Protein AF-A0A321L4T0-F1 (afdb_monomer_lite)

Sequence (443 aa):
MGQLQALKMLQFNNASLLSQARALSTVSGGSWAGVPFTYLTAGTTDDQYLGTFVDPSQLTPESLASLPTGNIGSQVTEFFTIPDIAITSVLLYLMSDGQLAPNMLWQSVIGLHMLLPYGLYDFESLLNVTPASYFTYDSTTKAAIVQANPGLANVPGNVVSTSGQTRPYLVCNMAMFVKVNGETLLAPLPSTPFITGIVGAPPHAVDANGRQVGGGGVTSFASSSVPSAVSGSSVTVQQSRQMSLVDIVGTSSSAFAVAFEEINAPLYQQLEDWKHQLQMRDHNGILKAMGNAGKHLPRLLQHASASSTLLESKYIQAVEAAAAVEHKLTLPHFGIPGISIILEEILHAIETILSDLVPKYQYWPVSDVPAEKTVNPTLFADGGLLENSGIASVLAYSDVDNVIAFINSITRLSQQTVQGKSVVVVDDSIPPLFGFQPFDHNK

Foldseek 3Di:
DLVLLQQQPDDDPRHRNQLVAQEDFAFAVSLLLQLCLQQFDLVADPCLAQPHHDDPVPDDPVNLVDDHPNYSSCLCVPQPDPLSLLLQLLLLCVLLVNLQALLCSLLVSSCLRRPLLRVQFAVVVCSVRATQAAEAADPVVVVVVCVVPVVCVPGHYGHGDPPPHRGHWYWQWWWFWWAAPNDTDTAIWTDTNAWTFRCDFPPRTAFPVRDRGANHTDGQQCFLWAFADDDPLDTDTHDPGGRGSSQSSSRSNFQCQVVLVVPPDCVVVVVVVVVVVCVVPPVVVSLVSLVSSLVVVVVSCVSNPPDDPSVVVSSCVSSCLSVVLVVVVPDPDDPDPVNCVSVVSSVVSSVSSSNNNFNWGFDDYPVDRPHPDDGDTTTMHRSVVVPVQSVLVVVVDPPDPDDDTDDPAPDDFDWDQDPNDTDTCDHQRPQVSVPHHGDDPVD

Structure (mmCIF, N/CA/C/O backbone):
data_AF-A0A321L4T0-F1
#
_entry.id   AF-A0A321L4T0-F1
#
loop_
_atom_site.group_PDB
_atom_site.id
_atom_site.type_symbol
_atom_site.label_atom_id
_atom_site.label_alt_id
_atom_site.label_comp_id
_atom_site.label_asym_id
_atom_site.label_entity_id
_atom_site.label_seq_id
_atom_site.pdbx_PDB_ins_code
_atom_site.Cartn_x
_atom_site.Cartn_y
_atom_site.Cartn_z
_atom_site.occupancy
_atom_site.B_iso_or_equiv
_atom_site.auth_seq_id
_atom_site.auth_comp_id
_atom_site.auth_asym_id
_atom_site.auth_atom_id
_atom_site.pdbx_PDB_model_num
ATOM 1 N N . MET A 1 1 ? -7.172 9.718 9.740 1.00 89.44 1 MET A N 1
ATOM 2 C CA . MET A 1 1 ? -6.691 10.373 10.982 1.00 89.44 1 MET A CA 1
ATOM 3 C C . MET A 1 1 ? -7.759 10.427 12.073 1.00 89.44 1 MET A C 1
ATOM 5 O O . MET A 1 1 ? -7.599 9.717 13.055 1.00 89.44 1 MET A O 1
ATOM 9 N N . GLY A 1 2 ? -8.850 11.193 11.914 1.00 89.31 2 GLY A N 1
ATOM 10 C CA . GLY A 1 2 ? -9.863 11.368 12.975 1.00 89.31 2 GLY A CA 1
ATOM 11 C C . GLY A 1 2 ? -10.458 10.063 13.525 1.00 89.31 2 GLY A C 1
ATOM 12 O O . GLY A 1 2 ? -10.655 9.928 14.726 1.00 89.31 2 GLY A O 1
ATOM 13 N N . GLN A 1 3 ? -10.636 9.052 12.671 1.00 91.50 3 GLN A N 1
ATOM 14 C CA . GLN A 1 3 ? -11.073 7.708 13.077 1.00 91.50 3 GLN A CA 1
ATOM 15 C C . GLN A 1 3 ? -10.082 7.036 14.049 1.00 91.50 3 GLN A C 1
ATOM 17 O O . GLN A 1 3 ? -10.486 6.504 15.078 1.00 91.50 3 GLN A O 1
ATOM 22 N N . LEU A 1 4 ? -8.773 7.122 13.779 1.00 94.12 4 LEU A N 1
ATOM 23 C CA . LEU A 1 4 ? -7.730 6.601 14.672 1.00 94.12 4 LEU A CA 1
ATOM 24 C C . LEU A 1 4 ? -7.665 7.397 15.983 1.00 94.12 4 LEU A C 1
ATOM 26 O O . LEU A 1 4 ? -7.498 6.799 17.042 1.00 94.12 4 LEU A O 1
ATOM 30 N N . GLN A 1 5 ? -7.853 8.723 15.940 1.00 93.88 5 GLN A N 1
ATOM 31 C CA . GLN A 1 5 ? -7.959 9.540 17.157 1.00 93.88 5 GLN A CA 1
ATOM 32 C C . GLN A 1 5 ? -9.149 9.106 18.020 1.00 93.88 5 GLN A C 1
ATOM 34 O O . GLN A 1 5 ? -8.998 8.932 19.227 1.00 93.88 5 GLN A O 1
ATOM 39 N N . ALA A 1 6 ? -10.313 8.880 17.403 1.00 92.06 6 ALA A N 1
ATOM 40 C CA . ALA A 1 6 ? -11.498 8.399 18.102 1.00 92.06 6 ALA A CA 1
ATOM 41 C C . ALA A 1 6 ? -11.246 7.028 18.745 1.00 92.06 6 ALA A C 1
ATOM 43 O O . ALA A 1 6 ? -11.507 6.861 19.931 1.00 92.06 6 ALA A O 1
ATOM 44 N N . LEU A 1 7 ? -10.658 6.070 18.020 1.00 93.50 7 LEU A N 1
ATOM 45 C CA . LEU A 1 7 ? -10.318 4.753 18.579 1.00 93.50 7 LEU A CA 1
ATOM 46 C C . LEU A 1 7 ? -9.261 4.820 19.692 1.00 93.50 7 LEU A C 1
ATOM 48 O O . LEU A 1 7 ? -9.287 4.006 20.614 1.00 93.50 7 LEU A O 1
ATOM 52 N N . LYS A 1 8 ? -8.322 5.770 19.621 1.00 93.31 8 LYS A N 1
ATOM 53 C CA . LYS A 1 8 ? -7.340 6.014 20.688 1.00 93.31 8 LYS A CA 1
ATOM 54 C C . LYS A 1 8 ? -8.010 6.570 21.951 1.00 93.31 8 LYS A C 1
ATOM 56 O O . LYS A 1 8 ? -7.588 6.242 23.056 1.00 93.31 8 LYS A O 1
ATOM 61 N N . MET A 1 9 ? -9.034 7.406 21.784 1.00 92.69 9 MET A N 1
ATOM 62 C CA . MET A 1 9 ? -9.761 8.055 22.877 1.00 92.69 9 MET A CA 1
ATOM 63 C C . MET A 1 9 ? -10.772 7.111 23.539 1.00 92.69 9 MET A C 1
ATOM 65 O O . MET A 1 9 ? -10.782 6.980 24.765 1.00 92.69 9 MET A O 1
ATOM 69 N N . LEU A 1 10 ? -11.590 6.430 22.733 1.00 92.38 10 LEU A N 1
ATOM 70 C CA . LEU A 1 10 ? -12.647 5.539 23.201 1.00 92.38 10 LEU A CA 1
ATOM 71 C C . LEU A 1 10 ? -12.066 4.381 24.015 1.00 92.38 10 LEU A C 1
ATOM 73 O O . LEU A 1 10 ? -11.121 3.719 23.587 1.00 92.38 10 LEU A O 1
ATOM 77 N N . GLN A 1 11 ? -12.659 4.136 25.183 1.00 94.56 11 GLN A N 1
ATOM 78 C CA . GLN A 1 11 ? -12.220 3.110 26.123 1.00 94.56 11 GLN A CA 1
ATOM 79 C C . GLN A 1 11 ? -13.169 1.912 26.118 1.00 94.56 11 GLN A C 1
ATOM 81 O O . GLN A 1 11 ? -14.390 2.066 26.130 1.00 94.56 11 GLN A O 1
ATOM 86 N N . PHE A 1 12 ? -12.596 0.717 26.190 1.00 92.81 12 PHE A N 1
ATOM 87 C CA . PHE A 1 12 ? -13.292 -0.537 26.470 1.00 92.81 12 PHE A CA 1
ATOM 88 C C . PHE A 1 12 ? -12.364 -1.413 27.313 1.00 92.81 12 PHE A C 1
ATOM 90 O O . PHE A 1 12 ? -11.155 -1.364 27.118 1.00 92.81 12 PHE A O 1
ATOM 97 N N . ASN A 1 13 ? -12.880 -2.165 28.289 1.00 94.00 13 ASN A N 1
ATOM 98 C CA . ASN A 1 13 ? -12.056 -2.996 29.185 1.00 94.00 13 ASN A CA 1
ATOM 99 C C . ASN A 1 13 ? -10.839 -2.271 29.813 1.00 94.00 13 ASN A C 1
ATOM 101 O O . ASN A 1 13 ? -9.780 -2.867 29.990 1.00 94.00 13 ASN A O 1
ATOM 105 N N . ASN A 1 14 ? -10.992 -0.989 30.170 1.00 94.12 14 ASN A N 1
ATOM 106 C CA . ASN A 1 14 ? -9.934 -0.133 30.737 1.00 94.12 14 ASN A CA 1
ATOM 107 C C . ASN A 1 14 ? -8.716 0.114 29.821 1.00 94.12 14 ASN A C 1
ATOM 109 O O . ASN A 1 14 ? -7.637 0.438 30.316 1.00 94.12 14 ASN A O 1
ATOM 113 N N . ALA A 1 15 ? -8.874 -0.029 28.505 1.00 93.44 15 ALA A N 1
ATOM 114 C CA . ALA A 1 15 ? -7.860 0.308 27.512 1.00 93.44 15 ALA A CA 1
ATOM 115 C C . ALA A 1 15 ? -8.491 1.027 26.311 1.00 93.44 15 ALA A C 1
ATOM 117 O O . ALA A 1 15 ? -9.705 0.958 26.094 1.00 93.44 15 ALA A O 1
ATOM 118 N N . SER A 1 16 ? -7.670 1.698 25.497 1.00 93.69 16 SER A N 1
ATOM 119 C CA . SER A 1 16 ? -8.153 2.304 24.250 1.00 93.69 16 SER A CA 1
ATOM 120 C C . SER A 1 16 ? -8.651 1.215 23.296 1.00 93.69 16 SER A C 1
ATOM 122 O O . SER A 1 16 ? -8.076 0.122 23.258 1.00 93.69 16 SER A O 1
ATOM 124 N N . LEU A 1 17 ? -9.683 1.490 22.496 1.00 93.88 17 LEU A N 1
ATOM 125 C CA . LEU A 1 17 ? -10.120 0.556 21.451 1.00 93.88 17 LEU A CA 1
ATOM 126 C C . LEU A 1 17 ? -8.993 0.279 20.452 1.00 93.88 17 LEU A C 1
ATOM 128 O O . LEU A 1 17 ? -8.831 -0.850 20.001 1.00 93.88 17 LEU A O 1
ATOM 132 N N . LEU A 1 18 ? -8.174 1.291 20.155 1.00 93.88 18 LEU A N 1
ATOM 133 C CA . LEU A 1 18 ? -7.040 1.159 19.244 1.00 93.88 18 LEU A CA 1
ATOM 134 C C . LEU A 1 18 ? -5.990 0.152 19.737 1.00 93.88 18 LEU A C 1
ATOM 136 O O . LEU A 1 18 ? -5.514 -0.645 18.938 1.00 93.88 18 LEU A O 1
ATOM 140 N N . SER A 1 19 ? -5.675 0.134 21.038 1.00 93.56 19 SER A N 1
ATOM 141 C CA . SER A 1 19 ? -4.732 -0.844 21.615 1.00 93.56 19 SER A CA 1
ATOM 142 C C . SER A 1 19 ? -5.269 -2.279 21.672 1.00 93.56 19 SER A C 1
ATOM 144 O O . SER A 1 19 ? -4.496 -3.221 21.837 1.00 93.56 19 SER A O 1
ATOM 146 N N . GLN A 1 20 ? -6.587 -2.446 21.546 1.00 93.25 20 GLN A N 1
ATOM 147 C CA . GLN A 1 20 ? -7.274 -3.741 21.550 1.00 93.25 20 GLN A CA 1
ATOM 148 C C . GLN A 1 20 ? -7.549 -4.259 20.136 1.00 93.25 20 GLN A C 1
ATOM 150 O O . GLN A 1 20 ? -7.890 -5.429 19.961 1.00 93.25 20 GLN A O 1
ATOM 155 N N . ALA A 1 21 ? -7.419 -3.398 19.125 1.00 93.75 21 ALA A N 1
ATOM 156 C CA . ALA A 1 21 ? -7.608 -3.773 17.738 1.00 93.75 21 ALA A CA 1
ATOM 157 C C . ALA A 1 21 ? -6.512 -4.752 17.313 1.00 93.75 21 ALA A C 1
ATOM 159 O O . ALA A 1 21 ? -5.317 -4.495 17.456 1.00 93.75 21 ALA A O 1
ATOM 160 N N . ARG A 1 22 ? -6.936 -5.883 16.754 1.00 93.31 22 ARG A N 1
ATOM 161 C CA . ARG A 1 22 ? -6.024 -6.913 16.261 1.00 93.31 22 ARG A CA 1
ATOM 162 C C . ARG A 1 22 ? -5.479 -6.585 14.876 1.00 93.31 22 ARG A C 1
ATOM 164 O O . ARG A 1 22 ? -4.284 -6.729 14.636 1.00 93.31 22 ARG A O 1
ATOM 171 N N . ALA A 1 23 ? -6.359 -6.116 13.999 1.00 95.69 23 ALA A N 1
ATOM 172 C CA . ALA A 1 23 ? -6.055 -5.764 12.623 1.00 95.69 23 ALA A CA 1
ATOM 173 C C . ALA A 1 23 ? -6.545 -4.348 12.308 1.00 95.69 23 ALA A C 1
ATOM 175 O O . ALA A 1 23 ? -7.575 -3.908 12.821 1.00 95.69 23 ALA A O 1
ATOM 176 N N . LEU A 1 24 ? -5.813 -3.653 11.441 1.00 96.75 24 LEU A N 1
ATOM 177 C CA . LEU A 1 24 ? -6.199 -2.382 10.845 1.00 96.75 24 LEU A CA 1
ATOM 178 C C . LEU A 1 24 ? -6.279 -2.590 9.336 1.00 96.75 24 LEU A C 1
ATOM 180 O O . LEU A 1 24 ? -5.254 -2.699 8.664 1.00 96.75 24 LEU A O 1
ATOM 184 N N . SER A 1 25 ? -7.506 -2.667 8.826 1.00 97.06 25 SER A N 1
ATOM 185 C CA . SER A 1 25 ? -7.776 -2.770 7.394 1.00 97.06 25 SER A CA 1
ATOM 186 C C . SER A 1 25 ? -7.815 -1.383 6.776 1.00 97.06 25 SER A C 1
ATOM 188 O O . SER A 1 25 ? -8.521 -0.502 7.268 1.00 97.06 25 SER A O 1
ATOM 190 N N . THR A 1 26 ? -7.022 -1.169 5.732 1.00 96.56 26 THR A N 1
ATOM 191 C CA . THR A 1 26 ? -6.904 0.122 5.055 1.00 96.56 26 THR A CA 1
ATOM 192 C C . THR A 1 26 ? -7.080 -0.052 3.561 1.00 96.56 26 THR A C 1
ATOM 194 O O . THR A 1 26 ? -6.732 -1.081 2.984 1.00 96.56 26 THR A O 1
ATOM 197 N N . VAL A 1 27 ? -7.650 0.961 2.929 1.00 94.69 27 VAL A N 1
ATOM 198 C CA . VAL A 1 27 ? -7.919 0.985 1.496 1.00 94.69 27 VAL A CA 1
ATOM 199 C C . VAL A 1 27 ? -7.847 2.425 1.016 1.00 94.69 27 VAL A C 1
ATOM 201 O O . VAL A 1 27 ? -8.190 3.337 1.778 1.00 94.69 27 VAL A O 1
ATOM 204 N N . SER A 1 28 ? -7.374 2.652 -0.206 1.00 93.69 28 SER A N 1
ATOM 205 C CA . SER A 1 28 ? -7.309 3.979 -0.812 1.00 93.69 28 SER A CA 1
ATOM 206 C C . SER A 1 28 ? -6.619 5.009 0.089 1.00 93.69 28 SER A C 1
ATOM 208 O O . SER A 1 28 ? -5.583 4.715 0.692 1.00 93.69 28 SER A O 1
ATOM 210 N N . GLY A 1 29 ? -7.196 6.201 0.258 1.00 91.31 29 GLY A N 1
ATOM 211 C CA . GLY A 1 29 ? -6.693 7.225 1.183 1.00 91.31 29 GLY A CA 1
ATOM 212 C C . GLY A 1 29 ? -6.597 6.780 2.653 1.00 91.31 29 GLY A C 1
ATOM 213 O O . GLY A 1 29 ? -5.835 7.354 3.430 1.00 91.31 29 GLY A O 1
ATOM 214 N N . GLY A 1 30 ? -7.303 5.717 3.054 1.00 94.56 30 GLY A N 1
ATOM 215 C CA . GLY A 1 30 ? -7.115 5.081 4.359 1.00 94.56 30 GLY A CA 1
ATOM 216 C C . GLY A 1 30 ? -5.714 4.487 4.518 1.00 94.56 30 GLY A C 1
ATOM 217 O O . GLY A 1 30 ? -5.160 4.519 5.619 1.00 94.56 30 GLY A O 1
ATOM 218 N N . SER A 1 31 ? -5.105 4.005 3.429 1.00 96.81 31 SER A N 1
ATOM 219 C CA . SER A 1 31 ? -3.736 3.475 3.440 1.00 96.81 31 SER A CA 1
ATOM 220 C C . SER A 1 31 ? -2.697 4.572 3.694 1.00 96.81 31 SER A C 1
ATOM 222 O O . SER A 1 31 ? -1.741 4.326 4.428 1.00 96.81 31 SER A O 1
ATOM 224 N N . TRP A 1 32 ? -2.932 5.803 3.218 1.00 95.81 32 TRP A N 1
ATOM 225 C CA . TRP A 1 32 ? -2.043 6.953 3.446 1.00 95.81 32 TRP A CA 1
ATOM 226 C C . TRP A 1 32 ? -1.827 7.256 4.927 1.00 95.81 32 TRP A C 1
ATOM 228 O O . TRP A 1 32 ? -0.737 7.653 5.314 1.00 95.81 32 TRP A O 1
ATOM 238 N N . ALA A 1 33 ? -2.848 7.045 5.763 1.00 95.56 33 ALA A N 1
ATOM 239 C CA . ALA A 1 33 ? -2.728 7.213 7.209 1.00 95.56 33 ALA A CA 1
ATOM 240 C C . ALA A 1 33 ? -2.434 5.898 7.943 1.00 95.56 33 ALA A C 1
ATOM 242 O O . ALA A 1 33 ? -1.671 5.872 8.903 1.00 95.56 33 ALA A O 1
ATOM 243 N N . GLY A 1 34 ? -3.057 4.793 7.537 1.00 96.88 34 GLY A N 1
ATOM 244 C CA . GLY A 1 34 ? -2.950 3.540 8.277 1.00 96.88 34 GLY A CA 1
ATOM 245 C C . GLY A 1 34 ? -1.598 2.849 8.122 1.00 96.88 34 GLY A C 1
ATOM 246 O O . GLY A 1 34 ? -1.075 2.338 9.109 1.00 96.88 34 GLY A O 1
ATOM 247 N N . VAL A 1 35 ? -1.001 2.877 6.923 1.00 98.06 35 VAL A N 1
ATOM 248 C CA . VAL A 1 35 ? 0.309 2.253 6.671 1.00 98.06 35 VAL A CA 1
ATOM 249 C C . VAL A 1 35 ? 1.395 2.917 7.532 1.00 98.06 35 VAL A C 1
ATOM 251 O O . VAL A 1 35 ? 1.953 2.234 8.392 1.00 98.06 35 VAL A O 1
ATOM 254 N N . PRO A 1 36 ? 1.676 4.228 7.405 1.00 97.31 36 PRO A N 1
ATOM 255 C CA . PRO A 1 36 ? 2.657 4.888 8.263 1.00 97.31 36 PRO A CA 1
ATOM 256 C C . PRO A 1 36 ? 2.341 4.768 9.758 1.00 97.31 36 PRO A C 1
ATOM 258 O O . PRO A 1 36 ? 3.256 4.495 10.530 1.00 97.31 36 PRO A O 1
ATOM 261 N N . PHE A 1 37 ? 1.074 4.875 10.180 1.00 97.25 37 PHE A N 1
ATOM 262 C CA . PHE A 1 37 ? 0.685 4.700 11.588 1.00 97.25 37 PHE A CA 1
ATOM 263 C C . PHE A 1 37 ? 1.127 3.349 12.179 1.00 97.25 37 PHE A C 1
ATOM 265 O O . PHE A 1 37 ? 1.676 3.296 13.288 1.00 97.25 37 PHE A O 1
ATOM 272 N N . THR A 1 38 ? 0.897 2.255 11.445 1.00 97.62 38 THR A N 1
ATOM 273 C CA . THR A 1 38 ? 1.279 0.906 11.886 1.00 97.62 38 THR A CA 1
ATOM 274 C C . THR A 1 38 ? 2.796 0.753 11.997 1.00 97.62 38 THR A C 1
ATOM 276 O O . THR A 1 38 ? 3.262 0.013 12.860 1.00 97.62 38 THR A O 1
ATOM 279 N N . TYR A 1 39 ? 3.568 1.473 11.181 1.00 97.56 39 TYR A N 1
ATOM 280 C CA . TYR A 1 39 ? 5.022 1.326 11.075 1.00 97.56 39 TYR A CA 1
ATOM 281 C C . TYR A 1 39 ? 5.833 2.470 11.696 1.00 97.56 39 TYR A C 1
ATOM 283 O O . 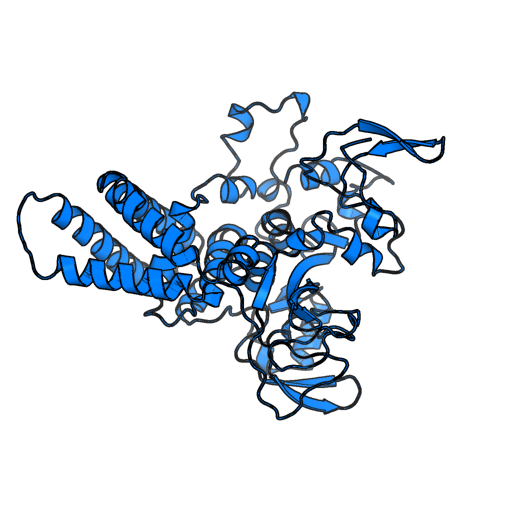TYR A 1 39 ? 7.050 2.470 11.549 1.00 97.56 39 TYR A O 1
ATOM 291 N N . LEU A 1 40 ? 5.207 3.420 12.405 1.00 95.81 40 LEU A N 1
ATOM 292 C CA . LEU A 1 40 ? 5.898 4.585 12.972 1.00 95.81 40 LEU A CA 1
ATOM 293 C C . LEU A 1 40 ? 7.203 4.227 13.686 1.00 95.81 40 LEU A C 1
ATOM 295 O O . LEU A 1 40 ? 7.249 3.351 14.558 1.00 95.81 40 LEU A O 1
ATOM 299 N N . THR A 1 41 ? 8.255 4.964 13.342 1.00 89.81 41 THR A N 1
ATOM 300 C CA . THR A 1 41 ? 9.560 4.843 13.985 1.00 89.81 41 THR A CA 1
ATOM 301 C C . THR A 1 41 ? 9.526 5.440 15.395 1.00 89.81 41 THR A C 1
ATOM 303 O O . THR A 1 41 ? 8.641 6.220 15.748 1.00 89.81 41 THR A O 1
ATOM 306 N N . ALA A 1 42 ? 10.518 5.108 16.225 1.00 81.69 42 ALA A N 1
ATOM 307 C CA . ALA A 1 42 ? 10.608 5.624 17.595 1.00 81.69 42 ALA A CA 1
ATOM 308 C C . ALA A 1 42 ? 10.714 7.165 17.676 1.00 81.69 42 ALA A C 1
ATOM 310 O O . ALA A 1 42 ? 10.506 7.731 18.747 1.00 81.69 42 ALA A O 1
ATOM 311 N N . GLY A 1 43 ? 11.028 7.840 16.563 1.00 87.38 43 GLY A N 1
ATOM 312 C CA . GLY A 1 43 ? 11.133 9.297 16.485 1.00 87.38 43 GLY A CA 1
ATOM 313 C C . GLY A 1 43 ? 9.797 10.041 16.380 1.00 87.38 43 GLY A C 1
ATOM 314 O O . GLY A 1 43 ? 9.797 11.265 16.460 1.00 87.38 43 GLY A O 1
ATOM 315 N N . THR A 1 44 ? 8.667 9.348 16.204 1.00 91.94 44 THR A N 1
ATOM 316 C CA . THR A 1 44 ? 7.343 9.978 16.069 1.00 91.94 44 THR A CA 1
ATOM 317 C C . THR A 1 44 ? 6.346 9.342 17.031 1.00 91.94 44 THR A C 1
ATOM 319 O O . THR A 1 44 ? 6.126 8.132 17.011 1.00 91.94 44 THR A O 1
ATOM 322 N N . THR A 1 45 ? 5.718 10.157 17.879 1.00 93.25 45 THR A N 1
ATOM 323 C CA . THR A 1 45 ? 4.679 9.688 18.808 1.00 93.25 45 THR A CA 1
ATOM 324 C C . THR A 1 45 ? 3.305 9.653 18.140 1.00 93.25 45 THR A C 1
ATOM 326 O O . THR A 1 45 ? 3.045 10.383 17.183 1.00 93.25 45 THR A O 1
ATOM 329 N N . ASP A 1 46 ? 2.378 8.867 18.694 1.00 93.88 46 ASP A N 1
ATOM 330 C CA . ASP A 1 46 ? 0.975 8.857 18.258 1.00 93.88 46 ASP A CA 1
ATOM 331 C C . ASP A 1 46 ? 0.342 10.248 18.286 1.00 93.88 46 ASP A C 1
ATOM 333 O O . ASP A 1 46 ? -0.455 10.563 17.414 1.00 93.88 46 ASP A O 1
ATOM 337 N N . ASP A 1 47 ? 0.657 11.061 19.298 1.00 93.00 47 ASP A N 1
ATOM 338 C CA . ASP A 1 47 ? 0.083 12.404 19.441 1.00 93.00 47 ASP A CA 1
ATOM 339 C C . ASP A 1 47 ? 0.662 13.380 18.420 1.00 93.00 47 ASP A C 1
ATOM 341 O O . ASP A 1 47 ? -0.072 14.210 17.892 1.00 93.00 47 ASP A O 1
ATOM 345 N N . GLN A 1 48 ? 1.946 13.253 18.081 1.00 94.44 48 GLN A N 1
ATOM 346 C CA . GLN A 1 48 ? 2.535 14.022 16.988 1.00 94.44 48 GLN A CA 1
ATOM 347 C C . GLN A 1 48 ? 1.914 13.620 15.645 1.00 94.44 48 GLN A C 1
ATOM 349 O O . GLN A 1 48 ? 1.533 14.480 14.855 1.00 94.44 48 GLN A O 1
ATOM 354 N N . TYR A 1 49 ? 1.765 12.315 15.413 1.00 95.56 49 TYR A N 1
ATOM 355 C CA . TYR A 1 49 ? 1.267 11.771 14.156 1.00 95.56 49 TYR A CA 1
ATOM 356 C C . TYR A 1 49 ? -0.230 12.027 13.936 1.00 95.56 49 TYR A C 1
ATOM 358 O O . TYR A 1 49 ? -0.643 12.482 12.870 1.00 95.56 49 TYR A O 1
ATOM 366 N N . LEU A 1 50 ? -1.059 11.728 14.939 1.00 94.38 50 LEU A N 1
ATOM 367 C CA . LEU A 1 50 ? -2.513 11.860 14.855 1.00 94.38 50 LEU A CA 1
ATOM 368 C C . LEU A 1 50 ? -2.998 13.257 15.238 1.00 94.38 50 LEU A C 1
ATOM 370 O O . LEU A 1 50 ? -4.077 13.642 14.803 1.00 94.38 50 LEU A O 1
ATOM 374 N N . GLY A 1 51 ? -2.229 14.021 16.018 1.00 92.88 51 GLY A N 1
ATOM 375 C CA . GLY A 1 51 ? -2.682 15.268 16.632 1.00 92.88 51 GLY A CA 1
ATOM 376 C C . GLY A 1 51 ? -3.620 15.033 17.819 1.00 92.88 51 GLY A C 1
ATOM 377 O O . GLY A 1 51 ? -3.997 13.902 18.140 1.00 92.88 51 GLY A O 1
ATOM 378 N N . THR A 1 52 ? -4.051 16.123 18.448 1.00 88.69 52 THR A N 1
ATOM 379 C CA . THR A 1 52 ? -4.999 16.088 19.570 1.00 88.69 52 THR A CA 1
ATOM 380 C C . THR A 1 52 ? -6.412 15.780 19.084 1.00 88.69 52 THR A C 1
ATOM 382 O O . THR A 1 52 ? -6.870 16.354 18.097 1.00 88.69 52 THR A O 1
ATOM 385 N N . PHE A 1 53 ? -7.119 14.896 19.793 1.00 89.75 53 PHE A N 1
ATOM 386 C CA . PHE A 1 53 ? -8.542 14.673 19.550 1.00 89.75 53 PHE A CA 1
ATOM 387 C C . PHE A 1 53 ? -9.325 15.968 19.795 1.00 89.75 53 PHE A C 1
ATOM 389 O O . PHE A 1 53 ? -9.232 16.565 20.868 1.00 89.75 53 PHE A O 1
ATOM 396 N N . VAL A 1 54 ? -10.116 16.366 18.805 1.00 87.88 54 VAL A N 1
ATOM 397 C CA . VAL A 1 54 ? -11.069 17.469 18.910 1.00 87.88 54 VAL A CA 1
ATOM 398 C C . VAL A 1 54 ? -12.460 16.866 18.815 1.00 87.88 54 VAL A C 1
ATOM 400 O O . VAL A 1 54 ? -12.732 16.075 17.911 1.00 87.88 54 VAL A O 1
ATOM 403 N N . ASP A 1 55 ? -13.330 17.214 19.764 1.00 87.69 55 ASP A N 1
ATOM 404 C CA . ASP A 1 55 ? -14.728 16.795 19.718 1.00 87.69 55 ASP A CA 1
ATOM 405 C C . ASP A 1 55 ? -15.341 17.231 18.374 1.00 87.69 55 ASP A C 1
ATOM 407 O O . ASP A 1 55 ? -15.178 18.396 17.996 1.00 87.69 55 ASP A O 1
ATOM 411 N N . PRO A 1 56 ? -16.041 16.344 17.639 1.00 88.25 56 PRO A N 1
ATOM 412 C CA . PRO A 1 56 ? -16.618 16.688 16.343 1.00 88.25 56 PRO A CA 1
ATOM 413 C C . PRO A 1 56 ? -17.495 17.948 16.353 1.00 88.25 56 PRO A C 1
ATOM 415 O O . PRO A 1 56 ? -17.546 18.655 15.351 1.00 88.25 56 PRO A O 1
ATOM 418 N N . SER A 1 57 ? -18.147 18.266 17.478 1.00 90.88 57 SER A N 1
ATOM 419 C CA . SER A 1 57 ? -18.955 19.485 17.645 1.00 90.88 57 SER A CA 1
ATOM 420 C C . SER A 1 57 ? -18.138 20.783 17.681 1.00 90.88 57 SER A C 1
ATOM 422 O O . SER A 1 57 ? -18.706 21.863 17.536 1.00 90.88 57 SER A O 1
ATOM 424 N N . GLN A 1 58 ? -16.824 20.685 17.890 1.00 91.00 58 GLN A N 1
ATOM 425 C CA . GLN A 1 58 ? -15.883 21.805 17.967 1.00 91.00 58 GLN A CA 1
ATOM 426 C C . GLN A 1 58 ? -15.056 21.972 16.686 1.00 91.00 58 GLN A C 1
ATOM 428 O O . GLN A 1 58 ? -14.237 22.886 16.604 1.00 91.00 58 GLN A O 1
ATOM 433 N N . LEU A 1 59 ? -15.234 21.097 15.690 1.00 89.69 59 LEU A N 1
ATOM 434 C CA . LEU A 1 59 ? -14.515 21.199 14.425 1.00 89.69 59 LEU A CA 1
ATOM 435 C C . LEU A 1 59 ? -15.012 22.409 13.629 1.00 89.69 59 LEU A C 1
ATOM 437 O O . LEU A 1 59 ? -16.184 22.499 13.267 1.00 89.69 59 LEU A O 1
ATOM 441 N N . THR A 1 60 ? -14.092 23.314 13.306 1.00 89.31 60 THR A N 1
ATOM 442 C CA . THR A 1 60 ? -14.312 24.420 12.365 1.00 89.31 60 THR A CA 1
ATOM 443 C C . THR A 1 60 ? -13.350 24.316 11.179 1.00 89.31 60 THR A C 1
ATOM 445 O O . THR A 1 60 ? -12.273 23.722 11.323 1.00 89.31 60 THR A O 1
ATOM 448 N N . PRO A 1 61 ? -13.674 24.904 10.011 1.00 87.12 61 PRO A N 1
ATOM 449 C CA . PRO A 1 61 ? -12.739 24.980 8.889 1.00 87.12 61 PRO A CA 1
ATOM 450 C C . PRO A 1 61 ? -11.374 25.558 9.285 1.00 87.12 61 PRO A C 1
ATOM 452 O O . PRO A 1 61 ? -10.346 25.040 8.865 1.00 87.12 61 PRO A O 1
ATOM 455 N N . GLU A 1 62 ? -11.347 26.570 10.156 1.00 86.88 62 GLU A N 1
ATOM 456 C CA . GLU A 1 62 ? -10.115 27.191 10.656 1.00 86.88 62 GLU A CA 1
ATOM 457 C C . GLU A 1 62 ? -9.296 26.220 11.514 1.00 86.88 62 GLU A C 1
ATOM 459 O O . GLU A 1 62 ? -8.078 26.150 11.365 1.00 86.88 62 GLU A O 1
ATOM 464 N N . SER A 1 63 ? -9.955 25.431 12.372 1.00 82.00 63 SER A N 1
ATOM 465 C CA . SER A 1 63 ? -9.282 24.405 13.184 1.00 82.00 63 SER A CA 1
ATOM 466 C C . SER A 1 63 ? -8.681 23.276 12.339 1.00 82.00 63 SER A C 1
ATOM 468 O O . SER A 1 63 ? -7.678 22.684 12.726 1.00 82.00 63 SER A O 1
ATOM 470 N N . LEU A 1 64 ? -9.266 23.004 11.167 1.00 82.69 64 LEU A N 1
ATOM 471 C CA . LEU A 1 64 ? -8.784 22.002 10.214 1.00 82.69 64 LEU A CA 1
ATOM 472 C C . LEU A 1 64 ? -7.723 22.558 9.253 1.00 82.69 64 LEU A C 1
ATOM 474 O O . LEU A 1 64 ? -6.980 21.782 8.658 1.00 82.69 64 LEU A O 1
ATOM 478 N N . ALA A 1 65 ? -7.634 23.883 9.108 1.00 83.00 65 ALA A N 1
ATOM 479 C CA . ALA A 1 65 ? -6.687 24.545 8.213 1.00 83.00 65 ALA A CA 1
ATOM 480 C C . ALA A 1 65 ? -5.257 24.624 8.775 1.00 83.00 65 ALA A C 1
ATOM 482 O O . ALA A 1 65 ? -4.320 24.868 8.018 1.00 83.00 65 ALA A O 1
ATOM 483 N N . SER A 1 66 ? -5.077 24.442 10.087 1.00 84.25 66 SER A N 1
ATOM 484 C CA . SER A 1 66 ? -3.780 24.552 10.761 1.00 84.25 66 SER A CA 1
ATOM 485 C C . SER A 1 66 ? -3.492 23.292 11.569 1.00 84.25 66 SER A C 1
ATOM 487 O O . SER A 1 66 ? -3.888 23.178 12.729 1.00 84.25 66 SER A O 1
ATOM 489 N N . LEU A 1 67 ? -2.766 22.354 10.965 1.00 89.25 67 LEU A N 1
ATOM 490 C CA . LEU A 1 67 ? -2.406 21.087 11.597 1.00 89.25 67 LEU A CA 1
ATOM 491 C C . LEU A 1 67 ? -1.011 21.166 12.244 1.00 89.25 67 LEU A C 1
ATOM 493 O O . LEU A 1 67 ? -0.130 21.843 11.712 1.00 89.25 67 LEU A O 1
ATOM 497 N N . PRO A 1 68 ? -0.777 20.498 13.393 1.00 89.50 68 PRO A N 1
ATOM 498 C CA . PRO A 1 68 ? 0.536 20.486 14.033 1.00 89.50 68 PRO A CA 1
ATOM 499 C C . PRO A 1 68 ? 1.629 19.894 13.135 1.00 89.50 68 PRO A C 1
ATOM 501 O O . PRO A 1 68 ? 1.383 18.979 12.352 1.00 89.50 68 PRO A O 1
ATOM 504 N N . THR A 1 69 ? 2.870 20.352 13.301 1.00 88.38 69 THR A N 1
ATOM 505 C CA . THR A 1 69 ? 4.026 19.773 12.605 1.00 88.38 69 THR A CA 1
ATOM 506 C C . THR A 1 69 ? 4.181 18.281 12.917 1.00 88.38 69 THR A C 1
ATOM 508 O O . THR A 1 69 ? 4.168 17.874 14.078 1.00 88.38 69 THR A O 1
ATOM 511 N N . GLY A 1 70 ? 4.364 17.467 11.874 1.00 89.69 70 GLY A N 1
ATOM 512 C CA . GLY A 1 70 ? 4.460 16.006 11.977 1.00 89.69 70 GLY A CA 1
ATOM 513 C C . GLY A 1 70 ? 3.111 15.279 11.940 1.00 89.69 70 GLY A C 1
ATOM 514 O O . GLY A 1 70 ? 3.089 14.051 11.878 1.00 89.69 70 GLY A O 1
ATOM 515 N N . ASN A 1 71 ? 1.993 16.007 11.918 1.00 94.19 71 ASN A N 1
ATOM 516 C CA . ASN A 1 71 ? 0.668 15.422 11.771 1.00 94.19 71 ASN A CA 1
ATOM 517 C C . ASN A 1 71 ? 0.463 14.849 10.359 1.00 94.19 71 ASN A C 1
ATOM 519 O O . ASN A 1 71 ? 0.809 15.490 9.371 1.00 94.19 71 ASN A O 1
ATOM 523 N N . ILE A 1 72 ? -0.145 13.667 10.240 1.00 94.50 72 ILE A N 1
ATOM 524 C CA . ILE A 1 72 ? -0.397 13.053 8.924 1.00 94.50 72 ILE A CA 1
ATOM 525 C C . ILE A 1 72 ? -1.350 13.856 8.051 1.00 94.50 72 ILE A C 1
ATOM 527 O O . ILE A 1 72 ? -1.200 13.883 6.832 1.00 94.50 72 ILE A O 1
ATOM 531 N N . GLY A 1 73 ? -2.319 14.542 8.653 1.00 92.06 73 GLY A N 1
ATOM 532 C CA . GLY A 1 73 ? -3.247 15.375 7.906 1.00 92.06 73 GLY A CA 1
ATOM 533 C C . GLY A 1 73 ? -2.529 16.485 7.139 1.00 92.06 73 GLY A C 1
ATOM 534 O O . GLY A 1 73 ? -2.949 16.781 6.025 1.00 92.06 73 GLY A O 1
ATOM 535 N N . SER A 1 74 ? -1.413 17.023 7.658 1.00 90.06 74 SER A N 1
ATOM 536 C CA . SER A 1 74 ? -0.662 18.070 6.953 1.00 90.06 74 SER A CA 1
ATOM 537 C C . SER A 1 74 ? -0.081 17.551 5.638 1.00 90.06 74 SER A C 1
ATOM 539 O O . SER A 1 74 ? -0.046 18.290 4.665 1.00 90.06 74 SER A O 1
ATOM 541 N N . GLN A 1 75 ? 0.294 16.269 5.571 1.00 89.25 75 GLN A N 1
ATOM 542 C CA . GLN A 1 75 ? 0.825 15.648 4.350 1.00 89.25 75 GLN A CA 1
ATOM 543 C C . GLN A 1 75 ? -0.236 15.476 3.256 1.00 89.25 75 GLN A C 1
ATOM 545 O O . GLN A 1 75 ? 0.095 15.398 2.078 1.00 89.25 75 GLN A O 1
ATOM 550 N N . VAL A 1 76 ? -1.514 15.418 3.644 1.00 83.81 76 VAL A N 1
ATOM 551 C CA . VAL A 1 76 ? -2.648 15.299 2.716 1.00 83.81 76 VAL A CA 1
ATOM 552 C C . VAL A 1 76 ? -3.157 16.675 2.285 1.00 83.81 76 VAL A C 1
ATOM 554 O O . VAL A 1 76 ? -3.638 16.834 1.167 1.00 83.81 76 VAL A O 1
ATOM 557 N N . THR A 1 77 ? -3.081 17.680 3.160 1.00 79.44 77 THR A N 1
ATOM 558 C CA . THR A 1 77 ? -3.573 19.034 2.862 1.00 79.44 77 THR A CA 1
ATOM 559 C C . THR A 1 77 ? -2.530 19.924 2.194 1.00 79.44 77 THR A C 1
ATOM 561 O O . THR A 1 77 ? -2.895 20.886 1.519 1.00 79.44 77 THR A O 1
ATOM 564 N N . GLU A 1 78 ? -1.242 19.634 2.372 1.00 74.81 78 GLU A N 1
ATOM 565 C CA . GLU A 1 78 ? -0.150 20.414 1.795 1.00 74.81 78 GLU A CA 1
ATOM 566 C C . GLU A 1 78 ? 0.396 19.748 0.527 1.00 74.81 78 GLU A C 1
ATOM 568 O O . GLU A 1 78 ? 0.906 18.632 0.561 1.00 74.81 78 GLU A O 1
ATOM 573 N N . PHE A 1 79 ? 0.336 20.472 -0.596 1.00 67.25 79 PHE A N 1
ATOM 574 C CA . PHE A 1 79 ? 1.042 20.131 -1.845 1.00 67.25 79 PHE A CA 1
ATOM 575 C C . PHE A 1 79 ? 0.681 18.764 -2.437 1.00 67.25 79 PHE A C 1
ATOM 577 O O . PHE A 1 79 ? 1.493 18.126 -3.101 1.00 67.25 79 PHE A O 1
ATOM 584 N N . PHE A 1 80 ? -0.553 18.327 -2.198 1.00 76.00 80 PHE A N 1
ATOM 585 C CA . PHE A 1 80 ? -1.079 17.042 -2.642 1.00 76.00 80 PHE A CA 1
ATOM 586 C C . PHE A 1 80 ? -2.246 17.224 -3.628 1.00 76.00 80 PHE A C 1
ATOM 588 O O . PHE A 1 80 ? -3.263 16.532 -3.579 1.00 76.00 80 PHE A O 1
ATOM 595 N N . THR A 1 81 ? -2.141 18.221 -4.512 1.00 74.25 81 THR A N 1
ATOM 596 C CA . THR A 1 81 ? -3.117 18.429 -5.592 1.00 74.25 81 THR A CA 1
ATOM 597 C C . THR A 1 81 ? -2.756 17.602 -6.827 1.00 74.25 81 THR A C 1
ATOM 599 O O . THR A 1 81 ? -1.607 17.208 -7.007 1.00 74.25 81 THR A O 1
ATOM 602 N N . ILE A 1 82 ? -3.717 17.373 -7.732 1.00 71.94 82 ILE A N 1
ATOM 603 C CA . ILE A 1 82 ? -3.453 16.671 -9.004 1.00 71.94 82 ILE A CA 1
ATOM 604 C C . ILE A 1 82 ? -2.296 17.325 -9.796 1.00 71.94 82 ILE A C 1
ATOM 606 O O . ILE A 1 82 ? -1.407 16.594 -10.234 1.00 71.94 82 ILE A O 1
ATOM 610 N N . PRO A 1 83 ? -2.240 18.666 -9.968 1.00 69.56 83 PRO A N 1
ATOM 611 C CA . PRO A 1 83 ? -1.080 19.319 -10.576 1.00 69.56 83 PRO A CA 1
ATOM 612 C C . PRO A 1 83 ? 0.244 19.048 -9.854 1.00 69.56 83 PRO A C 1
ATOM 614 O O . PRO A 1 83 ? 1.236 18.765 -10.522 1.00 69.56 83 PRO A O 1
ATOM 617 N N . ASP A 1 84 ? 0.265 19.103 -8.518 1.00 74.06 84 ASP A N 1
ATOM 618 C CA . ASP A 1 84 ? 1.490 18.870 -7.739 1.00 74.06 84 ASP A CA 1
ATOM 619 C C . ASP A 1 84 ? 1.998 17.437 -7.933 1.00 74.06 84 ASP A C 1
ATOM 621 O O . ASP A 1 84 ? 3.185 17.225 -8.178 1.00 74.06 84 ASP A O 1
ATOM 625 N N . ILE A 1 85 ? 1.092 16.455 -7.909 1.00 80.56 85 ILE A N 1
ATOM 626 C CA . ILE A 1 85 ? 1.397 15.039 -8.152 1.00 80.56 85 ILE A CA 1
ATOM 627 C C . ILE A 1 85 ? 1.966 14.836 -9.562 1.00 80.56 85 ILE A C 1
ATOM 629 O O . ILE A 1 85 ? 2.977 14.148 -9.727 1.00 80.56 85 ILE A O 1
ATOM 633 N N . ALA A 1 86 ? 1.344 15.432 -10.583 1.00 78.12 86 ALA A N 1
ATOM 634 C CA . ALA A 1 86 ? 1.788 15.297 -11.969 1.00 78.12 86 ALA A CA 1
ATOM 635 C C . ALA A 1 86 ? 3.188 15.895 -12.172 1.00 78.12 86 ALA A C 1
ATOM 637 O O . ALA A 1 86 ? 4.066 15.247 -12.740 1.00 78.12 86 ALA A O 1
ATOM 638 N N . ILE A 1 87 ? 3.423 17.102 -11.649 1.00 77.56 87 ILE A N 1
ATOM 639 C CA . ILE A 1 87 ? 4.729 17.766 -11.737 1.00 77.56 87 ILE A CA 1
ATOM 640 C C . ILE A 1 87 ? 5.784 16.981 -10.960 1.00 77.56 87 ILE A C 1
ATOM 642 O O . ILE A 1 87 ? 6.872 16.754 -11.482 1.00 77.56 87 ILE A O 1
ATOM 646 N N . THR A 1 88 ? 5.463 16.517 -9.751 1.00 83.69 88 THR A N 1
ATOM 647 C CA . THR A 1 88 ? 6.379 15.690 -8.955 1.00 83.69 88 THR A CA 1
ATOM 648 C C . THR A 1 88 ? 6.739 14.411 -9.706 1.00 83.69 88 THR A C 1
ATOM 650 O O . THR A 1 88 ? 7.909 14.056 -9.761 1.00 83.69 88 THR A O 1
ATOM 653 N N . SER A 1 89 ? 5.777 13.766 -10.373 1.00 86.12 89 SER A N 1
ATOM 654 C CA . SER A 1 89 ? 6.036 12.576 -11.199 1.00 86.12 89 SER A CA 1
ATOM 655 C C . SER A 1 89 ? 7.006 12.869 -12.350 1.00 86.12 89 SER A C 1
ATOM 657 O O . SER A 1 89 ? 7.966 12.127 -12.547 1.00 86.12 89 SER A O 1
ATOM 659 N N . VAL A 1 90 ? 6.807 13.976 -13.075 1.00 83.62 90 VAL A N 1
ATOM 660 C CA . VAL A 1 90 ? 7.721 14.404 -14.151 1.00 83.62 90 VAL A CA 1
ATOM 661 C C . VAL A 1 90 ? 9.116 14.690 -13.600 1.00 83.62 90 VAL A C 1
ATOM 663 O O . VAL A 1 90 ? 10.102 14.203 -14.148 1.00 83.62 90 VAL A O 1
ATOM 666 N N . LEU A 1 91 ? 9.215 15.430 -12.493 1.00 82.88 91 LEU A N 1
ATOM 667 C CA . LEU A 1 91 ? 10.498 15.741 -11.863 1.00 82.88 91 LEU A CA 1
ATOM 668 C C . LEU A 1 91 ? 11.225 14.477 -11.407 1.00 82.88 91 LEU A C 1
ATOM 670 O O . LEU A 1 91 ? 12.418 14.357 -11.651 1.00 82.88 91 LEU A O 1
ATOM 674 N N . LEU A 1 92 ? 10.525 13.516 -10.802 1.00 86.44 92 LEU A N 1
ATOM 675 C CA . LEU A 1 92 ? 11.123 12.247 -10.389 1.00 86.44 92 LEU A CA 1
ATOM 676 C C . LEU A 1 92 ? 11.652 11.444 -11.570 1.00 86.44 92 LEU A C 1
ATOM 678 O O . LEU A 1 92 ? 12.779 10.952 -11.517 1.00 86.44 92 LEU A O 1
ATOM 682 N N . TYR A 1 93 ? 10.869 11.356 -12.645 1.00 86.88 93 TYR A N 1
ATOM 683 C CA . TYR A 1 93 ? 11.296 10.692 -13.868 1.00 86.88 93 TYR A CA 1
ATOM 684 C C . TYR A 1 93 ? 12.572 11.338 -14.428 1.00 86.88 93 TYR A C 1
ATOM 686 O O . TYR A 1 93 ? 13.569 10.647 -14.638 1.00 86.88 93 TYR A O 1
ATOM 694 N N . LEU A 1 94 ? 12.591 12.668 -14.560 1.00 83.50 94 LEU A N 1
ATOM 695 C CA . LEU A 1 94 ? 13.750 13.410 -15.064 1.00 83.50 94 LEU A CA 1
ATOM 696 C C . LEU A 1 94 ? 14.970 13.318 -14.130 1.00 83.50 94 LEU A C 1
ATOM 698 O O . LEU A 1 94 ? 16.072 13.058 -14.596 1.00 83.50 94 LEU A O 1
ATOM 702 N N . MET A 1 95 ? 14.796 13.464 -12.813 1.00 82.00 95 MET A N 1
ATOM 703 C CA . MET A 1 95 ? 15.888 13.382 -11.826 1.00 82.00 95 MET A CA 1
ATOM 704 C C . MET A 1 95 ? 16.513 11.984 -11.740 1.00 82.00 95 MET A C 1
ATOM 706 O O . MET A 1 95 ? 17.693 11.844 -11.392 1.00 82.00 95 MET A O 1
ATOM 710 N N . SER A 1 96 ? 15.727 10.952 -12.051 1.00 84.31 96 SER A N 1
ATOM 711 C CA . SER A 1 96 ? 16.200 9.573 -12.176 1.00 84.31 96 SER A CA 1
ATOM 712 C C . SER A 1 96 ? 16.881 9.285 -13.517 1.00 84.31 96 SER A C 1
ATOM 714 O O . SER A 1 96 ? 17.229 8.138 -13.773 1.00 84.31 96 SER A O 1
ATOM 716 N N . ASP A 1 97 ? 17.053 10.287 -14.387 1.00 85.06 97 ASP A N 1
ATOM 717 C CA . ASP A 1 97 ? 17.553 10.121 -15.756 1.00 85.06 97 ASP A CA 1
ATOM 718 C C . ASP A 1 97 ? 16.714 9.094 -16.553 1.00 85.06 97 ASP A C 1
ATOM 720 O O . ASP A 1 97 ? 17.240 8.296 -17.328 1.00 85.06 97 ASP A O 1
ATOM 724 N N . GLY A 1 98 ? 15.397 9.068 -16.305 1.00 84.69 98 GLY A N 1
ATOM 725 C CA . GLY A 1 98 ? 14.445 8.116 -16.885 1.00 84.69 98 GLY A CA 1
ATOM 726 C C . GLY A 1 98 ? 14.540 6.688 -16.338 1.00 84.69 98 GLY A C 1
ATOM 727 O O . GLY A 1 98 ? 13.866 5.794 -16.846 1.00 84.69 98 GLY A O 1
ATOM 728 N N . GLN A 1 99 ? 15.372 6.440 -15.323 1.00 86.88 99 GLN A N 1
ATOM 729 C CA . GLN A 1 99 ? 15.551 5.094 -14.789 1.00 86.88 99 GLN A CA 1
ATOM 730 C C . GLN A 1 99 ? 14.406 4.662 -13.862 1.00 86.88 99 GLN A C 1
ATOM 732 O O . GLN A 1 99 ? 14.112 3.469 -13.786 1.00 86.88 99 GLN A O 1
ATOM 737 N N . LEU A 1 100 ? 13.742 5.595 -13.168 1.00 88.62 100 LEU A N 1
ATOM 738 C CA . LEU A 1 100 ? 12.548 5.286 -12.384 1.00 88.62 100 LEU A CA 1
ATOM 739 C C . LEU A 1 100 ? 11.409 4.921 -13.333 1.00 88.62 100 LEU A C 1
ATOM 741 O O . LEU A 1 100 ? 10.875 5.774 -14.041 1.00 88.62 100 LEU A O 1
ATOM 745 N N . ALA A 1 101 ? 11.044 3.640 -13.329 1.00 90.56 101 ALA A N 1
ATOM 746 C CA . ALA A 1 101 ? 10.010 3.123 -14.208 1.00 90.56 101 ALA A CA 1
ATOM 747 C C . ALA A 1 101 ? 8.682 3.888 -14.009 1.00 90.56 101 ALA A C 1
ATOM 749 O O . ALA A 1 101 ? 8.287 4.124 -12.860 1.00 90.56 101 ALA A O 1
ATOM 750 N N . PRO A 1 102 ? 7.975 4.273 -15.088 1.00 91.00 102 PRO A N 1
ATOM 751 C CA . PRO A 1 102 ? 6.717 5.009 -14.992 1.00 91.00 102 PRO A CA 1
ATOM 752 C C . PRO A 1 102 ? 5.687 4.380 -14.050 1.00 91.00 102 PRO A C 1
ATOM 754 O O . PRO A 1 102 ? 5.064 5.081 -13.252 1.00 91.00 102 PRO A O 1
ATOM 757 N N . ASN A 1 103 ? 5.596 3.049 -14.054 1.00 92.00 103 ASN A N 1
ATOM 758 C CA . ASN A 1 103 ? 4.684 2.273 -13.215 1.00 92.00 103 ASN A CA 1
ATOM 759 C C . ASN A 1 103 ? 5.035 2.271 -11.721 1.00 92.00 103 ASN A C 1
ATOM 761 O O . ASN A 1 103 ? 4.362 1.601 -10.937 1.00 92.00 103 ASN A O 1
ATOM 765 N N . MET A 1 104 ? 6.111 2.958 -11.335 1.00 92.56 104 MET A N 1
ATOM 766 C CA . MET A 1 104 ? 6.532 3.195 -9.956 1.00 92.56 104 MET A CA 1
ATOM 767 C C . MET A 1 104 ? 6.363 4.658 -9.536 1.00 92.56 104 MET A C 1
ATOM 769 O O . MET A 1 104 ? 6.531 4.967 -8.353 1.00 92.56 104 MET A O 1
ATOM 773 N N . LEU A 1 105 ? 6.060 5.577 -10.462 1.00 91.81 105 LEU A N 1
ATOM 774 C CA . LEU A 1 105 ? 6.029 7.013 -10.170 1.00 91.81 105 LEU A CA 1
ATOM 775 C C . LEU A 1 105 ? 4.925 7.377 -9.193 1.00 91.81 105 LEU A C 1
ATOM 777 O O . LEU A 1 105 ? 5.194 8.089 -8.229 1.00 91.81 105 LEU A O 1
ATOM 781 N N . TRP A 1 106 ? 3.717 6.843 -9.387 1.00 92.69 106 TRP A N 1
ATOM 782 C CA . TRP A 1 106 ? 2.615 7.084 -8.460 1.00 92.69 106 TRP A CA 1
ATOM 783 C C . TRP A 1 106 ? 2.992 6.660 -7.040 1.00 92.69 106 TRP A C 1
ATOM 785 O O . TRP A 1 106 ? 2.932 7.463 -6.113 1.00 92.69 106 TRP A O 1
ATOM 795 N N . GLN A 1 107 ? 3.469 5.426 -6.876 1.00 93.88 107 GLN A N 1
ATOM 796 C CA . GLN A 1 107 ? 3.901 4.898 -5.587 1.00 93.88 107 GLN A CA 1
ATOM 797 C C . GLN A 1 107 ? 4.998 5.774 -4.993 1.00 93.88 107 GLN A C 1
ATOM 799 O O . GLN A 1 107 ? 4.945 6.093 -3.812 1.00 93.88 107 GLN A O 1
ATOM 804 N N . SER A 1 108 ? 5.946 6.222 -5.812 1.00 92.69 108 SER A N 1
ATOM 805 C CA . SER A 1 108 ? 7.047 7.074 -5.367 1.00 92.69 108 SER A CA 1
ATOM 806 C C . SER A 1 108 ? 6.571 8.429 -4.854 1.00 92.69 108 SER A C 1
ATOM 808 O O . SER A 1 108 ? 6.997 8.861 -3.785 1.00 92.69 108 SER A O 1
ATOM 810 N N . VAL A 1 109 ? 5.628 9.066 -5.554 1.00 91.69 109 VAL A N 1
ATOM 811 C CA . VAL A 1 109 ? 4.977 10.295 -5.082 1.00 91.69 109 VAL A CA 1
ATOM 812 C C . VAL A 1 109 ? 4.255 10.034 -3.758 1.00 91.69 109 VAL A C 1
ATOM 814 O O . VAL A 1 109 ? 4.456 10.772 -2.797 1.00 91.69 109 VAL A O 1
ATOM 817 N N . ILE A 1 110 ? 3.491 8.946 -3.639 1.00 93.75 110 ILE A N 1
ATOM 818 C CA . ILE A 1 110 ? 2.846 8.604 -2.362 1.00 93.75 110 ILE A CA 1
ATOM 819 C C . ILE A 1 110 ? 3.883 8.356 -1.256 1.00 93.75 110 ILE A C 1
ATOM 821 O O . ILE A 1 110 ? 3.693 8.816 -0.134 1.00 93.75 110 ILE A O 1
ATOM 825 N N . GLY A 1 111 ? 5.002 7.693 -1.551 1.00 93.75 111 GLY A N 1
ATOM 826 C CA . GLY A 1 111 ? 6.101 7.475 -0.609 1.00 93.75 111 GLY A CA 1
ATOM 827 C C . GLY A 1 111 ? 6.719 8.776 -0.106 1.00 93.75 111 GLY A C 1
ATOM 828 O O . GLY A 1 111 ? 6.916 8.935 1.099 1.00 93.75 111 GLY A O 1
ATOM 829 N N . LEU A 1 112 ? 6.956 9.729 -1.008 1.00 91.12 112 LEU A N 1
ATOM 830 C CA . LEU A 1 112 ? 7.476 11.054 -0.673 1.00 91.12 112 LEU A CA 1
ATOM 831 C C . LEU A 1 112 ? 6.578 11.820 0.294 1.00 91.12 112 LEU A C 1
ATOM 833 O O . LEU A 1 112 ? 7.082 12.439 1.225 1.00 91.12 112 LEU A O 1
ATOM 837 N N . HIS A 1 113 ? 5.265 11.782 0.085 1.00 90.75 113 HIS A N 1
ATOM 838 C CA . HIS A 1 113 ? 4.335 12.540 0.921 1.00 90.75 113 HIS A CA 1
ATOM 839 C C . HIS A 1 113 ? 3.962 11.791 2.205 1.00 90.75 113 HIS A C 1
ATOM 841 O O . HIS A 1 113 ? 3.916 12.377 3.281 1.00 90.75 113 HIS A O 1
ATOM 847 N N . MET A 1 114 ? 3.707 10.486 2.117 1.00 94.38 114 MET A N 1
ATOM 848 C CA . MET A 1 114 ? 3.064 9.736 3.202 1.00 94.38 114 MET A CA 1
ATOM 849 C C . MET A 1 114 ? 4.043 8.935 4.061 1.00 94.38 114 MET A C 1
ATOM 851 O O . MET A 1 114 ? 3.700 8.578 5.186 1.00 94.38 114 MET A O 1
ATOM 855 N N . LEU A 1 115 ? 5.248 8.634 3.567 1.00 95.19 115 LEU A N 1
ATOM 856 C CA . LEU A 1 115 ? 6.206 7.761 4.257 1.00 95.19 115 LEU A CA 1
ATOM 857 C C . LEU A 1 115 ? 7.525 8.467 4.608 1.00 95.19 115 LEU A C 1
ATOM 859 O O . LEU A 1 115 ? 8.038 8.265 5.712 1.00 95.19 115 LEU A O 1
ATOM 863 N N . LEU A 1 116 ? 8.063 9.309 3.714 1.00 93.00 116 LEU A N 1
ATOM 864 C CA . LEU A 1 116 ? 9.326 10.031 3.927 1.00 93.00 116 LEU A CA 1
ATOM 865 C C . LEU A 1 116 ? 9.328 10.878 5.211 1.00 93.00 116 LEU A C 1
ATOM 867 O O . LEU A 1 116 ? 10.290 10.753 5.971 1.00 93.00 116 LEU A O 1
ATOM 871 N N . PRO A 1 117 ? 8.269 11.654 5.544 1.00 92.12 117 PRO A N 1
ATOM 872 C CA . PRO A 1 117 ? 8.266 12.486 6.753 1.00 92.12 117 PRO A CA 1
ATOM 873 C C . PRO A 1 117 ? 8.391 11.689 8.059 1.00 92.12 117 PRO A C 1
ATOM 875 O O . PRO A 1 117 ? 8.711 12.253 9.103 1.00 92.12 117 PRO A O 1
ATOM 878 N N . TYR A 1 118 ? 8.146 10.376 8.002 1.00 93.75 118 TYR A N 1
ATOM 879 C CA . TYR A 1 118 ? 8.174 9.459 9.141 1.00 93.75 118 TYR A CA 1
ATOM 880 C C . TYR A 1 118 ? 9.381 8.513 9.125 1.00 93.75 118 TYR A C 1
ATOM 882 O O . TYR A 1 118 ? 9.468 7.612 9.963 1.00 93.75 118 TYR A O 1
ATOM 890 N N . GLY A 1 119 ? 10.308 8.704 8.178 1.00 92.62 119 GLY A N 1
ATOM 891 C CA . GLY A 1 119 ? 11.486 7.852 8.006 1.00 92.62 119 GLY A CA 1
ATOM 892 C C . GLY A 1 119 ? 11.157 6.449 7.489 1.00 92.62 119 GLY A C 1
ATOM 893 O O . GLY A 1 119 ? 11.911 5.515 7.745 1.00 92.62 119 GLY A O 1
ATOM 894 N N . LEU A 1 120 ? 10.024 6.283 6.797 1.00 94.38 120 LEU A N 1
ATOM 895 C CA . LEU A 1 120 ? 9.551 4.996 6.261 1.00 94.38 120 LEU A CA 1
ATOM 896 C C . LEU A 1 120 ? 9.817 4.832 4.763 1.00 94.38 120 LEU A C 1
ATOM 898 O O . LEU A 1 120 ? 9.369 3.867 4.141 1.00 94.38 120 LEU A O 1
ATOM 902 N N . TYR A 1 121 ? 10.530 5.787 4.181 1.00 92.06 121 TYR A N 1
ATOM 903 C CA . TYR A 1 121 ? 10.878 5.817 2.775 1.00 92.06 121 TYR A CA 1
ATOM 904 C C . TYR A 1 121 ? 12.238 6.475 2.607 1.00 92.06 121 TYR A C 1
ATOM 906 O O . TYR A 1 121 ? 12.486 7.536 3.171 1.00 92.06 121 TYR A O 1
ATOM 914 N N . ASP A 1 122 ? 13.114 5.821 1.854 1.00 87.62 122 ASP A N 1
ATOM 915 C CA . ASP A 1 122 ? 14.453 6.314 1.561 1.00 87.62 122 ASP A CA 1
ATOM 916 C C . ASP A 1 122 ? 14.480 6.863 0.135 1.00 87.62 122 ASP A C 1
ATOM 918 O O . ASP A 1 122 ? 14.500 6.106 -0.839 1.00 87.62 122 ASP A O 1
ATOM 922 N N . PHE A 1 123 ? 14.469 8.188 0.016 1.00 80.00 123 PHE A N 1
ATOM 923 C CA . PHE A 1 123 ? 14.468 8.848 -1.282 1.00 80.00 123 PHE A CA 1
ATOM 924 C C . PHE A 1 123 ? 15.776 8.656 -2.062 1.00 80.00 123 PHE A C 1
ATOM 926 O O . PHE A 1 123 ? 15.749 8.571 -3.290 1.00 80.00 123 PHE A O 1
ATOM 933 N N . GLU A 1 124 ? 16.917 8.541 -1.377 1.00 74.06 124 GLU A N 1
ATOM 934 C CA . GLU A 1 124 ? 18.213 8.366 -2.042 1.00 74.06 124 GLU A CA 1
ATOM 935 C C . GLU A 1 124 ? 18.269 7.028 -2.778 1.00 74.06 124 GLU A C 1
ATOM 937 O O . GLU A 1 124 ? 18.758 6.954 -3.909 1.00 74.06 124 GLU A O 1
ATOM 942 N N . SER A 1 125 ? 17.675 5.984 -2.1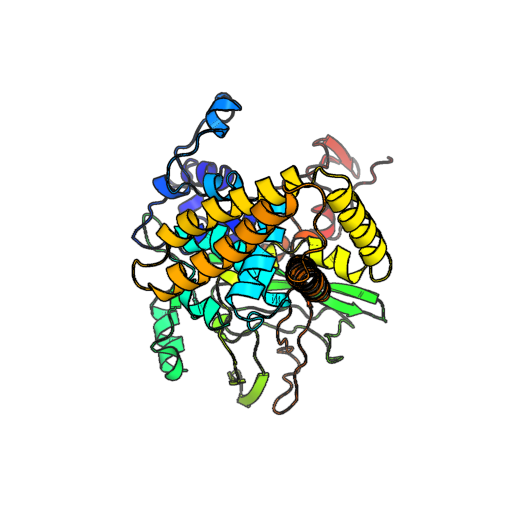90 1.00 69.75 125 SER A N 1
ATOM 943 C CA . SER A 1 125 ? 17.530 4.688 -2.858 1.00 69.75 125 SER A CA 1
ATOM 944 C C . SER A 1 125 ? 16.698 4.755 -4.143 1.00 69.75 125 SER A C 1
ATOM 946 O O . SER A 1 125 ? 16.947 3.993 -5.078 1.00 69.75 125 SER A O 1
ATOM 948 N N . LEU A 1 126 ? 15.764 5.706 -4.253 1.00 66.44 126 LEU A N 1
ATOM 949 C CA . LEU A 1 126 ? 14.904 5.825 -5.429 1.00 66.44 126 LEU A CA 1
ATOM 950 C C . LEU A 1 126 ? 15.511 6.523 -6.620 1.00 66.44 126 LEU A C 1
ATOM 952 O O . LEU A 1 126 ? 15.146 6.191 -7.746 1.00 66.44 126 LEU A O 1
ATOM 956 N N . LEU A 1 127 ? 16.460 7.429 -6.408 1.00 67.56 127 LEU A N 1
ATOM 957 C CA . LEU A 1 127 ? 17.277 7.893 -7.525 1.00 67.56 127 LEU A CA 1
ATOM 958 C C . LEU A 1 127 ? 18.145 6.760 -8.097 1.00 67.56 127 LEU A C 1
ATOM 960 O O . LEU A 1 127 ? 18.588 6.860 -9.235 1.00 67.56 127 LEU A O 1
ATOM 964 N N . ASN A 1 128 ? 18.300 5.663 -7.344 1.00 65.06 128 ASN A N 1
ATOM 965 C CA . ASN A 1 128 ? 18.851 4.382 -7.789 1.00 65.06 128 ASN A CA 1
ATOM 966 C C . ASN A 1 128 ? 17.752 3.334 -8.097 1.00 65.06 128 ASN A C 1
ATOM 968 O O . ASN A 1 128 ? 18.011 2.129 -8.088 1.00 65.06 128 ASN A O 1
ATOM 972 N N . VAL A 1 129 ? 16.533 3.795 -8.416 1.00 64.06 129 VAL A N 1
ATOM 973 C CA . VAL A 1 129 ? 15.442 3.063 -9.098 1.00 64.06 129 VAL A CA 1
ATOM 974 C C . VAL A 1 129 ? 14.666 2.049 -8.256 1.00 64.06 129 VAL A C 1
ATOM 976 O O . VAL A 1 129 ? 13.597 1.598 -8.672 1.00 64.06 129 VAL A O 1
ATOM 979 N N . THR A 1 130 ? 15.129 1.684 -7.058 1.00 65.31 130 THR A N 1
ATOM 980 C CA . THR A 1 130 ? 14.487 0.607 -6.287 1.00 65.31 130 THR A CA 1
ATOM 981 C C . THR A 1 130 ? 14.292 0.970 -4.816 1.00 65.31 130 THR A C 1
ATOM 983 O O . THR A 1 130 ? 15.248 1.357 -4.150 1.00 65.31 130 THR A O 1
ATOM 986 N N . PRO A 1 131 ? 13.067 0.819 -4.269 1.00 72.12 131 PRO A N 1
ATOM 987 C CA . PRO A 1 131 ? 12.854 0.851 -2.829 1.00 72.12 131 PRO A CA 1
ATOM 988 C C . PRO A 1 131 ? 13.812 -0.104 -2.110 1.00 72.12 131 PRO A C 1
ATOM 990 O O . PRO A 1 131 ? 13.779 -1.314 -2.340 1.00 72.12 131 PRO A O 1
ATOM 993 N N . ALA A 1 132 ? 14.645 0.434 -1.221 1.00 82.19 132 ALA A N 1
ATOM 994 C CA . ALA A 1 132 ? 15.674 -0.327 -0.512 1.00 82.19 132 ALA A CA 1
ATOM 995 C C . ALA A 1 132 ? 15.184 -0.960 0.802 1.00 82.19 132 ALA A C 1
ATOM 997 O O . ALA A 1 132 ? 15.974 -1.179 1.713 1.00 82.19 132 ALA A O 1
ATOM 998 N N . SER A 1 133 ? 13.886 -1.232 0.953 1.00 94.00 133 SER A N 1
ATOM 999 C CA . SER A 1 133 ? 13.350 -1.787 2.200 1.00 94.00 133 SER A CA 1
ATOM 1000 C C . SER A 1 133 ? 12.293 -2.858 1.974 1.00 94.00 133 SER A C 1
ATOM 1002 O O . SER A 1 133 ? 11.711 -2.974 0.899 1.00 94.00 133 SER A O 1
ATOM 1004 N N . TYR A 1 134 ? 12.022 -3.628 3.021 1.00 96.69 134 TYR A N 1
ATOM 1005 C CA . TYR A 1 134 ? 10.852 -4.493 3.123 1.00 96.69 134 TYR A CA 1
ATOM 1006 C C . TYR A 1 134 ? 10.094 -4.198 4.415 1.00 96.69 134 TYR A C 1
ATOM 1008 O O . TYR A 1 134 ? 10.493 -3.351 5.221 1.00 96.69 134 TYR A O 1
ATOM 1016 N N . PHE A 1 135 ? 8.988 -4.900 4.624 1.00 98.19 135 PHE A N 1
ATOM 1017 C CA . PHE A 1 135 ? 8.234 -4.844 5.867 1.00 98.19 135 PHE A CA 1
ATOM 1018 C C . PHE A 1 135 ? 7.873 -6.244 6.357 1.00 98.19 135 PHE A C 1
ATOM 1020 O O . PHE A 1 135 ? 7.779 -7.197 5.582 1.00 98.19 135 PHE A O 1
ATOM 1027 N N . THR A 1 136 ? 7.710 -6.372 7.667 1.00 98.25 136 THR A N 1
ATOM 1028 C CA . THR A 1 136 ? 7.309 -7.607 8.339 1.00 98.25 136 THR A CA 1
ATOM 1029 C C . THR A 1 136 ? 6.626 -7.289 9.670 1.00 98.25 136 THR A C 1
ATOM 1031 O O . THR A 1 136 ? 6.408 -6.119 9.992 1.00 98.25 136 THR A O 1
ATOM 1034 N N . TYR A 1 137 ? 6.213 -8.313 10.414 1.00 97.75 137 TYR A N 1
ATOM 1035 C CA . TYR A 1 137 ? 5.430 -8.142 11.632 1.00 97.75 137 TYR A CA 1
ATOM 1036 C C . TYR A 1 137 ? 6.269 -7.608 12.791 1.00 97.75 137 TYR A C 1
ATOM 1038 O O . TYR A 1 137 ? 6.025 -6.508 13.269 1.00 97.75 137 TYR A O 1
ATOM 1046 N N . ASP A 1 138 ? 7.292 -8.345 13.209 1.00 96.88 138 ASP A N 1
ATOM 1047 C CA . ASP A 1 138 ? 8.105 -8.011 14.376 1.00 96.88 138 ASP A CA 1
ATOM 1048 C C . ASP A 1 138 ? 9.589 -8.342 14.152 1.00 96.88 138 ASP A C 1
ATOM 1050 O O . ASP A 1 138 ? 9.993 -8.907 13.129 1.00 96.88 138 ASP A O 1
ATOM 1054 N N . SER A 1 139 ? 10.429 -7.977 15.122 1.00 96.75 139 SER A N 1
ATOM 1055 C CA . SER A 1 139 ? 11.872 -8.239 15.073 1.00 96.75 139 SER A CA 1
ATOM 1056 C C . SER A 1 139 ? 12.211 -9.733 15.031 1.00 96.75 139 SER A C 1
ATOM 1058 O O . SER A 1 139 ? 13.227 -10.105 14.447 1.00 96.75 139 SER A O 1
ATOM 1060 N N . THR A 1 140 ? 11.368 -10.592 15.610 1.00 97.94 140 THR A N 1
ATOM 1061 C CA . THR A 1 140 ? 11.550 -12.052 15.589 1.00 97.94 140 THR A CA 1
ATOM 1062 C C . THR A 1 140 ? 11.352 -12.599 14.178 1.00 97.94 140 THR A C 1
ATOM 1064 O O . THR A 1 140 ? 12.204 -13.320 13.659 1.00 97.94 140 THR A O 1
ATOM 1067 N N . THR A 1 141 ? 10.267 -12.196 13.520 1.00 97.75 141 THR A N 1
ATOM 1068 C CA . THR A 1 141 ? 9.940 -12.560 12.138 1.00 97.75 141 THR A CA 1
ATOM 1069 C C . THR A 1 141 ? 10.991 -12.005 11.185 1.00 97.75 141 THR A C 1
ATOM 1071 O O . THR A 1 141 ? 11.473 -12.723 10.312 1.00 97.75 141 THR A O 1
ATOM 1074 N N . LYS A 1 142 ? 11.437 -10.761 11.405 1.00 98.00 142 LYS A N 1
ATOM 1075 C CA . LYS A 1 142 ? 12.556 -10.159 10.669 1.00 98.00 142 LYS A CA 1
ATOM 1076 C C . LYS A 1 142 ? 13.832 -10.996 10.781 1.00 98.00 142 LYS A C 1
ATOM 1078 O O . LYS A 1 142 ? 14.460 -11.287 9.766 1.00 98.00 142 LYS A O 1
ATOM 1083 N N . ALA A 1 143 ? 14.209 -11.404 11.994 1.00 98.25 143 ALA A N 1
ATOM 1084 C CA . ALA A 1 143 ? 15.394 -12.230 12.215 1.00 98.25 143 ALA A CA 1
ATOM 1085 C C . ALA A 1 143 ? 15.280 -13.591 11.507 1.00 98.25 143 ALA A C 1
ATOM 1087 O O . ALA A 1 143 ? 16.237 -14.019 10.866 1.00 98.25 143 ALA A O 1
ATOM 1088 N N . ALA A 1 144 ? 14.104 -14.227 11.548 1.00 97.94 144 ALA A N 1
ATOM 1089 C CA . ALA A 1 144 ? 13.847 -15.477 10.833 1.00 97.94 144 ALA A CA 1
ATOM 1090 C C . ALA A 1 144 ? 13.940 -15.309 9.303 1.00 97.94 144 ALA A C 1
ATOM 1092 O O . ALA A 1 144 ? 14.546 -16.144 8.629 1.00 97.94 144 ALA A O 1
ATOM 1093 N N . ILE A 1 145 ? 13.408 -14.208 8.754 1.00 97.38 145 ILE A N 1
ATOM 1094 C CA . ILE A 1 145 ? 13.530 -13.868 7.328 1.00 97.38 145 ILE A CA 1
ATOM 1095 C C . ILE A 1 145 ? 15.003 -13.727 6.936 1.00 97.38 145 ILE A C 1
ATOM 1097 O O . ILE A 1 145 ? 15.421 -14.339 5.956 1.00 97.38 145 ILE A O 1
ATOM 1101 N N . VAL A 1 146 ? 15.799 -12.971 7.700 1.00 98.00 146 VAL A N 1
ATOM 1102 C CA . VAL A 1 146 ? 17.233 -12.767 7.423 1.00 98.00 146 VAL A CA 1
ATOM 1103 C C . VAL A 1 146 ? 18.023 -14.067 7.570 1.00 98.00 146 VAL A C 1
ATOM 1105 O O . VAL A 1 146 ? 18.900 -14.343 6.757 1.00 98.00 146 VAL A O 1
ATOM 1108 N N . GLN A 1 147 ? 17.700 -14.900 8.560 1.00 97.81 147 GLN A N 1
ATOM 1109 C CA . GLN A 1 147 ? 18.334 -16.206 8.728 1.00 97.81 147 GLN A CA 1
ATOM 1110 C C . GLN A 1 147 ? 18.092 -17.111 7.512 1.00 97.81 147 GLN A C 1
ATOM 1112 O O . GLN A 1 147 ? 19.018 -17.774 7.047 1.00 97.81 147 GLN A O 1
ATOM 1117 N N . ALA A 1 148 ? 16.863 -17.129 6.988 1.00 96.06 148 ALA A N 1
ATOM 1118 C CA . ALA A 1 148 ? 16.519 -17.887 5.788 1.00 96.06 148 ALA A CA 1
ATOM 1119 C C . ALA A 1 148 ? 17.056 -17.239 4.497 1.00 96.06 148 ALA A C 1
ATOM 1121 O O . ALA A 1 148 ? 17.269 -17.934 3.507 1.00 96.06 148 ALA A O 1
ATOM 1122 N N . ASN A 1 149 ? 17.297 -15.924 4.509 1.00 96.12 149 ASN A N 1
ATOM 1123 C CA . ASN A 1 149 ? 17.712 -15.132 3.353 1.00 96.12 149 ASN A CA 1
ATOM 1124 C C . ASN A 1 149 ? 18.873 -14.190 3.732 1.00 96.12 149 ASN A C 1
ATOM 1126 O O . ASN A 1 149 ? 18.661 -12.980 3.863 1.00 96.12 149 ASN A O 1
ATOM 1130 N N . PRO A 1 150 ? 20.114 -14.698 3.885 1.00 96.50 150 PRO A N 1
ATOM 1131 C CA . PRO A 1 150 ? 21.242 -13.895 4.374 1.00 96.50 150 PRO A CA 1
ATOM 1132 C C . PRO A 1 150 ? 21.542 -12.635 3.548 1.00 96.50 150 PRO A C 1
ATOM 1134 O O . PRO A 1 150 ? 22.071 -11.662 4.081 1.00 96.50 150 PRO A O 1
ATOM 1137 N N . GLY A 1 151 ? 21.158 -12.612 2.265 1.00 93.50 151 GLY A N 1
ATOM 1138 C CA . GLY A 1 151 ? 21.263 -11.427 1.404 1.00 93.50 151 GLY A CA 1
ATOM 1139 C C . GLY A 1 151 ? 20.440 -10.221 1.881 1.00 93.50 151 GLY A C 1
ATOM 1140 O O . GLY A 1 151 ? 20.735 -9.097 1.489 1.00 93.50 151 GLY A O 1
ATOM 1141 N N . LEU A 1 152 ? 19.457 -10.424 2.764 1.00 95.06 152 LEU A N 1
ATOM 1142 C CA . LEU A 1 152 ? 18.629 -9.359 3.339 1.00 95.06 152 LEU A CA 1
ATOM 1143 C C . LEU A 1 152 ? 19.214 -8.743 4.617 1.00 95.06 152 LEU A C 1
ATOM 1145 O O . LEU A 1 152 ? 18.595 -7.847 5.186 1.00 95.06 152 LEU A O 1
ATOM 1149 N N . ALA A 1 153 ? 20.386 -9.189 5.088 1.00 95.94 153 ALA A N 1
ATOM 1150 C CA . ALA A 1 153 ? 20.962 -8.728 6.356 1.00 95.94 153 ALA A CA 1
ATOM 1151 C C . ALA A 1 153 ? 21.177 -7.204 6.419 1.00 95.94 153 ALA A C 1
ATOM 1153 O O . ALA A 1 153 ? 21.023 -6.609 7.483 1.00 95.94 153 ALA A O 1
ATOM 1154 N N . ASN A 1 154 ? 21.479 -6.579 5.276 1.00 93.50 154 ASN A N 1
ATOM 1155 C CA . ASN A 1 154 ? 21.707 -5.136 5.158 1.00 93.50 154 ASN A CA 1
ATOM 1156 C C . ASN A 1 154 ? 20.514 -4.379 4.561 1.00 93.50 154 ASN A C 1
ATOM 1158 O O . ASN A 1 154 ? 20.619 -3.179 4.331 1.00 93.50 154 ASN A O 1
ATOM 1162 N N . VAL A 1 155 ? 19.396 -5.060 4.291 1.00 93.50 155 VAL A N 1
ATOM 1163 C CA . VAL A 1 155 ? 18.190 -4.423 3.759 1.00 93.50 155 VAL A CA 1
ATOM 1164 C C . VAL A 1 155 ? 17.322 -3.967 4.940 1.00 93.50 155 VAL A C 1
ATOM 1166 O O . VAL A 1 155 ? 16.935 -4.799 5.770 1.00 93.50 155 VAL A O 1
ATOM 1169 N N . PRO A 1 156 ? 17.000 -2.667 5.059 1.00 94.81 156 PRO A N 1
ATOM 1170 C CA . PRO A 1 156 ? 16.041 -2.169 6.035 1.00 94.81 156 PRO A CA 1
ATOM 1171 C C . PRO A 1 156 ? 14.725 -2.961 6.036 1.00 94.81 156 PRO A C 1
ATOM 1173 O O . PRO A 1 156 ? 13.977 -2.980 5.065 1.00 94.81 156 PRO A O 1
ATOM 1176 N N . GLY A 1 157 ? 14.431 -3.618 7.158 1.00 96.38 157 GLY A N 1
ATOM 1177 C CA . GLY A 1 157 ? 13.144 -4.271 7.406 1.00 96.38 157 GLY A CA 1
ATOM 1178 C C . GLY A 1 157 ? 12.318 -3.463 8.398 1.00 96.38 157 GLY A C 1
ATOM 1179 O O . GLY A 1 157 ? 12.683 -3.424 9.579 1.00 96.38 157 GLY A O 1
ATOM 1180 N N . ASN A 1 158 ? 11.238 -2.845 7.920 1.00 97.44 158 ASN A N 1
ATOM 1181 C CA . ASN A 1 158 ? 10.255 -2.131 8.732 1.00 97.44 158 ASN A CA 1
ATOM 1182 C C . ASN A 1 158 ? 9.397 -3.141 9.503 1.00 97.44 158 ASN A C 1
ATOM 1184 O O . ASN A 1 158 ? 8.873 -4.090 8.922 1.00 97.44 158 ASN A O 1
ATOM 1188 N N . VAL A 1 159 ? 9.254 -2.953 10.810 1.00 97.56 159 VAL A N 1
ATOM 1189 C CA . VAL A 1 159 ? 8.437 -3.817 11.675 1.00 97.56 159 VAL A CA 1
ATOM 1190 C C . VAL A 1 159 ? 7.261 -3.023 12.222 1.00 97.56 159 VAL A C 1
ATOM 1192 O O . VAL A 1 159 ? 7.349 -1.798 12.323 1.00 97.56 159 VAL A O 1
ATOM 1195 N N . VAL A 1 160 ? 6.170 -3.705 12.568 1.00 97.31 160 VAL A N 1
ATOM 1196 C CA . VAL A 1 160 ? 5.027 -3.065 13.225 1.00 97.31 160 VAL A CA 1
ATOM 1197 C C . VAL A 1 160 ? 5.521 -2.363 14.490 1.00 97.31 160 VAL A C 1
ATOM 1199 O O . VAL A 1 160 ? 6.267 -2.933 15.289 1.00 97.31 160 VAL A O 1
ATOM 1202 N N . SER A 1 161 ? 5.134 -1.099 14.643 1.00 93.06 161 SER A N 1
ATOM 1203 C CA . SER A 1 161 ? 5.602 -0.260 15.735 1.00 93.06 161 SER A CA 1
ATOM 1204 C C . SER A 1 161 ? 5.150 -0.820 17.077 1.00 93.06 161 SER A C 1
ATOM 1206 O O . SER A 1 161 ? 4.005 -1.231 17.254 1.00 93.06 161 SER A O 1
ATOM 1208 N N . THR A 1 162 ? 6.051 -0.788 18.050 1.00 87.75 162 THR A N 1
ATOM 1209 C CA . THR A 1 162 ? 5.749 -1.083 19.456 1.00 87.75 162 THR A CA 1
ATOM 1210 C C . THR A 1 162 ? 5.815 0.180 20.317 1.00 87.75 162 THR A C 1
ATOM 1212 O O . THR A 1 162 ? 5.863 0.094 21.543 1.00 87.75 162 THR A O 1
ATOM 1215 N N . SER A 1 163 ? 5.896 1.360 19.690 1.00 78.06 163 SER A N 1
ATOM 1216 C CA . SER A 1 163 ? 5.994 2.639 20.390 1.00 78.06 163 SER A CA 1
ATOM 1217 C C . SER A 1 163 ? 4.632 3.048 20.959 1.00 78.06 163 SER A C 1
ATOM 1219 O O . SER A 1 163 ? 3.628 3.064 20.250 1.00 78.06 163 SER A O 1
ATOM 1221 N N . GLY A 1 164 ? 4.593 3.388 22.250 1.00 76.94 164 GLY A N 1
ATOM 1222 C CA . GLY A 1 164 ? 3.414 3.924 22.941 1.00 76.94 164 GLY A CA 1
ATOM 1223 C C . GLY A 1 164 ? 2.346 2.891 23.322 1.00 76.94 164 GLY A C 1
ATOM 1224 O O . GLY A 1 164 ? 1.958 2.831 24.486 1.00 76.94 164 GLY A O 1
ATOM 1225 N N . GLN A 1 165 ? 1.870 2.083 22.373 1.00 80.88 165 GLN A N 1
ATOM 1226 C CA . GLN A 1 165 ? 0.837 1.061 22.596 1.00 80.88 165 GLN A CA 1
ATOM 1227 C C . GLN A 1 165 ? 0.980 -0.114 21.620 1.00 80.88 165 GLN A C 1
ATOM 1229 O O . GLN A 1 165 ? 1.616 0.014 20.574 1.00 80.88 165 GLN A O 1
ATOM 1234 N N . THR A 1 166 ? 0.343 -1.246 21.937 1.00 88.50 166 THR A N 1
ATOM 1235 C CA . THR A 1 166 ? 0.183 -2.359 20.991 1.00 88.50 166 THR A CA 1
ATOM 1236 C C . THR A 1 166 ? -0.481 -1.856 19.713 1.00 88.50 166 THR A C 1
ATOM 1238 O O . THR A 1 166 ? -1.524 -1.199 19.765 1.00 88.50 166 THR A O 1
ATOM 1241 N N . ARG A 1 167 ? 0.134 -2.148 18.565 1.00 93.88 167 ARG A N 1
ATOM 1242 C CA . ARG A 1 167 ? -0.405 -1.812 17.249 1.00 93.88 167 ARG A CA 1
ATOM 1243 C C . ARG A 1 167 ? -1.173 -2.988 16.652 1.00 93.88 167 ARG A C 1
ATOM 1245 O O . ARG A 1 167 ? -0.685 -4.116 16.737 1.00 93.88 167 ARG A O 1
ATOM 1252 N N . PRO A 1 168 ? -2.309 -2.735 15.982 1.00 94.88 168 PRO A N 1
ATOM 1253 C CA . PRO A 1 168 ? -2.900 -3.735 15.108 1.00 94.88 168 PRO A CA 1
ATOM 1254 C C . PRO A 1 168 ? -1.943 -4.062 13.955 1.00 94.88 168 PRO A C 1
ATOM 1256 O O . PRO A 1 168 ? -1.264 -3.168 13.434 1.00 94.88 168 PRO A O 1
ATOM 1259 N N . TYR A 1 169 ? -1.931 -5.316 13.499 1.00 95.25 169 TYR A N 1
ATOM 1260 C CA . TYR A 1 169 ? -1.265 -5.625 12.235 1.00 95.25 169 TYR A CA 1
ATOM 1261 C C . TYR A 1 169 ? -2.040 -5.011 11.067 1.00 95.25 169 TYR A C 1
ATOM 1263 O O . TYR A 1 169 ? -3.260 -4.855 11.103 1.00 95.25 169 TYR A O 1
ATOM 1271 N N . LEU A 1 170 ? -1.320 -4.657 10.010 1.00 97.75 170 LEU A N 1
ATOM 1272 C CA . LEU A 1 170 ? -1.899 -4.025 8.832 1.00 97.75 170 LEU A CA 1
ATOM 1273 C C . LEU A 1 170 ? -2.560 -5.057 7.903 1.00 97.75 170 LEU A C 1
ATOM 1275 O O . LEU A 1 170 ? -1.996 -6.120 7.646 1.00 97.75 170 LEU A O 1
ATOM 1279 N N . VAL A 1 171 ? -3.708 -4.699 7.334 1.00 97.81 171 VAL A N 1
ATOM 1280 C CA . VAL A 1 171 ? -4.279 -5.327 6.136 1.00 97.81 171 VAL A CA 1
ATOM 1281 C C . VAL A 1 171 ? -4.464 -4.225 5.094 1.00 97.81 171 VAL A C 1
ATOM 1283 O O . VAL A 1 171 ? -5.455 -3.504 5.106 1.00 97.81 171 VAL A O 1
ATOM 1286 N N . CYS A 1 172 ? -3.472 -4.044 4.225 1.00 98.19 172 CYS A N 1
ATOM 1287 C CA . CYS A 1 172 ? -3.497 -3.031 3.173 1.00 98.19 172 CYS A CA 1
ATOM 1288 C C . CYS A 1 172 ? -4.148 -3.624 1.924 1.00 98.19 172 CYS A C 1
ATOM 1290 O O . CYS A 1 172 ? -3.582 -4.521 1.294 1.00 98.19 172 CYS A O 1
ATOM 1292 N N . ASN A 1 173 ? -5.342 -3.154 1.583 1.00 97.75 173 ASN A N 1
ATOM 1293 C CA . ASN A 1 173 ? -6.136 -3.721 0.500 1.00 97.75 173 ASN A CA 1
ATOM 1294 C C . ASN A 1 173 ? -5.699 -3.158 -0.850 1.00 97.75 173 ASN A C 1
ATOM 1296 O O . ASN A 1 173 ? -5.755 -1.949 -1.083 1.00 97.75 173 ASN A O 1
ATOM 1300 N N . MET A 1 174 ? -5.289 -4.052 -1.743 1.00 97.75 174 MET A N 1
ATOM 1301 C CA . MET A 1 174 ? -4.999 -3.766 -3.144 1.00 97.75 174 MET A CA 1
ATOM 1302 C C . MET A 1 174 ? -5.882 -4.658 -4.016 1.00 97.75 174 MET A C 1
ATOM 1304 O O . MET A 1 174 ? -6.474 -5.633 -3.539 1.00 97.75 174 MET A O 1
ATOM 1308 N N . ALA A 1 175 ? -5.944 -4.344 -5.300 1.00 97.06 175 ALA A N 1
ATOM 1309 C CA . ALA A 1 175 ? -6.583 -5.175 -6.300 1.00 97.06 175 ALA A CA 1
ATOM 1310 C C . ALA A 1 175 ? -5.596 -5.516 -7.418 1.00 97.06 175 ALA A C 1
ATOM 1312 O O . ALA A 1 175 ? -4.674 -4.756 -7.709 1.00 97.06 175 ALA A O 1
ATOM 1313 N N . MET A 1 176 ? -5.797 -6.664 -8.053 1.00 97.69 176 MET A N 1
ATOM 1314 C CA . MET A 1 176 ? -5.055 -7.074 -9.241 1.00 97.69 176 MET A CA 1
ATOM 1315 C C . MET A 1 176 ? -6.009 -7.195 -10.419 1.00 97.69 176 MET A C 1
ATOM 1317 O O . MET A 1 176 ? -7.074 -7.795 -10.274 1.00 97.69 176 MET A O 1
ATOM 1321 N N . PHE A 1 177 ? -5.623 -6.674 -11.580 1.00 96.94 177 PHE A N 1
ATOM 1322 C CA . PHE A 1 177 ? -6.383 -6.903 -12.801 1.00 96.94 177 PHE A CA 1
ATOM 1323 C C . PHE A 1 177 ? -6.267 -8.361 -13.237 1.00 96.94 177 PHE A C 1
ATOM 1325 O O . PHE A 1 177 ? -5.180 -8.942 -13.266 1.00 96.94 177 PHE A O 1
ATOM 1332 N N . VAL A 1 178 ? -7.404 -8.946 -13.594 1.00 97.31 178 VAL A N 1
ATOM 1333 C CA . VAL A 1 178 ? -7.524 -10.326 -14.063 1.00 97.31 178 VAL A CA 1
ATOM 1334 C C . VAL A 1 178 ? -8.413 -10.380 -15.293 1.00 97.31 178 VAL A C 1
ATOM 1336 O O . VAL A 1 178 ? -9.251 -9.505 -15.510 1.00 97.31 178 VAL A O 1
ATOM 1339 N N . LYS A 1 179 ? -8.255 -11.429 -16.097 1.00 97.25 179 LYS A N 1
ATOM 1340 C CA . LYS A 1 179 ? -9.179 -11.742 -17.186 1.00 97.25 179 LYS A CA 1
ATOM 1341 C C . LYS A 1 179 ? -10.114 -12.863 -16.763 1.00 97.25 179 LYS A C 1
ATOM 1343 O O . LYS A 1 179 ? -9.644 -13.930 -16.382 1.00 97.25 179 LYS A O 1
ATOM 1348 N N . VAL A 1 180 ? -11.420 -12.643 -16.873 1.00 96.75 180 VAL A N 1
ATOM 1349 C CA . VAL A 1 180 ? -12.454 -13.671 -16.681 1.00 96.75 180 VAL A CA 1
ATOM 1350 C C . VAL A 1 180 ? -13.285 -13.715 -17.952 1.00 96.75 180 VAL A C 1
ATOM 1352 O O . VAL A 1 180 ? -13.933 -12.739 -18.304 1.00 96.75 180 VAL A O 1
ATOM 1355 N N . ASN A 1 181 ? -13.235 -14.829 -18.685 1.00 94.38 181 ASN A N 1
ATOM 1356 C CA . ASN A 1 181 ? -13.963 -14.995 -19.954 1.00 94.38 181 ASN A CA 1
ATOM 1357 C C . ASN A 1 181 ? -13.723 -13.861 -20.980 1.00 94.38 181 ASN A C 1
ATOM 1359 O O . ASN A 1 181 ? -14.601 -13.533 -21.771 1.00 94.38 181 ASN A O 1
ATOM 1363 N N . GLY A 1 182 ? -12.521 -13.272 -20.977 1.00 91.31 182 GLY A N 1
ATOM 1364 C CA . GLY A 1 182 ? -12.134 -12.163 -21.858 1.00 91.31 182 GLY A CA 1
ATOM 1365 C C . GLY A 1 182 ? -12.389 -10.764 -21.285 1.00 91.31 182 GLY A C 1
ATOM 1366 O O . GLY A 1 182 ? -11.793 -9.803 -21.774 1.00 91.31 182 GLY A O 1
ATOM 1367 N N . GLU A 1 183 ? -13.183 -10.642 -20.222 1.00 93.81 183 GLU A N 1
ATOM 1368 C CA . GLU A 1 183 ? -13.456 -9.374 -19.541 1.00 93.81 183 GLU A CA 1
ATOM 1369 C C . GLU A 1 183 ? -12.346 -9.035 -18.543 1.00 93.81 183 GLU A C 1
ATOM 1371 O O . GLU A 1 183 ? -11.809 -9.920 -17.873 1.00 93.81 183 GLU A O 1
ATOM 1376 N N . THR A 1 184 ? -11.986 -7.753 -18.451 1.00 93.62 184 THR A N 1
ATOM 1377 C CA . THR A 1 184 ? -11.089 -7.250 -17.404 1.00 93.62 184 THR A CA 1
ATOM 1378 C C . THR A 1 184 ? -11.886 -7.059 -16.122 1.00 93.62 184 THR A C 1
ATOM 1380 O O . THR A 1 184 ? -12.808 -6.253 -16.098 1.00 93.62 184 THR A O 1
ATOM 1383 N N . LEU A 1 185 ? -11.502 -7.759 -15.059 1.00 94.69 185 LEU A N 1
ATOM 1384 C CA . LEU A 1 185 ? -12.051 -7.595 -13.715 1.00 94.69 185 LEU A CA 1
ATOM 1385 C C . LEU A 1 185 ? -10.917 -7.362 -12.713 1.00 94.69 185 LEU A C 1
ATOM 1387 O O . LEU A 1 185 ? -9.737 -7.357 -13.069 1.00 94.69 185 LEU A O 1
ATOM 1391 N N . LEU A 1 186 ? -11.280 -7.201 -11.444 1.00 95.00 186 LEU A N 1
ATOM 1392 C CA . LEU A 1 186 ? -10.349 -7.081 -10.331 1.00 95.00 186 LEU A CA 1
ATOM 1393 C C . LEU A 1 186 ? -10.455 -8.300 -9.402 1.00 95.00 186 LEU A C 1
ATOM 1395 O O . LEU A 1 186 ? -11.540 -8.832 -9.171 1.00 95.00 186 LEU A O 1
ATOM 1399 N N . ALA A 1 187 ? -9.325 -8.728 -8.843 1.00 95.88 187 ALA A N 1
ATOM 1400 C CA . ALA A 1 187 ? -9.247 -9.733 -7.786 1.00 95.88 187 ALA A CA 1
ATOM 1401 C C . ALA A 1 187 ? -8.640 -9.123 -6.507 1.00 95.88 187 ALA A C 1
ATOM 1403 O O . ALA A 1 187 ? -7.673 -8.360 -6.609 1.00 95.88 187 ALA A O 1
ATOM 1404 N N . PRO A 1 188 ? -9.169 -9.442 -5.308 1.00 95.44 188 PRO A N 1
ATOM 1405 C CA . PRO A 1 188 ? -8.688 -8.865 -4.056 1.00 95.44 188 PRO A CA 1
ATOM 1406 C C . PRO A 1 188 ? -7.301 -9.405 -3.711 1.00 95.44 188 PRO A C 1
ATOM 1408 O O . PRO A 1 188 ? -7.098 -10.619 -3.629 1.00 95.44 188 PRO A O 1
ATOM 1411 N N . LEU A 1 189 ? -6.355 -8.500 -3.475 1.00 96.69 189 LEU A N 1
ATOM 1412 C CA . LEU A 1 189 ? -4.961 -8.815 -3.180 1.00 96.69 189 LEU A CA 1
ATOM 1413 C C . LEU A 1 189 ? -4.521 -8.049 -1.921 1.00 96.69 189 LEU A C 1
ATOM 1415 O O . LEU A 1 189 ? -3.864 -7.010 -2.011 1.00 96.69 189 LEU A O 1
ATOM 1419 N N . PRO A 1 190 ? -4.913 -8.509 -0.720 1.00 96.88 190 PRO A N 1
ATOM 1420 C CA . PRO A 1 190 ? -4.458 -7.895 0.518 1.00 96.88 190 PRO A CA 1
ATOM 1421 C C . PRO A 1 190 ? -2.948 -8.083 0.702 1.00 96.88 190 PRO A C 1
ATOM 1423 O O . PRO A 1 190 ? -2.366 -9.118 0.360 1.00 96.88 190 PRO A O 1
ATOM 1426 N N . SER A 1 191 ? -2.319 -7.078 1.304 1.00 98.06 191 SER A N 1
ATOM 1427 C CA . SER A 1 191 ? -0.942 -7.143 1.773 1.00 98.06 191 SER A CA 1
ATOM 1428 C C . SER A 1 191 ? -0.877 -6.910 3.276 1.00 98.06 191 SER A C 1
ATOM 1430 O O . SER A 1 191 ? -1.397 -5.925 3.798 1.00 98.06 191 SER A O 1
ATOM 1432 N N . THR A 1 192 ? -0.220 -7.826 3.975 1.00 98.06 192 THR A N 1
ATOM 1433 C CA . THR A 1 192 ? -0.110 -7.844 5.439 1.00 98.06 192 THR A CA 1
ATOM 1434 C C . THR A 1 192 ? 1.357 -7.957 5.841 1.00 98.06 192 THR A C 1
ATOM 1436 O O . THR A 1 192 ? 2.183 -8.284 4.993 1.00 98.06 192 THR A O 1
ATOM 1439 N N . PRO A 1 193 ? 1.736 -7.771 7.115 1.00 98.19 193 PRO A N 1
ATOM 1440 C CA . PRO A 1 193 ? 3.110 -8.019 7.556 1.00 98.19 193 PRO A CA 1
ATOM 1441 C C . PRO A 1 193 ? 3.576 -9.481 7.402 1.00 98.19 193 PRO A C 1
ATOM 1443 O O . PRO A 1 193 ? 4.762 -9.764 7.577 1.00 98.19 193 PRO A O 1
ATOM 1446 N N . PHE A 1 194 ? 2.653 -10.402 7.109 1.00 96.94 194 PHE A N 1
ATOM 1447 C CA . PHE A 1 194 ? 2.906 -11.837 7.012 1.00 96.94 194 PHE A CA 1
ATOM 1448 C C . PHE A 1 194 ? 2.961 -12.304 5.562 1.00 96.94 194 PHE A C 1
ATOM 1450 O O . PHE A 1 194 ? 3.940 -12.923 5.158 1.00 96.94 194 PHE A O 1
ATOM 1457 N N . ILE A 1 195 ? 1.910 -12.005 4.796 1.00 97.06 195 ILE A N 1
ATOM 1458 C CA . ILE A 1 195 ? 1.748 -12.433 3.408 1.00 97.06 195 ILE A CA 1
ATOM 1459 C C . ILE A 1 195 ? 1.153 -11.339 2.514 1.00 97.06 195 ILE A C 1
ATOM 1461 O O . ILE A 1 195 ? 0.380 -10.491 2.975 1.00 97.06 195 ILE A O 1
ATOM 1465 N N . THR A 1 196 ? 1.453 -11.441 1.221 1.00 98.06 196 THR A N 1
ATOM 1466 C CA . THR A 1 196 ? 0.810 -10.702 0.128 1.00 98.06 196 THR A CA 1
ATOM 1467 C C . THR A 1 196 ? 0.340 -11.703 -0.928 1.00 98.06 196 THR A C 1
ATOM 1469 O O . THR A 1 196 ? 1.113 -12.568 -1.347 1.00 98.06 196 THR A O 1
ATOM 1472 N N . GLY A 1 197 ? -0.914 -11.605 -1.373 1.00 97.12 197 GLY A N 1
ATOM 1473 C CA . GLY A 1 197 ? -1.434 -12.457 -2.446 1.00 97.12 197 GLY A CA 1
ATOM 1474 C C . GLY A 1 197 ? -2.954 -12.573 -2.474 1.00 97.12 197 GLY A C 1
ATOM 1475 O O . GLY A 1 197 ? -3.654 -11.988 -1.653 1.00 97.12 197 GLY A O 1
ATOM 1476 N N . ILE A 1 198 ? -3.457 -13.347 -3.435 1.00 96.62 198 ILE A N 1
ATOM 1477 C CA . ILE A 1 198 ? -4.886 -13.637 -3.598 1.00 96.62 198 ILE A CA 1
ATOM 1478 C C . ILE A 1 198 ? -5.158 -14.964 -2.883 1.00 96.62 198 ILE A C 1
ATOM 1480 O O . ILE A 1 198 ? -4.848 -16.038 -3.398 1.00 96.62 198 ILE A O 1
ATOM 1484 N N . VAL A 1 199 ? -5.701 -14.888 -1.666 1.00 92.31 199 VAL A N 1
ATOM 1485 C CA . VAL A 1 199 ? -5.895 -16.068 -0.802 1.00 92.31 199 VAL A CA 1
ATOM 1486 C C . VAL A 1 199 ? -6.916 -17.045 -1.396 1.00 92.31 199 VAL A C 1
ATOM 1488 O O . VAL A 1 199 ? -6.700 -18.254 -1.372 1.00 92.31 199 VAL A O 1
ATOM 1491 N N . GLY A 1 200 ? -8.011 -16.525 -1.958 1.00 91.06 200 GLY A N 1
ATOM 1492 C CA . GLY A 1 200 ? -9.012 -17.330 -2.663 1.00 91.06 200 GLY A CA 1
ATOM 1493 C C . GLY A 1 200 ? -8.534 -17.818 -4.034 1.00 91.06 200 GLY A C 1
ATOM 1494 O O . GLY A 1 200 ? -7.421 -17.527 -4.459 1.00 91.06 200 GLY A O 1
ATOM 1495 N N . ALA A 1 201 ? -9.396 -18.530 -4.757 1.00 92.50 201 ALA A N 1
ATOM 1496 C CA . ALA A 1 201 ? -9.170 -18.929 -6.148 1.00 92.50 201 ALA A CA 1
ATOM 1497 C C . ALA A 1 201 ? -10.378 -18.487 -6.995 1.00 92.50 201 ALA A C 1
ATOM 1499 O O . ALA A 1 201 ? -11.314 -19.271 -7.172 1.00 92.50 201 ALA A O 1
ATOM 1500 N N . PRO A 1 202 ? -10.423 -17.216 -7.444 1.00 91.19 202 PRO A N 1
ATOM 1501 C CA . PRO A 1 202 ? -11.557 -16.693 -8.200 1.00 91.19 202 PRO A CA 1
ATOM 1502 C C . PRO A 1 202 ? -11.756 -17.510 -9.490 1.00 91.19 202 PRO A C 1
ATOM 1504 O O . PRO A 1 202 ? -10.819 -17.604 -10.286 1.00 91.19 202 PRO A O 1
ATOM 1507 N N . PRO A 1 203 ? -12.929 -18.128 -9.722 1.00 92.75 203 PRO A N 1
ATOM 1508 C CA . PRO A 1 203 ? -13.116 -19.045 -10.844 1.00 92.75 203 PRO A CA 1
ATOM 1509 C C . PRO A 1 203 ? -12.830 -18.388 -12.196 1.00 92.75 203 PRO A C 1
ATOM 1511 O O . PRO A 1 203 ? -13.348 -17.311 -12.480 1.00 92.75 203 PRO A O 1
ATOM 1514 N N . HIS A 1 204 ? -12.039 -19.058 -13.039 1.00 94.94 204 HIS A N 1
ATOM 1515 C CA . HIS A 1 204 ? -11.706 -18.623 -14.404 1.00 94.94 204 HIS A CA 1
ATOM 1516 C C . HIS A 1 204 ? -10.943 -17.293 -14.504 1.00 94.94 204 HIS A C 1
ATOM 1518 O O . HIS A 1 204 ? -10.765 -16.784 -15.611 1.00 94.94 204 HIS A O 1
ATOM 1524 N N . ALA A 1 205 ? -10.491 -16.732 -13.381 1.00 97.00 205 ALA A N 1
ATOM 1525 C CA . ALA A 1 205 ? -9.684 -15.524 -13.361 1.00 97.00 205 ALA A CA 1
ATOM 1526 C C . ALA A 1 205 ? -8.226 -15.856 -13.662 1.00 97.00 205 ALA A C 1
ATOM 1528 O O . ALA A 1 205 ? -7.587 -16.593 -12.908 1.00 97.00 205 ALA A O 1
ATOM 1529 N N . VAL A 1 206 ? -7.698 -15.284 -14.741 1.00 97.50 206 VAL A N 1
ATOM 1530 C CA . VAL A 1 206 ? -6.298 -15.450 -15.134 1.00 97.50 206 VAL A CA 1
ATOM 1531 C C . VAL A 1 206 ? -5.510 -14.143 -15.073 1.00 97.50 206 VAL A C 1
ATOM 1533 O O . VAL A 1 206 ? -6.067 -13.067 -15.289 1.00 97.50 206 VAL A O 1
ATOM 1536 N N . ASP A 1 207 ? -4.218 -14.236 -14.761 1.00 96.50 207 ASP A N 1
ATOM 1537 C CA . ASP A 1 207 ? -3.280 -13.106 -14.760 1.00 96.50 207 ASP A CA 1
ATOM 1538 C C . ASP A 1 207 ? -2.812 -12.724 -16.182 1.00 96.50 207 ASP A C 1
ATOM 1540 O O . ASP A 1 207 ? -3.249 -13.291 -17.189 1.00 96.50 207 ASP A O 1
ATOM 1544 N N . ALA A 1 208 ? -1.860 -11.787 -16.273 1.00 95.44 208 ALA A N 1
ATOM 1545 C CA . ALA A 1 208 ? -1.232 -11.385 -17.536 1.00 95.44 208 ALA A CA 1
ATOM 1546 C C . ALA A 1 208 ? -0.451 -12.517 -18.241 1.00 95.44 208 ALA A C 1
ATOM 1548 O O . ALA A 1 208 ? -0.079 -12.386 -19.407 1.00 95.44 208 ALA A O 1
ATOM 1549 N N . ASN A 1 209 ? -0.203 -13.634 -17.553 1.00 96.19 209 ASN A N 1
ATOM 1550 C CA . ASN A 1 209 ? 0.468 -14.824 -18.071 1.00 96.19 209 ASN A CA 1
ATOM 1551 C C . ASN A 1 209 ? -0.528 -15.931 -18.466 1.00 96.19 209 ASN A C 1
ATOM 1553 O O . ASN A 1 209 ? -0.101 -17.028 -18.835 1.00 96.19 209 ASN A O 1
ATOM 1557 N N . GLY A 1 210 ? -1.840 -15.673 -18.380 1.00 95.88 210 GLY A N 1
ATOM 1558 C CA . GLY A 1 210 ? -2.890 -16.653 -18.663 1.00 95.88 210 GLY A CA 1
ATOM 1559 C C . GLY A 1 210 ? -3.018 -17.748 -17.599 1.00 95.88 210 GLY A C 1
ATOM 1560 O O . GLY A 1 210 ? -3.573 -18.810 -17.886 1.00 95.88 210 GLY A O 1
ATOM 1561 N N . ARG A 1 211 ? -2.496 -17.525 -16.386 1.00 95.75 211 ARG A N 1
ATOM 1562 C CA . ARG A 1 211 ? -2.526 -18.493 -15.280 1.00 95.75 211 ARG A CA 1
ATOM 1563 C C . ARG A 1 211 ? -3.669 -18.207 -14.333 1.00 95.75 211 ARG A C 1
ATOM 1565 O O . ARG A 1 211 ? -3.877 -17.057 -13.964 1.00 95.75 211 ARG A O 1
ATOM 1572 N N . GLN A 1 212 ? -4.351 -19.261 -13.890 1.00 97.00 212 GLN A N 1
ATOM 1573 C CA . GLN A 1 212 ? -5.385 -19.166 -12.864 1.00 97.00 212 GLN A CA 1
ATOM 1574 C C . GLN A 1 212 ? -4.809 -18.516 -11.602 1.00 97.00 212 GLN A C 1
ATOM 1576 O O . GLN A 1 212 ? -3.843 -19.016 -11.029 1.00 97.00 212 GLN A O 1
ATOM 1581 N N . VAL A 1 213 ? -5.399 -17.403 -11.175 1.00 97.12 213 VAL A N 1
ATOM 1582 C CA . VAL A 1 213 ? -4.879 -16.626 -10.048 1.00 97.12 213 VAL A CA 1
ATOM 1583 C C . VAL A 1 213 ? -5.277 -17.237 -8.708 1.00 97.12 213 VAL A C 1
ATOM 1585 O O . VAL A 1 213 ? -6.322 -17.882 -8.577 1.00 97.12 213 VAL A O 1
ATOM 1588 N N . GLY A 1 214 ? -4.459 -16.948 -7.700 1.00 96.44 214 GLY A N 1
ATOM 1589 C CA . GLY A 1 214 ? -4.745 -17.180 -6.294 1.00 96.44 214 GLY A CA 1
ATOM 1590 C C . GLY A 1 214 ? -4.256 -18.507 -5.726 1.00 96.44 214 GLY A C 1
ATOM 1591 O O . GLY A 1 214 ? -3.239 -19.068 -6.150 1.00 96.44 214 GLY A O 1
ATOM 1592 N N . GLY A 1 215 ? -4.964 -18.974 -4.701 1.00 94.62 215 GLY A N 1
ATOM 1593 C CA . GLY A 1 215 ? -4.610 -20.151 -3.910 1.00 94.62 215 GLY A CA 1
ATOM 1594 C C . GLY A 1 215 ? -3.643 -19.875 -2.759 1.00 94.62 215 GLY A C 1
ATOM 1595 O O . GLY A 1 215 ? -3.102 -20.823 -2.195 1.00 94.62 215 GLY A O 1
ATOM 1596 N N . GLY A 1 216 ? -3.403 -18.607 -2.410 1.00 95.06 216 GLY A N 1
ATOM 1597 C CA . GLY A 1 216 ? -2.590 -18.249 -1.251 1.00 95.06 216 GLY A CA 1
ATOM 1598 C C . GLY A 1 216 ? -1.839 -16.929 -1.396 1.00 95.06 216 GLY A C 1
ATOM 1599 O O . GLY A 1 216 ? -2.056 -16.142 -2.318 1.00 95.06 216 GLY A O 1
ATOM 1600 N N . GLY A 1 217 ? -0.926 -16.701 -0.458 1.00 95.62 217 GLY A N 1
ATOM 1601 C CA . GLY A 1 217 ? 0.017 -15.591 -0.489 1.00 95.62 217 GLY A CA 1
ATOM 1602 C C . GLY A 1 217 ? 1.432 -16.064 -0.194 1.00 95.62 217 GLY A C 1
ATOM 1603 O O . GLY A 1 217 ? 1.640 -17.134 0.378 1.00 95.62 217 GLY A O 1
ATOM 1604 N N . VAL A 1 218 ? 2.398 -15.249 -0.593 1.00 96.56 218 VAL A N 1
ATOM 1605 C CA . VAL A 1 218 ? 3.818 -15.439 -0.278 1.00 96.56 218 VAL A CA 1
ATOM 1606 C C . VAL A 1 218 ? 4.207 -14.496 0.844 1.00 96.56 218 VAL A C 1
ATOM 1608 O O . VAL A 1 218 ? 3.526 -13.490 1.047 1.00 96.56 218 VAL A O 1
ATOM 1611 N N . THR A 1 219 ? 5.305 -14.774 1.550 1.00 97.25 219 THR A N 1
ATOM 1612 C CA . THR A 1 219 ? 5.823 -13.827 2.543 1.00 97.25 219 THR A CA 1
ATOM 1613 C C . THR A 1 219 ? 6.006 -12.460 1.895 1.00 97.25 219 THR A C 1
ATOM 1615 O O . THR A 1 219 ? 6.625 -12.373 0.838 1.00 97.25 219 THR A O 1
ATOM 1618 N N . SER A 1 220 ? 5.480 -11.398 2.504 1.00 97.69 220 SER A N 1
ATOM 1619 C CA . SER A 1 220 ? 5.262 -10.122 1.806 1.00 97.69 220 SER A CA 1
ATOM 1620 C C . SER A 1 220 ? 6.516 -9.554 1.151 1.00 97.69 220 SER A C 1
ATOM 1622 O O . SER A 1 220 ? 6.445 -9.134 0.002 1.00 97.69 220 SER A O 1
ATOM 1624 N N . PHE A 1 221 ? 7.683 -9.644 1.805 1.00 95.69 221 PHE A N 1
ATOM 1625 C CA . PHE A 1 221 ? 8.962 -9.193 1.232 1.00 95.69 221 PHE A CA 1
ATOM 1626 C C . PHE A 1 221 ? 9.307 -9.876 -0.105 1.00 95.69 221 PHE A C 1
ATOM 1628 O O . PHE A 1 221 ? 9.982 -9.271 -0.937 1.00 95.69 221 PHE A O 1
ATOM 1635 N N . ALA A 1 222 ? 8.857 -11.122 -0.295 1.00 95.94 222 ALA A N 1
ATOM 1636 C CA . ALA A 1 222 ? 9.102 -11.968 -1.460 1.00 95.94 222 ALA A CA 1
ATOM 1637 C C . ALA A 1 222 ? 8.069 -11.764 -2.584 1.00 95.94 222 ALA A C 1
ATOM 1639 O O . ALA A 1 222 ? 8.171 -12.394 -3.638 1.00 95.94 222 ALA A O 1
ATOM 1640 N N . SER A 1 223 ? 7.064 -10.910 -2.372 1.00 96.00 223 SER A N 1
ATOM 1641 C CA . SER A 1 223 ? 6.132 -10.510 -3.426 1.00 96.00 223 SER A CA 1
ATOM 1642 C C . SER A 1 223 ? 6.846 -9.690 -4.510 1.00 96.00 223 SER A C 1
ATOM 1644 O O . SER A 1 223 ? 7.931 -9.151 -4.279 1.00 96.00 223 SER A O 1
ATOM 1646 N N . SER A 1 224 ? 6.252 -9.600 -5.704 1.00 94.62 224 SER A N 1
ATOM 1647 C CA . SER A 1 224 ? 6.900 -9.044 -6.902 1.00 94.62 224 SER A CA 1
ATOM 1648 C C . SER A 1 224 ? 8.210 -9.761 -7.258 1.00 94.62 224 SER A C 1
ATOM 1650 O O . SER A 1 224 ? 9.280 -9.152 -7.295 1.00 94.62 224 SER A O 1
ATOM 1652 N N . SER A 1 225 ? 8.128 -11.070 -7.490 1.00 95.31 225 SER A N 1
ATOM 1653 C CA . SER A 1 225 ? 9.286 -11.940 -7.716 1.00 95.31 225 SER A CA 1
ATOM 1654 C C . SER A 1 225 ? 9.063 -12.945 -8.846 1.00 95.31 225 SER A C 1
ATOM 1656 O O . SER A 1 225 ? 7.933 -13.160 -9.285 1.00 95.31 225 SER A O 1
ATOM 1658 N N . VAL A 1 226 ? 10.140 -13.598 -9.294 1.00 96.12 226 VAL A N 1
ATOM 1659 C CA . VAL A 1 226 ? 10.098 -14.701 -10.267 1.00 96.12 226 VAL A CA 1
ATOM 1660 C C . VAL A 1 226 ? 10.504 -16.006 -9.579 1.00 96.12 226 VAL A C 1
ATOM 1662 O O . VAL A 1 226 ? 11.631 -16.098 -9.092 1.00 96.12 226 VAL A O 1
ATOM 1665 N N . PRO A 1 227 ? 9.650 -17.039 -9.529 1.00 96.50 227 PRO A N 1
ATOM 1666 C CA . PRO A 1 227 ? 9.999 -18.304 -8.898 1.00 96.50 227 PRO A CA 1
ATOM 1667 C C . PRO A 1 227 ? 11.018 -19.085 -9.736 1.00 96.50 227 PRO A C 1
ATOM 1669 O O . PRO A 1 227 ? 10.871 -19.248 -10.947 1.00 96.50 227 PRO A O 1
ATOM 1672 N N . SER A 1 228 ? 12.051 -19.606 -9.077 1.00 96.62 228 SER A N 1
ATOM 1673 C CA . SER A 1 228 ? 13.102 -20.420 -9.695 1.00 96.62 228 SER A CA 1
ATOM 1674 C C . SER A 1 228 ? 13.066 -21.882 -9.259 1.00 96.62 228 SER A C 1
ATOM 1676 O O . SER A 1 228 ? 13.457 -22.741 -10.037 1.00 96.62 228 SER A O 1
ATOM 1678 N N . ALA A 1 229 ? 12.582 -22.187 -8.053 1.00 96.00 229 ALA A N 1
ATOM 1679 C CA . ALA A 1 229 ? 12.447 -23.563 -7.576 1.00 96.00 229 ALA A CA 1
ATOM 1680 C C . ALA A 1 229 ? 11.344 -23.691 -6.519 1.00 96.00 229 ALA A C 1
ATOM 1682 O O . ALA A 1 229 ? 11.062 -22.744 -5.786 1.00 96.00 229 ALA A O 1
ATOM 1683 N N . VAL A 1 230 ? 10.755 -24.883 -6.406 1.00 95.69 230 VAL A N 1
ATOM 1684 C CA . VAL A 1 230 ? 9.753 -25.222 -5.383 1.00 95.69 230 VAL A CA 1
ATOM 1685 C C . VAL A 1 230 ? 10.238 -26.431 -4.592 1.00 95.69 230 VAL A C 1
ATOM 1687 O O . VAL A 1 230 ? 10.648 -27.434 -5.172 1.00 95.69 230 VAL A O 1
ATOM 1690 N N . SER A 1 231 ? 10.180 -26.342 -3.265 1.00 95.25 231 SER A N 1
ATOM 1691 C CA . SER A 1 231 ? 10.529 -27.427 -2.349 1.00 95.25 231 SER A CA 1
ATOM 1692 C C . SER A 1 231 ? 9.550 -27.451 -1.177 1.00 95.25 231 SER A C 1
ATOM 1694 O O . SER A 1 231 ? 9.639 -26.646 -0.248 1.00 95.25 231 SER A O 1
ATOM 1696 N N . GLY A 1 232 ? 8.579 -28.366 -1.230 1.00 92.38 232 GLY A N 1
ATOM 1697 C CA . GLY A 1 232 ? 7.508 -28.444 -0.235 1.00 92.38 232 GLY A CA 1
ATOM 1698 C C . GLY A 1 232 ? 6.683 -27.155 -0.189 1.00 92.38 232 GLY A C 1
ATOM 1699 O O . GLY A 1 232 ? 6.138 -26.734 -1.202 1.00 92.38 232 GLY A O 1
ATOM 1700 N N . SER A 1 233 ? 6.606 -26.530 0.987 1.00 91.31 233 SER A N 1
ATOM 1701 C CA . SER A 1 233 ? 5.922 -25.246 1.206 1.00 91.31 233 SER A CA 1
ATOM 1702 C C . SER A 1 233 ? 6.804 -24.018 0.945 1.00 91.31 233 SER A C 1
ATOM 1704 O O . SER A 1 233 ? 6.381 -22.897 1.215 1.00 91.31 233 SER A O 1
ATOM 1706 N N . SER A 1 234 ? 8.038 -24.218 0.483 1.00 94.69 234 SER A N 1
ATOM 1707 C CA . SER A 1 234 ? 9.001 -23.148 0.237 1.00 94.69 234 SER A CA 1
ATOM 1708 C C . SER A 1 234 ? 9.209 -22.951 -1.258 1.00 94.69 234 SER A C 1
ATOM 1710 O O . SER A 1 234 ? 9.347 -23.914 -2.015 1.00 94.69 234 SER A O 1
ATOM 1712 N N . VAL A 1 235 ? 9.289 -21.690 -1.676 1.00 95.69 235 VAL A N 1
ATOM 1713 C CA . VAL A 1 235 ? 9.599 -21.301 -3.054 1.00 95.69 235 VAL A CA 1
ATOM 1714 C C . VAL A 1 235 ? 10.865 -20.460 -3.037 1.00 95.69 235 VAL A C 1
ATOM 1716 O O . VAL A 1 235 ? 10.956 -19.474 -2.307 1.00 95.69 235 VAL A O 1
ATOM 1719 N N . THR A 1 236 ? 11.856 -20.853 -3.830 1.00 96.31 236 THR A N 1
ATOM 1720 C CA . THR A 1 236 ? 13.011 -20.007 -4.125 1.00 96.31 236 THR A CA 1
ATOM 1721 C C . THR A 1 236 ? 12.620 -19.053 -5.238 1.00 96.31 236 THR A C 1
ATOM 1723 O O . THR A 1 236 ? 12.074 -19.476 -6.258 1.00 96.31 236 THR A O 1
ATOM 1726 N N . VAL A 1 237 ? 12.900 -17.768 -5.043 1.00 96.00 237 VAL A N 1
ATOM 1727 C CA . VAL A 1 237 ? 12.549 -16.714 -5.991 1.00 96.00 237 VAL A CA 1
ATOM 1728 C C . VAL A 1 237 ? 13.763 -15.860 -6.335 1.00 96.00 237 VAL A C 1
ATOM 1730 O O . VAL A 1 237 ? 14.702 -15.735 -5.551 1.00 96.00 237 VAL A O 1
ATOM 1733 N N . GLN A 1 238 ? 13.723 -15.254 -7.512 1.00 93.81 238 GLN A N 1
ATOM 1734 C CA . GLN A 1 238 ? 14.588 -14.160 -7.919 1.00 93.81 238 GLN A CA 1
ATOM 1735 C C . GLN A 1 238 ? 13.812 -12.855 -7.767 1.00 93.81 238 GLN A C 1
ATOM 1737 O O . GLN A 1 238 ? 12.647 -12.762 -8.158 1.00 93.81 238 GLN A O 1
ATOM 1742 N N . GLN A 1 239 ? 14.457 -11.846 -7.197 1.00 89.88 239 GLN A N 1
ATOM 1743 C CA . GLN A 1 239 ? 13.871 -10.529 -6.986 1.00 89.88 239 GLN A CA 1
ATOM 1744 C C . GLN A 1 239 ? 14.853 -9.465 -7.443 1.00 89.88 239 GLN A C 1
ATOM 1746 O O . GLN A 1 239 ? 16.014 -9.485 -7.041 1.00 89.88 239 GLN A O 1
ATOM 1751 N N . SER A 1 240 ? 14.376 -8.520 -8.251 1.00 87.56 240 SER A N 1
ATOM 1752 C CA . SER A 1 240 ? 15.115 -7.284 -8.520 1.00 87.56 240 SER A CA 1
ATOM 1753 C C . SER A 1 240 ? 15.105 -6.355 -7.304 1.00 87.56 240 SER A C 1
ATOM 1755 O O . SER A 1 240 ? 16.040 -5.585 -7.117 1.00 87.56 240 SER A O 1
ATOM 1757 N N . ARG A 1 241 ? 14.061 -6.449 -6.470 1.00 90.25 241 ARG A N 1
ATOM 1758 C CA . ARG A 1 241 ? 13.910 -5.749 -5.191 1.00 90.25 241 ARG A CA 1
ATOM 1759 C C . ARG A 1 241 ? 12.817 -6.387 -4.335 1.00 90.25 241 ARG A C 1
ATOM 1761 O O . ARG A 1 241 ? 12.015 -7.174 -4.836 1.00 90.25 241 ARG A O 1
ATOM 1768 N N . GLN A 1 242 ? 12.753 -6.006 -3.064 1.00 93.88 242 GLN A N 1
ATOM 1769 C CA . GLN A 1 242 ? 11.694 -6.441 -2.155 1.00 93.88 242 GLN A CA 1
ATOM 1770 C C . GLN A 1 242 ? 10.426 -5.598 -2.330 1.00 93.88 242 GLN A C 1
ATOM 1772 O O . GLN A 1 242 ? 10.489 -4.421 -2.695 1.00 93.88 242 GLN A O 1
ATOM 1777 N N . MET A 1 243 ? 9.278 -6.202 -2.024 1.00 95.56 243 MET A N 1
ATOM 1778 C CA . MET A 1 243 ? 8.035 -5.467 -1.795 1.00 95.56 243 MET A CA 1
ATOM 1779 C C . MET A 1 243 ? 8.170 -4.641 -0.511 1.00 95.56 243 MET A C 1
ATOM 1781 O O . MET A 1 243 ? 8.527 -5.162 0.551 1.00 95.56 243 MET A O 1
ATOM 1785 N N . SER A 1 244 ? 7.861 -3.355 -0.603 1.00 96.38 244 SER A N 1
ATOM 1786 C CA . SER A 1 244 ? 8.093 -2.371 0.451 1.00 96.38 244 SER A CA 1
ATOM 1787 C C . SER A 1 244 ? 6.798 -1.662 0.862 1.00 96.38 244 SER A C 1
ATOM 1789 O O . SER A 1 244 ? 5.738 -1.869 0.268 1.00 96.38 244 SER A O 1
ATOM 1791 N N . LEU A 1 245 ? 6.871 -0.800 1.881 1.00 97.75 245 LEU A N 1
ATOM 1792 C CA . LEU A 1 245 ? 5.712 -0.007 2.306 1.00 97.75 245 LEU A CA 1
ATOM 1793 C C . LEU A 1 245 ? 5.213 0.932 1.200 1.00 97.75 245 LEU A C 1
ATOM 1795 O O . LEU A 1 245 ? 4.008 1.159 1.113 1.00 97.75 245 LEU A O 1
ATOM 1799 N N . VAL A 1 246 ? 6.111 1.433 0.337 1.00 96.00 246 VAL A N 1
ATOM 1800 C CA . VAL A 1 246 ? 5.738 2.334 -0.765 1.00 96.00 246 VAL A CA 1
ATOM 1801 C C . VAL A 1 246 ? 4.839 1.644 -1.785 1.00 96.00 246 VAL A C 1
ATOM 1803 O O . VAL A 1 246 ? 3.913 2.246 -2.323 1.00 96.00 246 VAL A O 1
ATOM 1806 N N . ASP A 1 247 ? 5.073 0.352 -1.998 1.00 96.94 247 ASP A N 1
ATOM 1807 C CA . ASP A 1 247 ? 4.327 -0.436 -2.963 1.00 96.94 247 ASP A CA 1
ATOM 1808 C C . ASP A 1 247 ? 2.890 -0.614 -2.520 1.00 96.94 247 ASP A C 1
ATOM 1810 O O . ASP A 1 247 ? 1.967 -0.376 -3.296 1.00 96.94 247 ASP A O 1
ATOM 1814 N N . ILE A 1 248 ? 2.701 -0.984 -1.253 1.00 98.12 248 ILE A N 1
ATOM 1815 C CA . ILE A 1 248 ? 1.373 -1.289 -0.736 1.00 98.12 248 ILE A CA 1
ATOM 1816 C C . ILE A 1 248 ? 0.541 -0.020 -0.571 1.00 98.12 248 ILE A C 1
ATOM 1818 O O . ILE A 1 248 ? -0.629 -0.028 -0.935 1.00 98.12 248 ILE A O 1
ATOM 1822 N N . VAL A 1 249 ? 1.133 1.086 -0.104 1.00 97.62 249 VAL A N 1
ATOM 1823 C CA . VAL A 1 249 ? 0.407 2.357 0.061 1.00 97.62 249 VAL A CA 1
ATOM 1824 C C . VAL A 1 249 ? 0.097 3.006 -1.289 1.00 97.62 249 VAL A C 1
ATOM 1826 O O . VAL A 1 249 ? -1.004 3.512 -1.504 1.00 97.62 249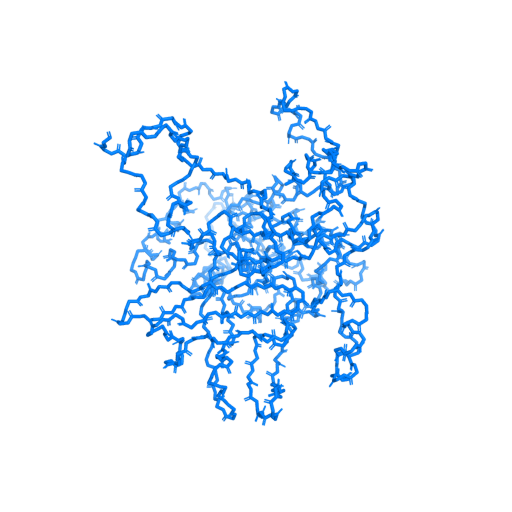 VAL A O 1
ATOM 1829 N N . GLY A 1 250 ? 1.042 2.956 -2.231 1.00 96.38 250 GLY A N 1
ATOM 1830 C CA . GLY A 1 250 ? 0.862 3.512 -3.564 1.00 96.38 250 GLY A CA 1
ATOM 1831 C C . GLY A 1 250 ? -0.171 2.726 -4.363 1.00 96.38 250 GLY A C 1
ATOM 1832 O O . GLY A 1 250 ? -1.116 3.303 -4.891 1.00 96.38 250 GLY A O 1
ATOM 1833 N N . THR A 1 251 ? -0.053 1.401 -4.382 1.00 97.56 251 THR A N 1
ATOM 1834 C CA . THR A 1 251 ? -1.003 0.532 -5.090 1.00 97.56 251 THR A CA 1
ATOM 1835 C C . THR A 1 251 ? -2.381 0.550 -4.444 1.00 97.56 251 THR A C 1
ATOM 1837 O O . THR A 1 251 ? -3.383 0.648 -5.140 1.00 97.56 251 THR A O 1
ATOM 1840 N N . SER A 1 252 ? -2.462 0.533 -3.110 1.00 97.56 252 SER A N 1
ATOM 1841 C CA . SER A 1 252 ? -3.748 0.627 -2.412 1.00 97.56 252 SER A CA 1
ATOM 1842 C C . SER A 1 252 ? -4.475 1.937 -2.702 1.00 97.56 252 SER A C 1
ATOM 1844 O O . SER A 1 252 ? -5.666 1.983 -2.463 1.00 97.56 252 SER A O 1
ATOM 1846 N N . SER A 1 253 ? -3.808 2.966 -3.238 1.00 95.25 253 SER A N 1
ATOM 1847 C CA . SER A 1 253 ? -4.401 4.266 -3.570 1.00 95.25 253 SER A CA 1
ATOM 1848 C C . SER A 1 253 ? -4.416 4.614 -5.061 1.00 95.25 253 SER A C 1
ATOM 1850 O O . SER A 1 253 ? -4.693 5.757 -5.425 1.00 95.25 253 SER A O 1
ATOM 1852 N N . SER A 1 254 ? -4.153 3.654 -5.952 1.00 94.00 254 SER A N 1
ATOM 1853 C CA . SER A 1 254 ? -4.170 3.878 -7.402 1.00 94.00 254 SER A CA 1
ATOM 1854 C C . SER A 1 254 ? -5.577 3.769 -8.010 1.00 94.00 254 SER A C 1
ATOM 1856 O O . SER A 1 254 ? -5.801 3.027 -8.965 1.00 94.00 254 SER A O 1
ATOM 1858 N N . ALA A 1 255 ? -6.556 4.520 -7.486 1.00 89.50 255 ALA A N 1
ATOM 1859 C CA . ALA A 1 255 ? -7.948 4.462 -7.962 1.00 89.50 255 ALA A CA 1
ATOM 1860 C C . ALA A 1 255 ? -8.082 4.837 -9.450 1.00 89.50 255 ALA A C 1
ATOM 1862 O O . ALA A 1 255 ? -8.959 4.341 -10.154 1.00 89.50 255 ALA A O 1
ATOM 1863 N N . PHE A 1 256 ? -7.164 5.668 -9.951 1.00 84.31 256 PHE A N 1
ATOM 1864 C CA . PHE A 1 256 ? -7.077 6.027 -11.365 1.00 84.31 256 PHE A CA 1
ATOM 1865 C C . PHE A 1 256 ? -6.764 4.829 -12.276 1.00 84.31 256 PHE A C 1
ATOM 1867 O O . PHE A 1 256 ? -7.041 4.903 -13.468 1.00 84.31 256 PHE A O 1
ATOM 1874 N N . ALA A 1 257 ? -6.208 3.728 -11.760 1.00 84.31 257 ALA A N 1
ATOM 1875 C CA . ALA A 1 257 ? -5.749 2.607 -12.578 1.00 84.31 257 ALA A CA 1
ATOM 1876 C C . ALA A 1 257 ? -6.866 1.978 -13.424 1.00 84.31 257 ALA A C 1
ATOM 1878 O O . ALA A 1 257 ? -6.636 1.645 -14.583 1.00 84.31 257 ALA A O 1
ATOM 1879 N N . VAL A 1 258 ? -8.085 1.863 -12.882 1.00 80.56 258 VAL A N 1
ATOM 1880 C CA . VAL A 1 258 ? -9.244 1.358 -13.644 1.00 80.56 258 VAL A CA 1
ATOM 1881 C C . VAL A 1 258 ? -9.616 2.302 -14.773 1.00 80.56 258 VAL A C 1
ATOM 1883 O O . VAL A 1 258 ? -9.864 1.839 -15.880 1.00 80.56 258 VAL A O 1
ATOM 1886 N N . ALA A 1 259 ? -9.561 3.615 -14.535 1.00 74.94 259 ALA A N 1
ATOM 1887 C CA . ALA A 1 259 ? -9.771 4.583 -15.599 1.00 74.94 259 ALA A CA 1
ATOM 1888 C C . ALA A 1 259 ? -8.742 4.377 -16.724 1.00 74.94 259 ALA A C 1
ATOM 1890 O O . ALA A 1 259 ? -9.123 4.363 -17.881 1.00 74.94 259 ALA A O 1
ATOM 1891 N N . PHE A 1 260 ? -7.465 4.123 -16.430 1.00 72.50 260 PHE A N 1
ATOM 1892 C CA . PHE A 1 260 ? -6.469 3.861 -17.482 1.00 72.50 260 PHE A CA 1
ATOM 1893 C C . PHE A 1 260 ? -6.734 2.559 -18.258 1.00 72.50 260 PHE A C 1
ATOM 1895 O O . PHE A 1 260 ? -6.560 2.541 -19.475 1.00 72.50 260 PHE A O 1
ATOM 1902 N N . GLU A 1 261 ? -7.198 1.499 -17.592 1.00 72.38 261 GLU A N 1
ATOM 1903 C CA . GLU A 1 261 ? -7.501 0.213 -18.241 1.00 72.38 261 GLU A CA 1
ATOM 1904 C C . GLU A 1 261 ? -8.792 0.232 -19.076 1.00 72.38 261 GLU A C 1
ATOM 1906 O O . GLU A 1 261 ? -8.831 -0.315 -20.182 1.00 72.38 261 GLU A O 1
ATOM 1911 N N . GLU A 1 262 ? -9.852 0.874 -18.580 1.00 65.88 262 GLU A N 1
ATOM 1912 C CA . GLU A 1 262 ? -11.134 0.994 -19.288 1.00 65.88 262 GLU A CA 1
ATOM 1913 C C . GLU A 1 262 ? -11.058 1.994 -20.455 1.00 65.88 262 GLU A C 1
ATOM 1915 O O . GLU A 1 262 ? -11.714 1.817 -21.484 1.00 65.88 262 GLU A O 1
ATOM 1920 N N . ILE A 1 263 ? -10.235 3.043 -20.328 1.00 55.38 263 ILE A N 1
ATOM 1921 C CA . ILE A 1 263 ? -10.195 4.210 -21.227 1.00 55.38 263 ILE A CA 1
ATOM 1922 C C . ILE A 1 263 ? -9.098 4.054 -22.304 1.00 55.38 263 ILE A C 1
ATOM 1924 O O . ILE A 1 263 ? -8.501 5.030 -22.752 1.00 55.38 263 ILE A O 1
ATOM 1928 N N . ASN A 1 264 ? -8.886 2.850 -22.845 1.00 50.91 264 ASN A N 1
ATOM 1929 C CA . ASN A 1 264 ? -7.942 2.600 -23.955 1.00 50.91 264 ASN A CA 1
ATOM 1930 C C . ASN A 1 264 ? -8.246 3.368 -25.282 1.00 50.91 264 ASN A C 1
ATOM 1932 O O . ASN A 1 264 ? -7.630 3.098 -26.309 1.00 50.91 264 ASN A O 1
ATOM 1936 N N . ALA A 1 265 ? -9.167 4.345 -25.296 1.00 46.75 265 ALA A N 1
ATOM 1937 C CA . ALA A 1 265 ? -9.408 5.255 -26.423 1.00 46.75 265 ALA A CA 1
ATOM 1938 C C . ALA A 1 265 ? -9.643 6.746 -26.041 1.00 46.75 265 ALA A C 1
ATOM 1940 O O . ALA A 1 265 ? -9.218 7.604 -26.813 1.00 46.75 265 ALA A O 1
ATOM 1941 N N . PRO A 1 266 ? -10.244 7.121 -24.886 1.00 51.50 266 PRO A N 1
ATOM 1942 C CA . PRO A 1 266 ? -10.411 8.542 -24.523 1.00 51.50 266 PRO A CA 1
ATOM 1943 C C . PRO A 1 266 ? -9.268 9.209 -23.741 1.00 51.50 266 PRO A C 1
ATOM 1945 O O . PRO A 1 266 ? -9.334 10.422 -23.557 1.00 51.50 266 PRO A O 1
ATOM 1948 N N . LEU A 1 267 ? -8.231 8.498 -23.277 1.00 47.94 267 LEU A N 1
ATOM 1949 C CA . LEU A 1 267 ? -7.168 9.137 -22.488 1.00 47.94 267 LEU A CA 1
ATOM 1950 C C . LEU A 1 267 ? -6.377 10.109 -23.361 1.00 47.94 267 LEU A C 1
ATOM 1952 O O . LEU A 1 267 ? -6.046 11.182 -22.890 1.00 47.94 267 LEU A O 1
ATOM 1956 N N . TYR A 1 268 ? -6.177 9.793 -24.646 1.00 49.75 268 TYR A N 1
ATOM 1957 C CA . TYR A 1 268 ? -5.656 10.743 -25.630 1.00 49.75 268 TYR A CA 1
ATOM 1958 C C . TYR A 1 268 ? -6.543 11.981 -25.755 1.00 49.75 268 TYR A C 1
ATOM 1960 O O . TYR A 1 268 ? -6.022 13.079 -25.824 1.00 49.75 268 TYR A O 1
ATOM 1968 N N . GLN A 1 269 ? -7.870 11.837 -25.725 1.00 53.91 269 GLN A N 1
ATOM 1969 C CA . GLN A 1 269 ? -8.780 12.979 -25.791 1.00 53.91 269 GLN A CA 1
ATOM 1970 C C . GLN A 1 269 ? -8.734 13.809 -24.502 1.00 53.91 269 GLN A C 1
ATOM 1972 O O . GLN A 1 269 ? -8.669 15.025 -24.577 1.00 53.91 269 GLN A O 1
ATOM 1977 N N . GLN A 1 270 ? -8.683 13.169 -23.329 1.00 52.59 270 GLN A N 1
ATOM 1978 C CA . GLN A 1 270 ? -8.496 13.853 -22.047 1.00 52.59 270 GLN A CA 1
ATOM 1979 C C . GLN A 1 270 ? -7.103 14.466 -21.914 1.00 52.59 270 GLN A C 1
ATOM 1981 O O . GLN A 1 270 ? -6.967 15.482 -21.248 1.00 52.59 270 GLN A O 1
ATOM 1986 N N . LEU A 1 271 ? -6.089 13.873 -22.547 1.00 53.53 271 LEU A N 1
ATOM 1987 C CA . LEU A 1 271 ? -4.726 14.380 -22.655 1.00 53.53 271 LEU A CA 1
ATOM 1988 C C . LEU A 1 271 ? -4.629 15.543 -23.613 1.00 53.53 271 LEU A C 1
ATOM 1990 O O . LEU A 1 271 ? -3.907 16.476 -23.316 1.00 53.53 271 LEU A O 1
ATOM 1994 N N . GLU A 1 272 ? -5.333 15.506 -24.736 1.00 59.16 272 GLU A N 1
ATOM 1995 C CA . GLU A 1 272 ? -5.459 16.637 -25.644 1.00 59.16 272 GLU A CA 1
ATOM 1996 C C . GLU A 1 272 ? -6.293 17.739 -24.993 1.00 59.16 272 GLU A C 1
ATOM 1998 O O . GLU A 1 272 ? -5.915 18.897 -25.077 1.00 59.16 272 GLU A O 1
ATOM 2003 N N . ASP A 1 273 ? -7.330 17.407 -24.223 1.00 58.34 273 ASP A N 1
ATOM 2004 C CA . ASP A 1 273 ? -8.065 18.362 -23.394 1.00 58.34 273 ASP A CA 1
ATOM 2005 C C . ASP A 1 273 ? -7.192 18.888 -22.252 1.00 58.34 273 ASP A C 1
ATOM 2007 O O . ASP A 1 273 ? -7.306 20.054 -21.901 1.00 58.34 273 ASP A O 1
ATOM 2011 N N . TRP A 1 274 ? -6.294 18.080 -21.680 1.00 53.91 274 TRP A N 1
ATOM 2012 C CA . TRP A 1 274 ? -5.313 18.514 -20.684 1.00 53.91 274 TRP A CA 1
ATOM 2013 C C . TRP A 1 274 ? -4.232 19.373 -21.314 1.00 53.91 274 TRP A C 1
ATOM 2015 O O . TRP A 1 274 ? -3.931 20.421 -20.771 1.00 53.91 274 TRP A O 1
ATOM 2025 N N . LYS A 1 275 ? -3.676 18.992 -22.464 1.00 55.44 275 LYS A N 1
ATOM 2026 C CA . LYS A 1 275 ? -2.744 19.791 -23.268 1.00 55.44 275 LYS A CA 1
ATOM 2027 C C . LYS A 1 275 ? -3.416 21.105 -23.636 1.00 55.44 275 LYS A C 1
ATOM 2029 O O . LYS A 1 275 ? -2.812 22.154 -23.455 1.00 55.44 275 LYS A O 1
ATOM 2034 N N . HIS A 1 276 ? -4.685 21.079 -24.031 1.00 56.62 276 HIS A N 1
ATOM 2035 C CA . HIS A 1 276 ? -5.465 22.263 -24.349 1.00 56.62 276 HIS A CA 1
ATOM 2036 C C . HIS A 1 276 ? -5.782 23.085 -23.094 1.00 56.62 276 HIS A C 1
ATOM 2038 O O . HIS A 1 276 ? -5.645 24.298 -23.131 1.00 56.62 276 HIS A O 1
ATOM 2044 N N . GLN A 1 277 ? -6.101 22.469 -21.952 1.00 51.94 277 GLN A N 1
ATOM 2045 C CA . GLN A 1 277 ? -6.274 23.138 -20.656 1.00 51.94 277 GLN A CA 1
ATOM 2046 C C . GLN A 1 277 ? -4.960 23.668 -20.084 1.00 51.94 277 GLN A C 1
ATOM 2048 O O . GLN A 1 277 ? -4.989 24.658 -19.372 1.00 51.94 277 GLN A O 1
ATOM 2053 N N . LEU A 1 278 ? -3.818 23.055 -20.376 1.00 49.56 278 LEU A N 1
ATOM 2054 C CA . LEU A 1 278 ? -2.476 23.520 -20.029 1.00 49.56 278 LEU A CA 1
ATOM 2055 C C . LEU A 1 278 ? -2.057 24.670 -20.957 1.00 49.56 278 LEU A C 1
ATOM 2057 O O . LEU A 1 278 ? -1.418 25.614 -20.513 1.00 49.56 278 LEU A O 1
ATOM 2061 N N . GLN A 1 279 ? -2.478 24.638 -22.222 1.00 52.50 279 GLN A N 1
ATOM 2062 C CA . GLN A 1 279 ? -2.337 25.745 -23.172 1.00 52.50 279 GLN A CA 1
ATOM 2063 C C . GLN A 1 279 ? -3.307 26.910 -22.875 1.00 52.50 279 GLN A C 1
ATOM 2065 O O . GLN A 1 279 ? -2.982 28.054 -23.180 1.00 52.50 279 GLN A O 1
ATOM 2070 N N . MET A 1 280 ? -4.489 26.631 -22.306 1.00 44.47 280 MET A N 1
ATOM 2071 C CA . MET A 1 280 ? -5.559 27.599 -21.996 1.00 44.47 280 MET A CA 1
ATOM 2072 C C . MET A 1 280 ? -5.503 28.129 -20.560 1.00 44.47 280 MET A C 1
ATOM 2074 O O . MET A 1 280 ? -5.921 29.259 -20.305 1.00 44.47 280 MET A O 1
ATOM 2078 N N . ARG A 1 281 ? -4.998 27.344 -19.598 1.00 46.41 281 ARG A N 1
ATOM 2079 C CA . ARG A 1 281 ? -4.497 27.888 -18.337 1.00 46.41 281 ARG A CA 1
ATOM 2080 C C . ARG A 1 281 ? -3.349 28.789 -18.737 1.00 46.41 281 ARG A C 1
ATOM 2082 O O . ARG A 1 281 ? -2.447 28.358 -19.443 1.00 46.41 281 ARG A O 1
ATOM 2089 N N . ASP A 1 282 ? -3.432 30.042 -18.302 1.00 52.50 282 ASP A N 1
ATOM 2090 C CA . ASP A 1 282 ? -2.348 31.005 -18.423 1.00 52.50 282 ASP A CA 1
ATOM 2091 C C . ASP A 1 282 ? -1.020 30.276 -18.181 1.00 52.50 282 ASP A C 1
ATOM 2093 O O . ASP A 1 282 ? -0.897 29.542 -17.200 1.00 52.50 282 ASP A O 1
ATOM 2097 N N . HIS A 1 283 ? -0.062 30.428 -19.092 1.00 52.16 283 HIS A N 1
ATOM 2098 C CA . HIS A 1 283 ? 1.283 29.866 -18.993 1.00 52.16 283 HIS A CA 1
ATOM 2099 C C . HIS A 1 283 ? 1.868 30.087 -17.583 1.00 52.16 283 HIS A C 1
ATOM 2101 O O . HIS A 1 283 ? 2.519 29.212 -17.011 1.00 52.16 283 HIS A O 1
ATOM 2107 N N . ASN A 1 284 ? 1.509 31.215 -16.959 1.00 52.97 284 ASN A N 1
ATOM 2108 C CA . ASN A 1 284 ? 1.840 31.555 -15.578 1.00 52.97 284 ASN A CA 1
ATOM 2109 C C . ASN A 1 284 ? 1.315 30.558 -14.528 1.00 52.97 284 ASN A C 1
ATOM 2111 O O . ASN A 1 284 ? 1.889 30.459 -13.454 1.00 52.97 284 ASN A O 1
ATOM 2115 N N . GLY A 1 285 ? 0.234 29.823 -14.781 1.00 55.91 285 GLY A N 1
ATOM 2116 C CA . GLY A 1 285 ? -0.337 28.809 -13.893 1.00 55.91 285 GLY A CA 1
ATOM 2117 C C . GLY A 1 285 ? 0.483 27.520 -13.841 1.00 55.91 285 GLY A C 1
ATOM 2118 O O . GLY A 1 285 ? 0.684 26.982 -12.754 1.00 55.91 285 GLY A O 1
ATOM 2119 N N . ILE A 1 286 ? 1.001 27.059 -14.985 1.00 52.53 286 ILE A N 1
ATOM 2120 C CA . ILE A 1 286 ? 1.945 25.928 -15.041 1.00 52.53 286 ILE A CA 1
ATOM 2121 C C . ILE A 1 286 ? 3.267 26.344 -14.415 1.00 52.53 286 ILE A C 1
ATOM 2123 O O . ILE A 1 286 ? 3.777 25.638 -13.555 1.00 52.53 286 ILE A O 1
ATOM 2127 N N . LEU A 1 287 ? 3.775 27.523 -14.776 1.00 56.50 287 LEU A N 1
ATOM 2128 C CA . LEU A 1 287 ? 5.008 28.070 -14.213 1.00 56.50 287 LEU A CA 1
ATOM 2129 C C . LEU A 1 287 ? 4.888 28.287 -12.701 1.00 56.50 287 LEU A C 1
ATOM 2131 O O . LEU A 1 287 ? 5.776 27.900 -11.953 1.00 56.50 287 LEU A O 1
ATOM 2135 N N . LYS A 1 288 ? 3.744 28.778 -12.213 1.00 60.09 288 LYS A N 1
ATOM 2136 C CA . LYS A 1 288 ? 3.454 28.870 -10.777 1.00 60.09 288 LYS A CA 1
ATOM 2137 C C . LYS A 1 288 ? 3.384 27.497 -10.120 1.00 60.09 288 LYS A C 1
ATOM 2139 O O . LYS A 1 288 ? 3.873 27.362 -9.007 1.00 60.09 288 LYS A O 1
ATOM 2144 N N . ALA A 1 289 ? 2.804 26.490 -10.770 1.00 57.19 289 ALA A N 1
ATOM 2145 C CA . ALA A 1 289 ? 2.766 25.128 -10.241 1.00 57.19 289 ALA A CA 1
ATOM 2146 C C . ALA A 1 289 ? 4.169 24.492 -10.207 1.00 57.19 289 ALA A C 1
ATOM 2148 O O . ALA A 1 289 ? 4.537 23.900 -9.200 1.00 57.19 289 ALA A O 1
ATOM 2149 N N . MET A 1 290 ? 4.993 24.695 -11.240 1.00 56.84 290 MET A N 1
ATOM 2150 C CA . MET A 1 290 ? 6.390 24.246 -11.281 1.00 56.84 290 MET A CA 1
ATOM 2151 C C . MET A 1 290 ? 7.260 24.998 -10.270 1.00 56.84 290 MET A C 1
ATOM 2153 O O . MET A 1 290 ? 8.039 24.380 -9.557 1.00 56.84 290 MET A O 1
ATOM 2157 N N . GLY A 1 291 ? 7.094 26.315 -10.144 1.00 62.62 291 GLY A N 1
ATOM 2158 C CA . GLY A 1 291 ? 7.776 27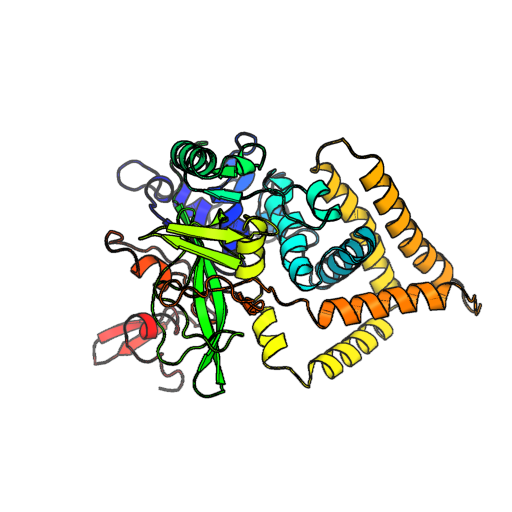.140 -9.149 1.00 62.62 291 GLY A CA 1
ATOM 2159 C C . GLY A 1 291 ? 7.312 26.855 -7.719 1.00 62.62 291 GLY A C 1
ATOM 2160 O O . GLY A 1 291 ? 8.081 27.016 -6.775 1.00 62.62 291 GLY A O 1
ATOM 2161 N N . ASN A 1 292 ? 6.072 26.400 -7.539 1.00 61.72 292 ASN A N 1
ATOM 2162 C CA . ASN A 1 292 ? 5.577 25.867 -6.275 1.00 61.72 292 ASN A CA 1
ATOM 2163 C C . ASN A 1 292 ? 6.218 24.502 -5.996 1.00 61.72 292 ASN A C 1
ATOM 2165 O O . ASN A 1 292 ? 6.893 24.366 -4.981 1.00 61.72 292 ASN A O 1
ATOM 2169 N N . ALA A 1 293 ? 6.142 23.537 -6.917 1.00 57.09 293 ALA A N 1
ATOM 2170 C CA . ALA A 1 293 ? 6.809 22.237 -6.793 1.00 57.09 293 ALA A CA 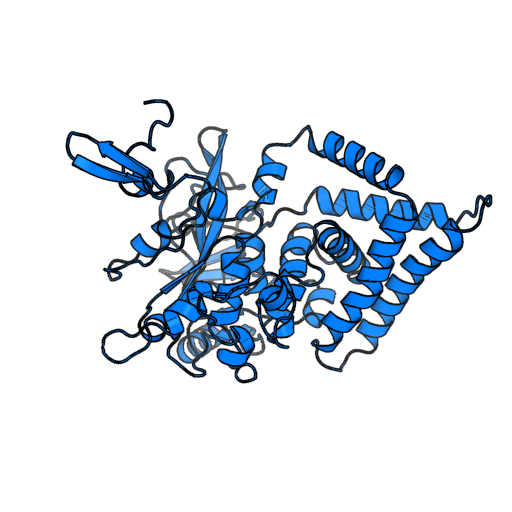1
ATOM 2171 C C . ALA A 1 293 ? 8.322 22.380 -6.511 1.00 57.09 293 ALA A C 1
ATOM 2173 O O . ALA A 1 293 ? 8.850 21.732 -5.607 1.00 57.09 293 ALA A O 1
ATOM 2174 N N . GLY A 1 294 ? 8.983 23.334 -7.176 1.00 59.72 294 GLY A N 1
ATOM 2175 C CA . GLY A 1 294 ? 10.370 23.766 -6.957 1.00 59.72 294 GLY A CA 1
ATOM 2176 C C . GLY A 1 294 ? 10.623 24.566 -5.663 1.00 59.72 294 GLY A C 1
ATOM 2177 O O . GLY A 1 294 ? 11.733 25.020 -5.394 1.00 59.72 294 GLY A O 1
ATOM 2178 N N . LYS A 1 295 ? 9.616 24.772 -4.819 1.00 64.44 295 LYS A N 1
ATOM 2179 C CA . LYS A 1 295 ? 9.765 25.190 -3.412 1.00 64.44 295 LYS A CA 1
ATOM 2180 C C . LYS A 1 295 ? 9.416 24.058 -2.449 1.00 64.44 295 LYS A C 1
ATOM 2182 O O . LYS A 1 295 ? 9.790 24.123 -1.278 1.00 64.44 295 LYS A O 1
ATOM 2187 N N . HIS A 1 296 ? 8.692 23.043 -2.917 1.00 63.03 296 HIS A N 1
ATOM 2188 C CA . HIS A 1 296 ? 8.145 21.960 -2.101 1.00 63.03 296 HIS A CA 1
ATOM 2189 C C . HIS A 1 296 ? 9.092 20.780 -2.000 1.00 63.03 296 HIS A C 1
ATOM 2191 O O . HIS A 1 296 ? 9.323 20.292 -0.896 1.00 63.03 296 HIS A O 1
ATOM 2197 N N . LEU A 1 297 ? 9.710 20.381 -3.109 1.00 64.38 297 LEU A N 1
ATOM 2198 C CA . LEU A 1 297 ? 10.654 19.273 -3.103 1.00 64.38 297 LEU A CA 1
ATOM 2199 C C . LEU A 1 297 ? 11.827 19.499 -2.121 1.00 64.38 297 LEU A C 1
ATOM 2201 O O . LEU A 1 297 ? 12.108 18.581 -1.369 1.00 64.38 297 LEU A O 1
ATOM 2205 N N . PRO A 1 298 ? 12.415 20.701 -1.941 1.00 64.44 298 PRO A N 1
ATOM 2206 C CA . PRO A 1 298 ? 13.422 20.951 -0.907 1.00 64.44 298 PRO A CA 1
ATOM 2207 C C . PRO A 1 298 ? 12.891 20.757 0.505 1.00 64.44 298 PRO A C 1
ATOM 2209 O O . PRO A 1 298 ? 13.630 20.306 1.365 1.00 64.44 298 PRO A O 1
ATOM 2212 N N . ARG A 1 299 ? 11.620 21.092 0.767 1.00 66.62 299 ARG A N 1
ATOM 2213 C CA . ARG A 1 299 ? 11.003 20.851 2.080 1.00 66.62 299 ARG A CA 1
ATOM 2214 C C . ARG A 1 299 ? 10.768 19.365 2.319 1.00 66.62 299 ARG A C 1
ATOM 2216 O O . ARG A 1 299 ? 11.041 18.893 3.412 1.00 66.62 299 ARG A O 1
ATOM 2223 N N . LEU A 1 300 ? 10.320 18.625 1.304 1.00 62.75 300 LEU A N 1
ATOM 2224 C CA . LEU A 1 300 ? 10.216 17.166 1.388 1.00 62.75 300 LEU A CA 1
ATOM 2225 C C . LEU A 1 300 ? 11.603 16.537 1.601 1.00 62.75 300 LEU A C 1
ATOM 2227 O O . LEU A 1 300 ? 11.768 15.670 2.453 1.00 62.75 300 LEU A O 1
ATOM 2231 N N . LEU A 1 301 ? 12.623 17.039 0.902 1.00 64.38 301 LEU A N 1
ATOM 2232 C CA . LEU A 1 301 ? 14.006 16.576 1.003 1.00 64.38 301 LEU A CA 1
ATOM 2233 C C . LEU A 1 301 ? 14.724 17.023 2.281 1.00 64.38 301 LEU A C 1
ATOM 2235 O O . LEU A 1 301 ? 15.657 16.345 2.685 1.00 64.38 301 LEU A O 1
ATOM 2239 N N . GLN A 1 302 ? 14.278 18.076 2.975 1.00 66.62 302 GLN A N 1
ATOM 2240 C CA . GLN A 1 302 ? 14.783 18.417 4.316 1.00 66.62 302 GLN A CA 1
ATOM 2241 C C . GLN A 1 302 ? 14.568 17.278 5.325 1.00 66.62 302 GLN A C 1
ATOM 2243 O O . GLN A 1 302 ? 15.259 17.228 6.342 1.00 66.62 302 GLN A O 1
ATOM 2248 N N . HIS A 1 303 ? 13.620 16.375 5.053 1.00 62.19 303 HIS A N 1
ATOM 2249 C CA . HIS A 1 303 ? 13.385 15.172 5.849 1.00 62.19 303 HIS A CA 1
ATOM 2250 C C . HIS A 1 303 ? 14.215 13.963 5.396 1.00 62.19 303 HIS A C 1
ATOM 2252 O O . HIS A 1 303 ? 14.418 13.047 6.193 1.00 62.19 303 HIS A O 1
ATOM 2258 N N . ALA A 1 304 ? 14.717 13.952 4.156 1.00 58.16 304 ALA A N 1
ATOM 2259 C CA . ALA A 1 304 ? 15.730 12.987 3.748 1.00 58.16 304 ALA A CA 1
ATOM 2260 C C . ALA A 1 304 ? 17.035 13.319 4.493 1.00 58.16 304 ALA A C 1
ATOM 2262 O O . ALA A 1 304 ? 17.333 14.485 4.750 1.00 58.16 304 ALA A O 1
ATOM 2263 N N . SER A 1 305 ? 17.793 12.306 4.918 1.00 51.09 305 SER A N 1
ATOM 2264 C CA . SER A 1 305 ? 19.031 12.513 5.679 1.00 51.09 305 SER A CA 1
ATOM 2265 C C . SER A 1 305 ? 19.942 13.551 5.013 1.00 51.09 305 SER A C 1
ATOM 2267 O O . SER A 1 305 ? 20.042 13.590 3.793 1.00 51.09 305 SER A O 1
ATOM 2269 N N . ALA A 1 306 ? 20.634 14.360 5.821 1.00 41.91 306 ALA A N 1
ATOM 2270 C CA . ALA A 1 306 ? 21.448 15.522 5.432 1.00 41.91 306 ALA A CA 1
ATOM 2271 C C . ALA A 1 306 ? 22.685 15.228 4.539 1.00 41.91 306 ALA A C 1
ATOM 2273 O O . ALA A 1 306 ? 23.684 15.940 4.625 1.00 41.91 306 ALA A O 1
ATOM 2274 N N . SER A 1 307 ? 22.684 14.161 3.734 1.00 46.94 307 SER A N 1
ATOM 2275 C CA . SER A 1 307 ? 23.895 13.565 3.173 1.00 46.94 307 SER A CA 1
ATOM 2276 C C . SER A 1 307 ? 23.828 13.191 1.689 1.00 46.94 307 SER A C 1
ATOM 2278 O O . SER A 1 307 ? 24.473 12.222 1.289 1.00 46.94 307 SER A O 1
ATOM 2280 N N . SER A 1 308 ? 23.240 14.021 0.825 1.00 52.09 308 SER A N 1
ATOM 2281 C CA . SER A 1 308 ? 23.793 14.081 -0.531 1.00 52.09 308 SER A CA 1
ATOM 2282 C C . SER A 1 308 ? 23.704 15.465 -1.170 1.00 52.09 308 SER A C 1
ATOM 2284 O O . SER A 1 308 ? 22.681 15.921 -1.669 1.00 52.09 308 SER A O 1
ATOM 2286 N N . THR A 1 309 ? 24.870 16.100 -1.273 1.00 59.06 309 THR A N 1
ATOM 2287 C CA . THR A 1 309 ? 25.142 17.192 -2.221 1.00 59.06 309 THR A CA 1
ATOM 2288 C C . THR A 1 309 ? 24.723 16.829 -3.654 1.00 59.06 309 THR A C 1
ATOM 2290 O O . THR A 1 309 ? 24.428 17.707 -4.463 1.00 59.06 309 THR A O 1
ATOM 2293 N N . LEU A 1 310 ? 24.650 15.530 -3.974 1.00 59.31 310 LEU A N 1
ATOM 2294 C CA . LEU A 1 310 ? 24.126 15.016 -5.235 1.00 59.31 310 LEU A CA 1
ATOM 2295 C C . LEU A 1 310 ? 22.624 15.292 -5.404 1.00 59.31 310 LEU A C 1
ATOM 2297 O O . LEU A 1 310 ? 22.239 15.772 -6.467 1.00 59.31 310 LEU A O 1
ATOM 2301 N N . LEU A 1 311 ? 21.797 15.047 -4.379 1.00 57.12 311 LEU A N 1
ATOM 2302 C CA . LEU A 1 311 ? 20.366 15.359 -4.414 1.00 57.12 311 LEU A CA 1
ATOM 2303 C C . LEU A 1 311 ? 20.136 16.850 -4.623 1.00 57.12 311 LEU A C 1
ATOM 2305 O O . LEU A 1 311 ? 19.385 17.229 -5.518 1.00 57.12 311 LEU A O 1
ATOM 2309 N N . GLU A 1 312 ? 20.831 17.684 -3.846 1.00 61.31 312 GLU A N 1
ATOM 2310 C CA . GLU A 1 312 ? 20.764 19.138 -3.992 1.00 61.31 312 GLU A CA 1
ATOM 2311 C C . GLU A 1 312 ? 21.201 19.579 -5.392 1.00 61.31 312 GLU A C 1
ATOM 2313 O O . GLU A 1 312 ? 20.525 20.400 -5.999 1.00 61.31 312 GLU A O 1
ATOM 2318 N N . SER A 1 313 ? 22.272 19.007 -5.953 1.00 61.12 313 SER A N 1
ATOM 2319 C CA . SER A 1 313 ? 22.743 19.378 -7.297 1.00 61.12 313 SER A CA 1
ATOM 2320 C C . SER A 1 313 ? 21.806 18.929 -8.425 1.00 61.12 313 SER A C 1
ATOM 2322 O O . SER A 1 313 ? 21.498 19.742 -9.293 1.00 61.12 313 SER A O 1
ATOM 2324 N N . LYS A 1 314 ? 21.295 17.687 -8.407 1.00 61.88 314 LYS A N 1
ATOM 2325 C CA . LYS A 1 314 ? 20.296 17.204 -9.381 1.00 61.88 314 LYS A CA 1
ATOM 2326 C C . LYS A 1 314 ? 18.999 18.002 -9.281 1.00 61.88 314 LYS A C 1
ATOM 2328 O O . LYS A 1 314 ? 18.388 18.336 -10.292 1.00 61.88 314 LYS A O 1
ATOM 2333 N N . TYR A 1 315 ? 18.604 18.341 -8.060 1.00 59.22 315 TYR A N 1
ATOM 2334 C CA . TYR A 1 315 ? 17.454 19.185 -7.795 1.00 59.22 315 TYR A CA 1
ATOM 2335 C C . TYR A 1 315 ? 17.642 20.610 -8.329 1.00 59.22 315 TYR A C 1
ATOM 2337 O O . TYR A 1 315 ? 16.783 21.105 -9.054 1.00 59.22 315 TYR A O 1
ATOM 2345 N N . ILE A 1 316 ? 18.769 21.256 -8.010 1.00 60.31 316 ILE A N 1
ATOM 2346 C CA . ILE A 1 316 ? 19.115 22.586 -8.521 1.00 60.31 316 ILE A CA 1
ATOM 2347 C C . ILE A 1 316 ? 19.123 22.555 -10.047 1.00 60.31 316 ILE A C 1
ATOM 2349 O O . ILE A 1 316 ? 18.514 23.427 -10.642 1.00 60.31 316 ILE A O 1
ATOM 2353 N N . GLN A 1 317 ? 19.687 21.526 -10.683 1.00 62.12 317 GLN A N 1
ATOM 2354 C CA . GLN A 1 317 ? 19.651 21.380 -12.142 1.00 62.12 317 GLN A CA 1
ATOM 2355 C C . GLN A 1 317 ? 18.225 21.242 -12.691 1.00 62.12 317 GLN A C 1
ATOM 2357 O O . GLN A 1 317 ? 17.894 21.894 -13.678 1.00 62.12 317 GLN A O 1
ATOM 2362 N N . ALA A 1 318 ? 17.360 20.445 -12.057 1.00 55.47 318 ALA A N 1
ATOM 2363 C CA . ALA A 1 318 ? 15.968 20.287 -12.482 1.00 55.47 318 ALA A CA 1
ATOM 2364 C C . ALA A 1 318 ? 15.154 21.583 -12.300 1.00 55.47 318 ALA A C 1
ATOM 2366 O O . ALA A 1 318 ? 14.367 21.955 -13.172 1.00 55.47 318 ALA A O 1
ATOM 2367 N N . VAL A 1 319 ? 15.370 22.307 -11.198 1.00 55.06 319 VAL A N 1
ATOM 2368 C CA . VAL A 1 319 ? 14.739 23.610 -10.946 1.00 55.06 319 VAL A CA 1
ATOM 2369 C C . VAL A 1 319 ? 15.304 24.690 -11.845 1.00 55.06 319 VAL A C 1
ATOM 2371 O O . VAL A 1 319 ? 14.537 25.497 -12.342 1.00 55.06 319 VAL A O 1
ATOM 2374 N N . GLU A 1 320 ? 16.609 24.725 -12.086 1.00 60.78 320 GLU A N 1
ATOM 2375 C CA . GLU A 1 320 ? 17.232 25.649 -13.030 1.00 60.78 320 GLU A CA 1
ATOM 2376 C C . GLU A 1 320 ? 16.757 25.363 -14.450 1.00 60.78 320 GLU A C 1
ATOM 2378 O O . GLU A 1 320 ? 16.496 26.308 -15.185 1.00 60.78 320 GLU A O 1
ATOM 2383 N N . ALA A 1 321 ? 16.553 24.099 -14.831 1.00 55.72 321 ALA A N 1
ATOM 2384 C CA . ALA A 1 321 ? 15.919 23.745 -16.096 1.00 55.72 321 ALA A CA 1
ATOM 2385 C C . ALA A 1 321 ? 14.471 24.264 -16.153 1.00 55.72 321 ALA A C 1
ATOM 2387 O O . ALA A 1 321 ? 14.105 24.946 -17.110 1.00 55.72 321 ALA A O 1
ATOM 2388 N N . ALA A 1 322 ? 13.673 24.046 -15.102 1.00 51.94 322 ALA A N 1
ATOM 2389 C CA . ALA A 1 322 ? 12.296 24.540 -15.002 1.00 51.94 322 ALA A CA 1
ATOM 2390 C C . ALA A 1 322 ? 12.192 26.082 -14.956 1.00 51.94 322 ALA A C 1
ATOM 2392 O O . ALA A 1 322 ? 11.326 26.679 -15.593 1.00 51.94 322 ALA A O 1
ATOM 2393 N N . ALA A 1 323 ? 13.097 26.751 -14.245 1.00 54.16 323 ALA A N 1
ATOM 2394 C CA . ALA A 1 323 ? 13.155 28.203 -14.105 1.00 54.16 323 ALA A CA 1
ATOM 2395 C C . ALA A 1 323 ? 13.768 28.869 -15.346 1.00 54.16 323 ALA A C 1
ATOM 2397 O O . ALA A 1 323 ? 13.371 29.969 -15.726 1.00 54.16 323 ALA A O 1
ATOM 2398 N N . ALA A 1 324 ? 14.703 28.209 -16.036 1.00 52.19 324 ALA A N 1
ATOM 2399 C CA . ALA A 1 324 ? 15.190 28.651 -17.340 1.00 52.19 324 ALA A CA 1
ATOM 2400 C C . ALA A 1 324 ? 14.089 28.550 -18.401 1.00 52.19 324 ALA A C 1
ATOM 2402 O O . ALA A 1 324 ? 14.052 29.383 -19.305 1.00 52.19 324 ALA A O 1
ATOM 2403 N N . VAL A 1 325 ? 13.186 27.574 -18.282 1.00 49.03 325 VAL A N 1
ATOM 2404 C CA . VAL A 1 325 ? 11.943 27.508 -19.058 1.00 49.03 325 VAL A CA 1
ATOM 2405 C C . VAL A 1 325 ? 11.051 28.714 -18.712 1.00 49.03 325 VAL A C 1
ATOM 2407 O O . VAL A 1 325 ? 10.709 29.476 -19.615 1.00 49.03 325 VAL A O 1
ATOM 2410 N N . GLU A 1 326 ? 10.798 29.001 -17.428 1.00 46.06 326 GLU A N 1
ATOM 2411 C CA . GLU A 1 326 ? 10.018 30.168 -16.952 1.00 46.06 326 GLU A CA 1
ATOM 2412 C C . GLU A 1 326 ? 10.550 31.529 -17.452 1.00 46.06 326 GLU A C 1
ATOM 2414 O O . GLU A 1 326 ? 9.817 32.332 -18.043 1.00 46.06 326 GLU A O 1
ATOM 2419 N N . HIS A 1 327 ? 11.845 31.792 -17.264 1.00 46.22 327 HIS A N 1
ATOM 2420 C CA . HIS A 1 327 ? 12.489 33.056 -17.634 1.00 46.22 327 HIS A CA 1
ATOM 2421 C C . HIS A 1 327 ? 12.557 33.257 -19.156 1.00 46.22 327 HIS A C 1
ATOM 2423 O O . HIS A 1 327 ? 12.575 34.386 -19.645 1.00 46.22 327 HIS A O 1
ATOM 2429 N N . LYS A 1 328 ? 12.625 32.176 -19.940 1.00 45.00 328 LYS A N 1
ATOM 2430 C CA . LYS A 1 328 ? 12.696 32.271 -21.405 1.00 45.00 328 LYS A CA 1
ATOM 2431 C C . LYS A 1 328 ? 11.313 32.332 -22.068 1.00 45.00 328 LYS A C 1
ATOM 2433 O O . LYS A 1 328 ? 11.217 32.892 -23.155 1.00 45.00 328 LYS A O 1
ATOM 2438 N N . LEU A 1 329 ? 10.259 31.827 -21.418 1.00 41.69 329 LEU A N 1
ATOM 2439 C CA . LEU A 1 329 ? 8.868 31.876 -21.900 1.00 41.69 329 LEU A CA 1
ATOM 2440 C C . LEU A 1 329 ? 8.145 33.197 -21.588 1.00 41.69 329 LEU A C 1
ATOM 2442 O O . LEU A 1 329 ? 7.201 33.562 -22.283 1.00 41.69 329 LEU A O 1
ATOM 2446 N N . THR A 1 330 ? 8.602 33.945 -20.582 1.00 42.91 330 THR A N 1
ATOM 2447 C CA . THR A 1 330 ? 8.081 35.283 -20.233 1.00 42.91 330 THR A CA 1
ATOM 2448 C C . THR A 1 330 ? 8.615 36.408 -21.132 1.00 42.91 330 THR A C 1
ATOM 2450 O O . THR A 1 330 ? 8.151 37.546 -21.040 1.00 42.91 330 THR A O 1
ATOM 2453 N N . LEU A 1 331 ? 9.552 36.112 -22.042 1.00 45.53 331 LEU A N 1
ATOM 2454 C CA . LEU A 1 331 ? 10.052 37.063 -23.033 1.00 45.53 331 LEU A CA 1
ATOM 2455 C C . LEU A 1 331 ? 9.167 37.044 -24.294 1.00 45.53 331 LEU A C 1
ATOM 2457 O O . LEU A 1 331 ? 9.114 36.033 -24.999 1.00 45.53 331 LEU A O 1
ATOM 2461 N N . PRO A 1 332 ? 8.495 38.156 -24.639 1.00 40.19 332 PRO A N 1
ATOM 2462 C CA . PRO A 1 332 ? 7.692 38.216 -25.847 1.00 40.19 332 PRO A CA 1
ATOM 2463 C C . PRO A 1 332 ? 8.618 38.196 -27.076 1.00 40.19 332 PRO A C 1
ATOM 2465 O O . PRO A 1 332 ? 9.418 39.104 -27.274 1.00 40.19 332 PRO A O 1
ATOM 2468 N N . HIS A 1 333 ? 8.468 37.166 -27.917 1.00 43.47 333 HIS A N 1
ATOM 2469 C CA . HIS A 1 333 ? 8.925 37.111 -29.321 1.00 43.47 333 HIS A CA 1
ATOM 2470 C C . HIS A 1 333 ? 10.369 36.692 -29.644 1.00 43.47 333 HIS A C 1
ATOM 2472 O O . HIS A 1 333 ? 10.953 37.234 -30.581 1.00 43.47 333 HIS A O 1
ATOM 2478 N N . PHE A 1 334 ? 10.928 35.650 -29.023 1.00 41.47 334 PHE A N 1
ATOM 2479 C CA . PHE A 1 334 ? 12.115 35.017 -29.617 1.00 41.47 334 PHE A CA 1
ATOM 2480 C C . PHE A 1 334 ? 11.956 33.510 -29.814 1.00 41.47 334 PHE A C 1
ATOM 2482 O O . PHE A 1 334 ? 11.830 32.746 -28.863 1.00 41.47 334 PHE A O 1
ATOM 2489 N N . GLY A 1 335 ? 12.018 33.088 -31.082 1.00 44.16 335 GLY A N 1
ATOM 2490 C CA . GLY A 1 335 ? 12.250 31.704 -31.487 1.00 44.16 335 GLY A CA 1
ATOM 2491 C C . GLY A 1 335 ? 13.666 31.282 -31.104 1.00 44.16 335 GLY A C 1
ATOM 2492 O O . GLY A 1 335 ? 14.565 31.272 -31.942 1.00 44.16 335 GLY A O 1
ATOM 2493 N N . ILE A 1 336 ? 13.879 31.004 -29.817 1.00 45.41 336 ILE A N 1
ATOM 2494 C CA . ILE A 1 336 ? 15.151 30.507 -29.295 1.00 45.41 336 ILE A CA 1
ATOM 2495 C C . ILE A 1 336 ? 15.130 28.972 -29.389 1.00 45.41 336 ILE A C 1
ATOM 2497 O O . ILE A 1 336 ? 14.310 28.347 -28.714 1.00 45.41 336 ILE A O 1
ATOM 2501 N N . PRO A 1 337 ? 16.046 28.345 -30.153 1.00 50.66 337 PRO A N 1
ATOM 2502 C CA . PRO A 1 337 ? 16.047 26.901 -30.420 1.00 50.66 337 PRO A CA 1
ATOM 2503 C C . PRO A 1 337 ? 16.049 25.986 -29.182 1.00 50.66 337 PRO A C 1
ATOM 2505 O O . PRO A 1 337 ? 15.639 24.839 -29.276 1.00 50.66 337 PRO A O 1
ATOM 2508 N N . GLY A 1 338 ? 16.478 26.474 -28.012 1.00 48.66 338 GLY A N 1
ATOM 2509 C CA . GLY A 1 338 ? 16.577 25.668 -26.789 1.00 48.66 338 GLY A CA 1
ATOM 2510 C C . GLY A 1 338 ? 15.282 25.495 -25.984 1.00 48.66 338 GLY A C 1
ATOM 2511 O O . GLY A 1 338 ? 15.225 24.596 -25.156 1.00 48.66 338 GLY A O 1
ATOM 2512 N N . ILE A 1 339 ? 14.253 26.327 -26.189 1.00 48.75 339 ILE A N 1
ATOM 2513 C CA . ILE A 1 339 ? 12.975 26.192 -25.452 1.00 48.75 339 ILE A CA 1
ATOM 2514 C C . ILE A 1 339 ? 12.140 25.044 -26.029 1.00 48.75 339 ILE A C 1
ATOM 2516 O O . ILE A 1 339 ? 11.534 24.297 -25.268 1.00 48.75 339 ILE A O 1
ATOM 2520 N N . SER A 1 340 ? 12.157 24.883 -27.360 1.00 56.31 340 SER A N 1
ATOM 2521 C CA . SER A 1 340 ? 11.488 23.764 -28.040 1.00 56.31 340 SER A CA 1
ATOM 2522 C C . SER A 1 340 ? 11.982 22.430 -27.493 1.00 56.31 340 SER A C 1
ATOM 2524 O O . SER A 1 340 ? 11.174 21.581 -27.154 1.00 56.31 340 SER A O 1
ATOM 2526 N N . ILE A 1 341 ? 13.299 22.306 -27.298 1.00 61.78 341 ILE A N 1
ATOM 2527 C CA . ILE A 1 341 ? 13.938 21.074 -26.826 1.00 61.78 341 ILE A CA 1
ATOM 2528 C C . ILE A 1 341 ? 13.458 20.703 -25.415 1.00 61.78 341 ILE A C 1
ATOM 2530 O O . ILE A 1 341 ? 13.020 19.580 -25.204 1.00 61.78 341 ILE A O 1
ATOM 2534 N N . ILE A 1 342 ? 13.459 21.644 -24.461 1.00 62.59 342 ILE A N 1
ATOM 2535 C CA . ILE A 1 342 ? 13.034 21.336 -23.082 1.00 62.59 342 ILE A CA 1
ATOM 2536 C C . ILE A 1 342 ? 11.526 21.043 -23.018 1.00 62.59 342 ILE A C 1
ATOM 2538 O O . ILE A 1 342 ? 11.090 20.161 -22.281 1.00 62.59 342 ILE A O 1
ATOM 2542 N N . LEU A 1 343 ? 10.711 21.762 -23.796 1.00 62.81 343 LEU A N 1
ATOM 2543 C CA . LEU A 1 343 ? 9.273 21.500 -23.856 1.00 62.81 343 LEU A CA 1
ATOM 2544 C C . LEU A 1 343 ? 8.979 20.130 -24.487 1.00 62.81 343 LEU A C 1
ATOM 2546 O O . LEU A 1 343 ? 8.115 19.414 -23.990 1.00 62.81 343 LEU A O 1
ATOM 2550 N N . GLU A 1 344 ? 9.703 19.754 -25.541 1.00 70.75 344 GLU A N 1
ATOM 2551 C CA . GLU A 1 344 ? 9.620 18.431 -26.169 1.00 70.75 344 GLU A CA 1
ATOM 2552 C C . GLU A 1 344 ? 10.025 17.319 -25.196 1.00 70.75 344 GLU A C 1
ATOM 2554 O O . GLU A 1 344 ? 9.313 16.323 -25.099 1.00 70.75 344 GLU A O 1
ATOM 2559 N N . GLU A 1 345 ? 11.094 17.502 -24.415 1.00 72.44 345 GLU A N 1
ATOM 2560 C CA . GLU A 1 345 ? 11.505 16.552 -23.372 1.00 72.44 345 GLU A CA 1
ATOM 2561 C C . GLU A 1 345 ? 10.434 16.391 -22.283 1.00 72.44 345 GLU A C 1
ATOM 2563 O O . GLU A 1 345 ? 10.111 15.267 -21.897 1.00 72.44 345 GLU A O 1
ATOM 2568 N N . ILE A 1 346 ? 9.831 17.492 -21.819 1.00 72.00 346 ILE A N 1
ATOM 2569 C CA . ILE A 1 346 ? 8.745 17.456 -20.826 1.00 72.00 346 ILE A CA 1
ATOM 2570 C C . ILE A 1 346 ? 7.503 16.768 -21.398 1.00 72.00 346 ILE A C 1
ATOM 2572 O O . ILE A 1 346 ? 6.907 15.927 -20.728 1.00 72.00 346 ILE A O 1
ATOM 2576 N N . LEU A 1 347 ? 7.099 17.107 -22.624 1.00 72.94 347 LEU A N 1
ATOM 2577 C CA . LEU A 1 347 ? 5.944 16.488 -23.273 1.00 72.94 347 LEU A CA 1
ATOM 2578 C C . LEU A 1 347 ? 6.176 14.992 -23.499 1.00 72.94 347 LEU A C 1
ATOM 2580 O O . LEU A 1 347 ? 5.293 14.193 -23.197 1.00 72.94 347 LEU A O 1
ATOM 2584 N N . HIS A 1 348 ? 7.373 14.608 -23.943 1.00 77.38 348 HIS A N 1
ATOM 2585 C CA . HIS A 1 348 ? 7.752 13.209 -24.105 1.00 77.38 348 HIS A CA 1
ATOM 2586 C C . HIS A 1 348 ? 7.766 12.456 -22.768 1.00 77.38 348 HIS A C 1
ATOM 2588 O O . HIS A 1 348 ? 7.280 11.325 -22.691 1.00 77.38 348 HIS A O 1
ATOM 2594 N N . ALA A 1 349 ? 8.265 13.085 -21.698 1.00 77.69 349 ALA A N 1
ATOM 2595 C CA . ALA A 1 349 ? 8.192 12.529 -20.353 1.00 77.69 349 ALA A CA 1
ATOM 2596 C C . ALA A 1 349 ? 6.733 12.332 -19.923 1.00 77.69 349 ALA A C 1
ATOM 2598 O O . ALA A 1 349 ? 6.380 11.242 -19.495 1.00 77.69 349 ALA A O 1
ATOM 2599 N N . ILE A 1 350 ? 5.861 13.328 -20.099 1.00 77.19 350 ILE A N 1
ATOM 2600 C CA . ILE A 1 350 ? 4.430 13.219 -19.772 1.00 77.19 350 ILE A CA 1
ATOM 2601 C C . ILE A 1 350 ? 3.773 12.064 -20.537 1.00 77.19 350 ILE A C 1
ATOM 2603 O O . ILE A 1 350 ? 3.069 11.258 -19.933 1.00 77.19 350 ILE A O 1
ATOM 2607 N N . GLU A 1 351 ? 4.015 11.955 -21.844 1.00 76.94 351 GLU A N 1
ATOM 2608 C CA . GLU A 1 351 ? 3.463 10.874 -22.669 1.00 76.94 351 GLU A CA 1
ATOM 2609 C C . GLU A 1 351 ? 3.949 9.498 -22.197 1.00 76.94 351 GLU A C 1
ATOM 2611 O O . GLU A 1 351 ? 3.140 8.585 -22.017 1.00 76.94 351 GLU A O 1
ATOM 2616 N N . THR A 1 352 ? 5.246 9.373 -21.908 1.00 82.19 352 THR A N 1
ATOM 2617 C CA . THR A 1 352 ? 5.843 8.139 -21.375 1.00 82.19 352 THR A CA 1
ATOM 2618 C C . THR A 1 352 ? 5.229 7.769 -20.027 1.00 82.19 352 THR A C 1
ATOM 2620 O O . THR A 1 352 ? 4.770 6.642 -19.845 1.00 82.19 352 THR A O 1
ATOM 2623 N N . ILE A 1 353 ? 5.162 8.731 -19.104 1.00 83.50 353 ILE A N 1
ATOM 2624 C CA . ILE A 1 353 ? 4.615 8.551 -17.758 1.00 83.50 353 ILE A CA 1
ATOM 2625 C C . ILE A 1 353 ? 3.179 8.053 -17.836 1.00 83.50 353 ILE A C 1
ATOM 2627 O O . ILE A 1 353 ? 2.840 7.052 -17.217 1.00 83.50 353 ILE A O 1
ATOM 2631 N N . LEU A 1 354 ? 2.337 8.718 -18.621 1.00 78.69 354 LEU A N 1
ATOM 2632 C CA . LEU A 1 354 ? 0.920 8.384 -18.696 1.00 78.69 354 LEU A CA 1
ATOM 2633 C C . LEU A 1 354 ? 0.669 7.046 -19.388 1.00 78.69 354 LEU A C 1
ATOM 2635 O O . LEU A 1 354 ? -0.263 6.344 -19.014 1.00 78.69 354 LEU A O 1
ATOM 2639 N N . SER A 1 355 ? 1.508 6.644 -20.339 1.00 79.06 355 SER A N 1
ATOM 2640 C CA . SER A 1 355 ? 1.349 5.336 -20.984 1.00 79.06 355 SER A CA 1
ATOM 2641 C C . SER A 1 355 ? 1.547 4.150 -20.029 1.00 79.06 355 SER A C 1
ATOM 2643 O O . SER A 1 355 ? 1.071 3.050 -20.312 1.00 79.06 355 SER A O 1
ATOM 2645 N N . ASP A 1 356 ? 2.231 4.360 -18.898 1.00 87.88 356 ASP A N 1
ATOM 2646 C CA . ASP A 1 356 ? 2.679 3.273 -18.029 1.00 87.88 356 ASP A CA 1
ATOM 2647 C C . ASP A 1 356 ? 2.602 3.616 -16.527 1.00 87.88 356 ASP A C 1
ATOM 2649 O O . ASP A 1 356 ? 3.251 2.975 -15.719 1.00 87.88 356 ASP A O 1
ATOM 2653 N N . LEU A 1 357 ? 1.776 4.588 -16.117 1.00 90.00 357 LEU A N 1
ATOM 2654 C CA . LEU A 1 357 ? 1.668 5.030 -14.712 1.00 90.00 357 LEU A CA 1
ATOM 2655 C C . LEU A 1 357 ? 1.051 3.974 -13.774 1.00 90.00 357 LEU A C 1
ATOM 2657 O O . LEU A 1 357 ? 1.251 4.019 -12.559 1.00 90.00 357 LEU A O 1
ATOM 2661 N N . VAL A 1 358 ? 0.255 3.050 -14.320 1.00 93.06 358 VAL A N 1
ATOM 2662 C CA . VAL A 1 358 ? -0.469 2.038 -13.537 1.00 93.06 358 VAL A CA 1
ATOM 2663 C C . VAL A 1 358 ? 0.523 1.088 -12.856 1.00 93.06 358 VAL A C 1
ATOM 2665 O O . VAL A 1 358 ? 1.345 0.501 -13.560 1.00 93.06 358 VAL A O 1
ATOM 2668 N N . PRO A 1 359 ? 0.429 0.865 -11.529 1.00 96.06 359 PRO A N 1
ATOM 2669 C CA . PRO A 1 359 ? 1.287 -0.074 -10.812 1.00 96.06 359 PRO A CA 1
ATOM 2670 C C . PRO A 1 359 ? 1.372 -1.450 -11.479 1.00 96.06 359 PRO A C 1
ATOM 2672 O O . PRO A 1 359 ? 0.345 -2.060 -11.789 1.00 96.06 359 PRO A O 1
ATOM 2675 N N . LYS A 1 360 ? 2.596 -1.969 -11.662 1.00 95.88 360 LYS A N 1
ATOM 2676 C CA . LYS A 1 360 ? 2.821 -3.323 -12.205 1.00 95.88 360 LYS A CA 1
ATOM 2677 C C . LYS A 1 360 ? 3.832 -4.094 -11.380 1.00 95.88 360 LYS A C 1
ATOM 2679 O O . LYS A 1 360 ? 4.911 -3.582 -11.090 1.00 95.88 360 LYS A O 1
ATOM 2684 N N . TYR A 1 361 ? 3.510 -5.347 -11.088 1.00 96.50 361 TYR A N 1
ATOM 2685 C CA . TYR A 1 361 ? 4.367 -6.241 -10.314 1.00 96.50 361 TYR A CA 1
ATOM 2686 C C . TYR A 1 361 ? 4.372 -7.641 -10.909 1.00 96.50 361 TYR A C 1
ATOM 2688 O O . TYR A 1 361 ? 3.398 -8.078 -11.524 1.00 96.50 361 TYR A O 1
ATOM 2696 N N . GLN A 1 362 ? 5.467 -8.369 -10.703 1.00 96.69 362 GLN A N 1
ATOM 2697 C CA . GLN A 1 362 ? 5.518 -9.790 -11.040 1.00 96.69 362 GLN A CA 1
ATOM 2698 C C . GLN A 1 362 ? 4.625 -10.566 -10.071 1.00 96.69 362 GLN A C 1
ATOM 2700 O O . GLN A 1 362 ? 4.883 -10.624 -8.870 1.00 96.69 362 GLN A O 1
ATOM 2705 N N . TYR A 1 363 ? 3.559 -11.152 -10.599 1.00 97.12 363 TYR A N 1
ATOM 2706 C CA . TYR A 1 363 ? 2.634 -11.973 -9.835 1.00 97.12 363 TYR A CA 1
ATOM 2707 C C . TYR A 1 363 ? 2.724 -13.420 -10.302 1.00 97.12 363 TYR A C 1
ATOM 2709 O O . TYR A 1 363 ? 2.840 -13.686 -11.496 1.00 97.12 363 TYR A O 1
ATOM 2717 N N . TRP A 1 364 ? 2.635 -14.353 -9.361 1.00 96.69 364 TRP A N 1
ATOM 2718 C CA . TRP A 1 364 ? 2.477 -15.766 -9.661 1.00 96.69 364 TRP A CA 1
ATOM 2719 C C . TRP A 1 364 ? 1.526 -16.422 -8.650 1.00 96.69 364 TRP A C 1
ATOM 2721 O O . TRP A 1 364 ? 1.582 -16.103 -7.458 1.00 96.69 364 TRP A O 1
ATOM 2731 N N . PRO A 1 365 ? 0.636 -17.325 -9.098 1.00 96.00 365 PRO A N 1
ATOM 2732 C CA . PRO A 1 365 ? -0.310 -17.990 -8.213 1.00 96.00 365 PRO A CA 1
ATOM 2733 C C . PRO A 1 365 ? 0.388 -19.058 -7.368 1.00 96.00 365 PRO A C 1
ATOM 2735 O O . PRO A 1 365 ? 1.138 -19.888 -7.880 1.00 96.00 365 PRO A O 1
ATOM 2738 N N . VAL A 1 366 ? 0.095 -19.086 -6.065 1.00 95.25 366 VAL A N 1
ATOM 2739 C CA . VAL A 1 366 ? 0.621 -20.115 -5.147 1.00 95.25 366 VAL A CA 1
ATOM 2740 C C . VAL A 1 366 ? 0.079 -21.503 -5.504 1.00 95.25 366 VAL A C 1
ATOM 2742 O O . VAL A 1 366 ? 0.767 -22.503 -5.315 1.00 95.25 366 VAL A O 1
ATOM 2745 N N . SER A 1 367 ? -1.129 -21.566 -6.069 1.00 93.31 367 SER A N 1
ATOM 2746 C CA . SER A 1 367 ? -1.737 -22.817 -6.537 1.00 93.31 367 SER A CA 1
ATOM 2747 C C . SER A 1 367 ? -1.077 -23.420 -7.787 1.00 93.31 367 SER A C 1
ATOM 2749 O O . SER A 1 367 ? -1.239 -24.617 -8.017 1.00 93.31 367 SER A O 1
ATOM 2751 N N . ASP A 1 368 ? -0.325 -22.637 -8.572 1.00 93.94 368 ASP A N 1
ATOM 2752 C CA . ASP A 1 368 ? 0.351 -23.077 -9.805 1.00 93.94 368 ASP A CA 1
ATOM 2753 C C . ASP A 1 368 ? 1.671 -22.310 -10.017 1.00 93.94 368 ASP A C 1
ATOM 2755 O O . ASP A 1 368 ? 1.793 -21.443 -10.887 1.00 93.94 368 ASP A O 1
ATOM 2759 N N . VAL A 1 369 ? 2.672 -22.606 -9.181 1.00 95.88 369 VAL A N 1
ATOM 2760 C CA . VAL A 1 369 ? 3.952 -21.882 -9.172 1.00 95.88 369 VAL A CA 1
ATOM 2761 C C . VAL A 1 369 ? 4.735 -22.109 -10.478 1.00 95.88 369 VAL A C 1
ATOM 2763 O O . VAL A 1 369 ? 5.164 -23.234 -10.756 1.00 95.88 369 VAL A O 1
ATOM 2766 N N . PRO A 1 370 ? 5.013 -21.058 -11.274 1.00 94.19 370 PRO A N 1
ATOM 2767 C CA . PRO A 1 370 ? 5.655 -21.182 -12.579 1.00 94.19 370 PRO A CA 1
ATOM 2768 C C . PRO A 1 370 ? 7.187 -21.199 -12.492 1.00 94.19 370 PRO A C 1
ATOM 2770 O O . PRO A 1 370 ? 7.847 -20.338 -13.070 1.00 94.19 370 PRO A O 1
ATOM 2773 N N . ALA A 1 371 ? 7.761 -22.166 -11.773 1.00 90.12 371 ALA A N 1
ATOM 2774 C CA . ALA A 1 371 ? 9.215 -22.270 -11.633 1.00 90.12 371 ALA A CA 1
ATOM 2775 C C . ALA A 1 371 ? 9.924 -22.317 -13.002 1.00 90.12 371 ALA A C 1
ATOM 2777 O O . ALA A 1 371 ? 9.465 -23.001 -13.921 1.00 90.12 371 ALA A O 1
ATOM 2778 N N . GLU A 1 372 ? 11.031 -21.576 -13.118 1.00 82.38 372 GLU A N 1
ATOM 2779 C CA . GLU A 1 372 ? 11.890 -21.496 -14.317 1.00 82.38 372 GLU A CA 1
ATOM 2780 C C . GLU A 1 372 ? 11.216 -20.886 -15.561 1.00 82.38 372 GLU A C 1
ATOM 2782 O O . GLU A 1 372 ? 11.724 -21.002 -16.678 1.00 82.38 372 GLU A O 1
ATOM 2787 N N . LYS A 1 373 ? 10.079 -20.204 -15.389 1.00 86.88 373 LYS A N 1
ATOM 2788 C CA . LYS A 1 373 ? 9.381 -19.506 -16.474 1.00 86.88 373 LYS A CA 1
ATOM 2789 C C . LYS A 1 373 ? 9.473 -17.999 -16.295 1.00 86.88 373 LYS A C 1
ATOM 2791 O O . LYS A 1 373 ? 9.507 -17.483 -15.182 1.00 86.88 373 LYS A O 1
ATOM 2796 N N . THR A 1 374 ? 9.460 -17.284 -17.415 1.00 89.56 374 THR A N 1
ATOM 2797 C CA . THR A 1 374 ? 9.271 -15.834 -17.407 1.00 89.56 374 THR A CA 1
ATOM 2798 C C . THR A 1 374 ? 7.900 -15.508 -16.822 1.00 89.56 374 THR A C 1
ATOM 2800 O O . THR A 1 374 ? 6.893 -16.089 -17.227 1.00 89.56 374 THR A O 1
ATOM 2803 N N . VAL A 1 375 ? 7.879 -14.572 -15.877 1.00 94.31 375 VAL A N 1
ATOM 2804 C CA . VAL A 1 375 ? 6.659 -14.021 -15.288 1.00 94.31 375 VAL A CA 1
ATOM 2805 C C . VAL A 1 375 ? 6.546 -12.574 -15.742 1.00 94.31 375 VAL A C 1
ATOM 2807 O O . VAL A 1 375 ? 7.336 -11.722 -15.328 1.00 94.31 375 VAL A O 1
ATOM 2810 N N . ASN A 1 376 ? 5.580 -12.302 -16.615 1.00 95.56 376 ASN A N 1
ATOM 2811 C CA . ASN A 1 376 ? 5.274 -10.944 -17.035 1.00 95.56 376 ASN A CA 1
ATOM 2812 C C . ASN A 1 376 ? 4.581 -10.193 -15.888 1.00 95.56 376 ASN A C 1
ATOM 2814 O O . ASN A 1 376 ? 3.762 -10.790 -15.174 1.00 95.56 376 ASN A O 1
ATOM 2818 N N . PRO A 1 377 ? 4.877 -8.894 -15.705 1.00 96.25 377 PRO A N 1
ATOM 2819 C CA . PRO A 1 377 ? 4.178 -8.072 -14.731 1.00 96.25 377 PRO A CA 1
ATOM 2820 C C . PRO A 1 377 ? 2.671 -8.032 -15.001 1.00 96.25 377 PRO A C 1
ATOM 2822 O O . PRO A 1 377 ? 2.236 -7.903 -16.144 1.00 96.25 377 PRO A O 1
ATOM 2825 N N . THR A 1 378 ? 1.882 -8.113 -13.935 1.00 96.62 378 THR A N 1
ATOM 2826 C CA . THR A 1 378 ? 0.432 -7.884 -13.956 1.00 96.62 378 THR A CA 1
ATOM 2827 C C . THR A 1 378 ? 0.140 -6.493 -13.405 1.00 96.62 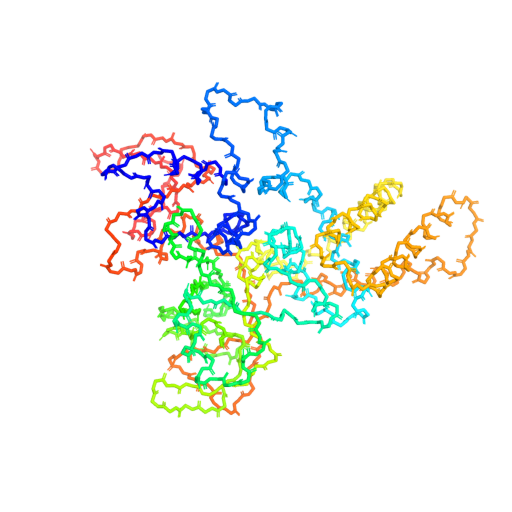378 THR A C 1
ATOM 2829 O O . THR A 1 378 ? 0.937 -5.957 -12.633 1.00 96.62 378 THR A O 1
ATOM 2832 N N . LEU A 1 379 ? -0.975 -5.901 -13.827 1.00 96.75 379 LEU A N 1
ATOM 2833 C CA . LEU A 1 379 ? -1.432 -4.590 -13.377 1.00 96.75 379 LEU A CA 1
ATOM 2834 C C . LEU A 1 379 ? -2.132 -4.683 -12.023 1.00 96.75 379 LEU A C 1
ATOM 2836 O O . LEU A 1 379 ? -2.857 -5.644 -11.749 1.00 96.75 379 LEU A O 1
ATOM 2840 N N . PHE A 1 380 ? -1.954 -3.655 -11.202 1.00 97.38 380 PHE A N 1
ATOM 2841 C CA . PHE A 1 380 ? -2.560 -3.549 -9.883 1.00 97.38 380 PHE A CA 1
ATOM 2842 C C . PHE A 1 380 ? -3.294 -2.211 -9.736 1.00 97.38 380 PHE A C 1
ATOM 2844 O O . PHE A 1 380 ? -2.939 -1.208 -10.357 1.00 97.38 380 PHE A O 1
ATOM 2851 N N . ALA A 1 381 ? -4.320 -2.208 -8.893 1.00 96.56 381 ALA A N 1
ATOM 2852 C CA . ALA A 1 381 ? -5.208 -1.081 -8.650 1.00 96.56 381 ALA A CA 1
ATOM 2853 C C . ALA A 1 381 ? -5.522 -0.918 -7.155 1.00 96.56 381 ALA A C 1
ATOM 2855 O O . ALA A 1 381 ? -5.195 -1.774 -6.323 1.00 96.56 381 ALA A O 1
ATOM 2856 N N . ASP A 1 382 ? -6.219 0.170 -6.842 1.00 96.06 382 ASP A N 1
ATOM 2857 C CA . ASP A 1 382 ? -6.808 0.429 -5.531 1.00 96.06 382 ASP A CA 1
ATOM 2858 C C . ASP A 1 382 ? -7.814 -0.671 -5.147 1.00 96.06 382 ASP A C 1
ATOM 2860 O O . ASP A 1 382 ? -8.698 -1.032 -5.927 1.00 96.06 382 ASP A O 1
ATOM 2864 N N . GLY A 1 383 ? -7.694 -1.202 -3.926 1.00 92.25 383 GLY A N 1
ATOM 2865 C CA . GLY A 1 383 ? -8.622 -2.207 -3.399 1.00 92.25 383 GLY A CA 1
ATOM 2866 C C . GLY A 1 383 ? -10.056 -1.688 -3.231 1.00 92.25 383 GLY A C 1
ATOM 2867 O O . GLY A 1 383 ? -11.000 -2.474 -3.254 1.00 92.25 383 GLY A O 1
ATOM 2868 N N . GLY A 1 384 ? -10.238 -0.372 -3.119 1.00 89.19 384 GLY A N 1
ATOM 2869 C CA . GLY A 1 384 ? -11.529 0.284 -2.917 1.00 89.19 384 GLY A CA 1
ATOM 2870 C C . GLY A 1 384 ? -12.422 0.235 -4.149 1.00 89.19 384 GLY A C 1
ATOM 2871 O O . GLY A 1 384 ? -13.630 0.410 -4.030 1.00 89.19 384 GLY A O 1
ATOM 2872 N N . LEU A 1 385 ? -11.847 -0.075 -5.315 1.00 87.19 385 LEU A N 1
ATOM 2873 C CA . LEU A 1 385 ? -12.589 -0.366 -6.542 1.00 87.19 385 LEU A CA 1
ATOM 2874 C C . LEU A 1 385 ? -13.316 -1.718 -6.480 1.00 87.19 385 LEU A C 1
ATOM 2876 O O . LEU A 1 385 ? -14.270 -1.932 -7.221 1.00 87.19 385 LEU A O 1
ATOM 2880 N N . LEU A 1 386 ? -12.874 -2.626 -5.602 1.00 86.75 386 LEU A N 1
ATOM 2881 C CA . LEU A 1 386 ? -13.587 -3.862 -5.279 1.00 86.75 386 LEU A CA 1
ATOM 2882 C C . LEU A 1 386 ? -14.500 -3.673 -4.073 1.00 86.75 386 LEU A C 1
ATOM 2884 O O . LEU A 1 386 ? -15.670 -4.045 -4.107 1.00 86.75 386 LEU A O 1
ATOM 2888 N N . GLU A 1 387 ? -13.928 -3.169 -2.980 1.00 87.94 387 GLU A N 1
ATOM 2889 C CA . GLU A 1 387 ? -14.560 -3.190 -1.669 1.00 87.94 387 GLU A CA 1
ATOM 2890 C C . GLU A 1 387 ? -13.953 -2.087 -0.789 1.00 87.94 387 GLU A C 1
ATOM 2892 O O . GLU A 1 387 ? -12.847 -2.221 -0.263 1.00 87.94 387 GLU A O 1
ATOM 2897 N N . ASN A 1 388 ? -14.658 -0.962 -0.658 1.00 87.31 388 ASN A N 1
ATOM 2898 C CA . ASN A 1 388 ? -14.122 0.246 -0.023 1.00 87.31 388 ASN A CA 1
ATOM 2899 C C . ASN A 1 388 ? -14.325 0.309 1.506 1.00 87.31 388 ASN A C 1
ATOM 2901 O O . ASN A 1 388 ? -13.855 1.243 2.154 1.00 87.31 388 ASN A O 1
ATOM 2905 N N . SER A 1 389 ? -15.020 -0.658 2.109 1.00 87.94 389 SER A N 1
ATOM 2906 C CA . SER A 1 389 ? -15.185 -0.756 3.568 1.00 87.94 389 SER A CA 1
ATOM 2907 C C . SER A 1 389 ? -14.018 -1.475 4.255 1.00 87.94 389 SER A C 1
ATOM 2909 O O . SER A 1 389 ? -13.814 -1.303 5.458 1.00 87.94 389 SER A O 1
ATOM 2911 N N . GLY A 1 390 ? -13.249 -2.279 3.511 1.00 88.50 390 GLY A N 1
ATOM 2912 C CA . GLY A 1 390 ? -12.149 -3.093 4.031 1.00 88.50 390 GLY A CA 1
ATOM 2913 C C . GLY A 1 390 ? -12.602 -4.259 4.919 1.00 88.50 390 GLY A C 1
ATOM 2914 O O . GLY A 1 390 ? -11.753 -4.899 5.550 1.00 88.50 390 GLY A O 1
ATOM 2915 N N . ILE A 1 391 ? -13.909 -4.530 4.995 1.00 91.81 391 ILE A N 1
ATOM 2916 C CA . ILE A 1 391 ? -14.510 -5.589 5.814 1.00 91.81 391 ILE A CA 1
ATOM 2917 C C . ILE A 1 391 ? -14.164 -6.962 5.241 1.00 91.81 391 ILE A C 1
ATOM 2919 O O . ILE A 1 391 ? -13.806 -7.861 6.004 1.00 91.81 391 ILE A O 1
ATOM 2923 N N . ALA A 1 392 ? -14.231 -7.132 3.916 1.00 88.94 392 ALA A N 1
ATOM 2924 C CA . ALA A 1 392 ? -14.090 -8.446 3.284 1.00 88.94 392 ALA A CA 1
ATOM 2925 C C . ALA A 1 392 ? -12.761 -9.122 3.649 1.00 88.94 392 ALA A C 1
ATOM 2927 O O . ALA A 1 392 ? -12.726 -10.297 4.014 1.00 88.94 392 ALA A O 1
ATOM 2928 N N . SER A 1 393 ? -11.671 -8.354 3.631 1.00 88.50 393 SER A N 1
ATOM 2929 C CA . SER A 1 393 ? -10.336 -8.857 3.957 1.00 88.50 393 SER A CA 1
ATOM 2930 C C . SER A 1 393 ? -10.168 -9.219 5.428 1.00 88.50 393 SER A C 1
ATOM 2932 O O . SER A 1 393 ? -9.370 -10.093 5.751 1.00 88.50 393 SER A O 1
ATOM 2934 N N . VAL A 1 394 ? -10.917 -8.581 6.329 1.00 91.12 394 VAL A N 1
ATOM 2935 C CA . VAL A 1 394 ? -10.884 -8.897 7.765 1.00 91.12 394 VAL A CA 1
ATOM 2936 C C . VAL A 1 394 ? -11.731 -10.130 8.074 1.00 91.12 394 VAL A C 1
ATOM 2938 O O . VAL A 1 394 ? -11.339 -10.938 8.910 1.00 91.12 394 VAL A O 1
ATOM 2941 N N . LEU A 1 395 ? -12.841 -10.334 7.359 1.00 87.31 395 LEU A N 1
ATOM 2942 C CA . LEU A 1 395 ? -13.677 -11.534 7.497 1.00 87.31 395 LEU A CA 1
ATOM 2943 C C . LEU A 1 395 ? -12.979 -12.822 7.030 1.00 87.31 395 LEU A C 1
ATOM 2945 O O . LEU A 1 395 ? -13.433 -13.916 7.355 1.00 87.31 395 LEU A O 1
ATOM 2949 N N . ALA A 1 396 ? -11.862 -12.716 6.305 1.00 84.69 396 ALA A N 1
ATOM 2950 C CA . ALA A 1 396 ? -11.023 -13.864 5.970 1.00 84.69 396 ALA A CA 1
ATOM 2951 C C . ALA A 1 396 ? -10.313 -14.477 7.197 1.00 84.69 396 ALA A C 1
ATOM 2953 O O . ALA A 1 396 ? -9.795 -15.592 7.112 1.00 84.69 396 ALA A O 1
ATOM 2954 N N . TYR A 1 397 ? -10.279 -13.771 8.331 1.00 87.12 397 TYR A N 1
ATOM 2955 C CA . TYR A 1 397 ? -9.651 -14.227 9.567 1.00 87.12 397 TYR A CA 1
ATOM 2956 C C . TYR A 1 397 ? -10.686 -14.876 10.490 1.00 87.12 397 TYR A C 1
ATOM 2958 O O . TYR A 1 397 ? -11.644 -14.240 10.921 1.00 87.12 397 TYR A O 1
ATOM 2966 N N . SER A 1 398 ? -10.475 -16.150 10.833 1.00 88.38 398 SER A N 1
ATOM 2967 C CA . SER A 1 398 ? -11.404 -16.942 11.658 1.00 88.38 398 SER A CA 1
ATOM 2968 C C . SER A 1 398 ? -11.464 -16.523 13.129 1.00 88.38 398 SER A C 1
ATOM 2970 O O . SER A 1 398 ? -12.254 -17.065 13.892 1.00 88.38 398 SER A O 1
ATOM 2972 N N . ASP A 1 399 ? -10.576 -15.631 13.546 1.00 87.50 399 ASP A N 1
ATOM 2973 C CA . ASP A 1 399 ? -10.388 -15.159 14.916 1.00 87.50 399 ASP A CA 1
ATOM 2974 C C . ASP A 1 399 ? -10.645 -13.647 15.046 1.00 87.50 399 ASP A C 1
ATOM 2976 O O . ASP A 1 399 ? -10.141 -12.990 15.961 1.00 87.50 399 ASP A O 1
ATOM 2980 N N . VAL A 1 400 ? -11.434 -13.090 14.121 1.00 89.94 400 VAL A N 1
ATOM 2981 C CA . VAL A 1 400 ? -11.999 -11.744 14.225 1.00 89.94 400 VAL A CA 1
ATOM 2982 C C . VAL A 1 400 ? -13.512 -11.838 14.399 1.00 89.94 400 VAL A C 1
ATOM 2984 O O . VAL A 1 400 ? -14.250 -12.070 13.448 1.00 89.94 400 VAL A O 1
ATOM 2987 N N . ASP A 1 401 ? -13.972 -11.602 15.627 1.00 88.69 401 ASP A N 1
ATOM 2988 C CA . ASP A 1 401 ? -15.399 -11.672 15.973 1.00 88.69 401 ASP A CA 1
ATOM 2989 C C . ASP A 1 401 ? -16.137 -10.337 15.799 1.00 88.69 401 ASP A C 1
ATOM 2991 O O . ASP A 1 401 ? -17.362 -10.299 15.707 1.00 88.69 401 ASP A O 1
ATOM 2995 N N . ASN A 1 402 ? -15.405 -9.219 15.807 1.00 91.38 402 ASN A N 1
ATOM 2996 C CA . ASN A 1 402 ? -15.974 -7.873 15.791 1.00 91.38 402 ASN A CA 1
ATOM 2997 C C . ASN A 1 402 ? -15.204 -6.979 14.820 1.00 91.38 402 ASN A C 1
ATOM 2999 O O . ASN A 1 402 ? -13.975 -6.914 14.868 1.00 91.38 402 ASN A O 1
ATOM 3003 N N . VAL A 1 403 ? -15.938 -6.240 13.986 1.00 93.06 403 VAL A N 1
ATOM 3004 C CA . VAL A 1 403 ? -15.377 -5.286 13.024 1.00 93.06 403 VAL A CA 1
ATOM 3005 C C . VAL A 1 403 ? -16.000 -3.914 13.256 1.00 93.06 403 VAL A C 1
ATOM 3007 O O . VAL A 1 403 ? -17.221 -3.773 13.276 1.00 93.06 403 VAL A O 1
ATOM 3010 N N . ILE A 1 404 ? -15.154 -2.895 13.413 1.00 93.06 404 ILE A N 1
ATOM 3011 C CA . ILE A 1 404 ? -15.557 -1.486 13.371 1.00 93.06 404 ILE A CA 1
ATOM 3012 C C . ILE A 1 404 ? -15.111 -0.947 12.014 1.00 93.06 404 ILE A C 1
ATOM 3014 O O . ILE A 1 404 ? -13.916 -0.766 11.786 1.00 93.06 404 ILE A O 1
ATOM 3018 N N . ALA A 1 405 ? -16.065 -0.712 11.117 1.00 91.88 405 ALA A N 1
ATOM 3019 C CA . ALA A 1 405 ? -15.803 -0.168 9.790 1.00 91.88 405 ALA A CA 1
ATOM 3020 C C . ALA A 1 405 ? -16.176 1.316 9.738 1.00 91.88 405 ALA A C 1
ATOM 3022 O O . ALA A 1 405 ? -17.260 1.710 10.172 1.00 91.88 405 ALA A O 1
ATOM 3023 N N . PHE A 1 406 ? -15.287 2.136 9.181 1.00 89.88 406 PHE A N 1
ATOM 3024 C CA . PHE A 1 406 ? -15.562 3.543 8.917 1.00 89.88 406 PHE A CA 1
ATOM 3025 C C . PHE A 1 406 ? -15.720 3.745 7.418 1.00 89.88 406 PHE A C 1
ATOM 3027 O O . PHE A 1 406 ? -14.740 3.722 6.678 1.00 89.88 406 PHE A O 1
ATOM 3034 N N . ILE A 1 407 ? -16.957 3.952 6.980 1.00 84.88 407 ILE A N 1
ATOM 3035 C CA . ILE A 1 407 ? -17.293 4.007 5.561 1.00 84.88 407 ILE A CA 1
ATOM 3036 C C . ILE A 1 407 ? -17.609 5.452 5.189 1.00 84.88 407 ILE A C 1
ATOM 3038 O O . ILE A 1 407 ? -18.506 6.071 5.761 1.00 84.88 407 ILE A O 1
ATOM 3042 N N . ASN A 1 408 ? -16.855 5.993 4.233 1.00 82.62 408 ASN A N 1
ATOM 3043 C CA . ASN A 1 408 ? -17.172 7.273 3.612 1.00 82.62 408 ASN A CA 1
ATOM 3044 C C . ASN A 1 408 ? -18.124 7.025 2.439 1.00 82.62 408 ASN A C 1
ATOM 3046 O O . ASN A 1 408 ? -17.685 6.898 1.296 1.00 82.62 408 ASN A O 1
ATOM 3050 N N . SER A 1 409 ? -19.410 6.881 2.750 1.00 82.38 409 SER A N 1
ATOM 3051 C CA . SER A 1 409 ? -20.421 6.548 1.752 1.00 82.38 409 SER A CA 1
ATOM 3052 C C . SER A 1 409 ? -21.024 7.790 1.104 1.00 82.38 409 SER A C 1
ATOM 3054 O O . SER A 1 409 ? -21.346 8.767 1.783 1.00 82.38 409 SER A O 1
ATOM 3056 N N . ILE A 1 410 ? -21.255 7.722 -0.210 1.00 80.44 410 ILE A N 1
ATOM 3057 C CA . ILE A 1 410 ? -22.176 8.638 -0.903 1.00 80.44 410 ILE A CA 1
ATOM 3058 C C . ILE A 1 410 ? -23.643 8.240 -0.680 1.00 80.44 410 ILE A C 1
ATOM 3060 O O . ILE A 1 410 ? -24.549 9.043 -0.925 1.00 80.44 410 ILE A O 1
ATOM 3064 N N . THR A 1 411 ? -23.887 7.015 -0.200 1.00 83.25 411 THR A N 1
ATOM 3065 C CA . THR A 1 411 ? -25.219 6.522 0.135 1.00 83.25 411 THR A CA 1
ATOM 3066 C C . THR A 1 411 ? -25.716 7.247 1.376 1.00 83.25 411 THR A C 1
ATOM 3068 O O . THR A 1 411 ? -25.120 7.213 2.453 1.00 83.25 411 THR A O 1
ATOM 3071 N N . ARG A 1 412 ? -26.846 7.943 1.232 1.00 84.44 412 ARG A N 1
ATOM 3072 C CA . ARG A 1 412 ? -27.472 8.643 2.351 1.00 84.44 412 ARG A CA 1
ATOM 3073 C C . ARG A 1 412 ? -27.975 7.622 3.372 1.00 84.44 412 ARG A C 1
ATOM 3075 O O . ARG A 1 412 ? -28.783 6.757 3.033 1.00 84.44 412 ARG A O 1
ATOM 3082 N N . LEU A 1 413 ? -27.585 7.817 4.634 1.00 87.62 413 LEU A N 1
ATOM 3083 C CA . LEU A 1 413 ? -28.132 7.067 5.761 1.00 87.62 413 LEU A CA 1
ATOM 3084 C C . LEU A 1 413 ? -29.664 7.142 5.740 1.00 87.62 413 LEU A C 1
ATOM 3086 O O . LEU A 1 413 ? -30.245 8.230 5.795 1.00 87.62 413 LEU A O 1
ATOM 3090 N N . SER A 1 414 ? -30.319 5.991 5.646 1.00 88.00 414 SER A N 1
ATOM 3091 C CA . SER A 1 414 ? -31.778 5.913 5.591 1.00 88.00 414 SER A CA 1
ATOM 3092 C C . SER A 1 414 ? -32.297 4.682 6.322 1.00 88.00 414 SER A C 1
ATOM 3094 O O . SER A 1 414 ? -31.569 3.721 6.558 1.00 88.00 414 SER A O 1
ATOM 3096 N N . GLN A 1 415 ? -33.565 4.722 6.719 1.00 89.44 415 GLN A N 1
ATOM 3097 C CA . GLN A 1 415 ? -34.261 3.581 7.298 1.00 89.44 415 GLN A CA 1
ATOM 3098 C C . GLN A 1 415 ? -35.219 3.025 6.246 1.00 89.44 415 GLN A C 1
ATOM 3100 O O . GLN A 1 415 ? -36.048 3.761 5.714 1.00 89.44 415 GLN A O 1
ATOM 3105 N N . GLN A 1 416 ? -35.103 1.736 5.947 1.00 84.00 416 GLN A N 1
ATOM 3106 C CA . GLN A 1 416 ? -35.951 1.035 4.986 1.00 84.00 416 GLN A CA 1
ATOM 3107 C C . GLN A 1 416 ? -36.631 -0.163 5.647 1.00 84.00 416 GLN A C 1
ATOM 3109 O O . GLN A 1 416 ? -36.211 -0.626 6.706 1.00 84.00 416 GLN A O 1
ATOM 3114 N N . THR A 1 417 ? -37.692 -0.681 5.028 1.00 82.25 417 THR A N 1
ATOM 3115 C CA . THR A 1 417 ? -38.310 -1.946 5.448 1.00 82.25 417 THR A CA 1
ATOM 3116 C C . THR A 1 417 ? -37.980 -3.029 4.431 1.00 82.25 417 THR A C 1
ATOM 3118 O O . THR A 1 417 ? -38.533 -3.037 3.336 1.00 82.25 417 THR A O 1
ATOM 3121 N N . VAL A 1 418 ? -37.109 -3.967 4.798 1.00 75.94 418 VAL A N 1
ATOM 3122 C CA . VAL A 1 418 ? -36.730 -5.113 3.960 1.00 75.94 418 VAL A CA 1
ATOM 3123 C C . VAL A 1 418 ? -37.343 -6.371 4.562 1.00 75.94 418 VAL A C 1
ATOM 3125 O O . VAL A 1 418 ? -37.100 -6.698 5.721 1.00 75.94 418 VAL A O 1
ATOM 3128 N N . GLN A 1 419 ? -38.190 -7.062 3.790 1.00 81.50 419 GLN A N 1
ATOM 3129 C CA . GLN A 1 419 ? -38.907 -8.270 4.236 1.00 81.50 419 GLN A CA 1
ATOM 3130 C C . GLN A 1 419 ? -39.671 -8.072 5.566 1.00 81.50 419 GLN A C 1
ATOM 3132 O O . GLN A 1 419 ? -39.661 -8.931 6.446 1.00 81.50 419 GLN A O 1
ATOM 3137 N N . GLY A 1 420 ? -40.307 -6.907 5.738 1.00 84.75 420 GLY A N 1
ATOM 3138 C CA . GLY A 1 420 ? -41.062 -6.567 6.951 1.00 84.75 420 GLY A CA 1
ATOM 3139 C C . GLY A 1 420 ? -40.205 -6.193 8.168 1.00 84.75 420 GLY A C 1
ATOM 3140 O O . GLY A 1 420 ? -40.760 -5.920 9.230 1.00 84.75 420 GLY A O 1
ATOM 3141 N N . LYS A 1 421 ? -38.873 -6.151 8.036 1.00 83.75 421 LYS A N 1
ATOM 3142 C CA . LYS A 1 421 ? -37.955 -5.693 9.084 1.00 83.75 421 LYS A CA 1
ATOM 3143 C C . LYS A 1 421 ? -37.429 -4.304 8.765 1.00 83.75 421 LYS A C 1
ATOM 3145 O O . LYS A 1 421 ? -36.992 -4.040 7.649 1.00 83.75 421 LYS A O 1
ATOM 3150 N N . SER A 1 422 ? -37.432 -3.438 9.771 1.00 86.50 422 SER A N 1
ATOM 3151 C CA . SER A 1 422 ? -36.760 -2.148 9.688 1.00 86.50 422 SER A CA 1
ATOM 3152 C C . SER A 1 422 ? -35.245 -2.357 9.654 1.00 86.50 422 SER A C 1
ATOM 3154 O O . SER A 1 422 ? -34.685 -2.921 10.593 1.00 86.50 422 SER A O 1
ATOM 3156 N N . VAL A 1 423 ? -34.591 -1.877 8.603 1.00 86.19 423 VAL A N 1
ATOM 3157 C CA . VAL A 1 423 ? -33.138 -1.914 8.414 1.00 86.19 423 VAL A CA 1
ATOM 3158 C C . VAL A 1 423 ? -32.603 -0.500 8.220 1.00 86.19 423 VAL A C 1
ATOM 3160 O O . VAL A 1 423 ? -33.283 0.357 7.657 1.00 86.19 423 VAL A O 1
ATOM 3163 N N . VAL A 1 424 ? -31.388 -0.252 8.701 1.00 87.12 424 VAL A N 1
ATOM 3164 C CA . VAL A 1 424 ? -30.665 0.996 8.447 1.00 87.12 424 VAL A CA 1
ATOM 3165 C C . VAL A 1 424 ? -29.721 0.754 7.277 1.00 87.12 424 VAL A C 1
ATOM 3167 O O . VAL A 1 424 ? -28.851 -0.111 7.350 1.00 87.12 424 VAL A O 1
ATOM 3170 N N . VAL A 1 425 ? -29.912 1.502 6.198 1.00 86.56 425 VAL A N 1
ATOM 3171 C CA . VAL A 1 425 ? -29.042 1.499 5.023 1.00 86.56 425 VAL A CA 1
ATOM 3172 C C . VAL A 1 425 ? -27.913 2.480 5.280 1.00 86.56 425 VAL A C 1
ATOM 3174 O O . VAL A 1 425 ? -28.156 3.682 5.383 1.00 86.56 425 VAL A O 1
ATOM 3177 N N . VAL A 1 426 ? -26.699 1.951 5.420 1.00 86.50 426 VAL A N 1
ATOM 3178 C CA . VAL A 1 426 ? -25.484 2.737 5.681 1.00 86.50 426 VAL A CA 1
ATOM 3179 C C . VAL A 1 426 ? -24.643 2.874 4.414 1.00 86.50 426 VAL A C 1
ATOM 3181 O O . VAL A 1 426 ? -24.130 3.952 4.146 1.00 86.50 426 VAL A O 1
ATOM 3184 N N . ASP A 1 427 ? -24.526 1.795 3.641 1.00 88.00 427 ASP A N 1
ATOM 3185 C CA . ASP A 1 427 ? -23.768 1.732 2.394 1.00 88.00 427 ASP A CA 1
ATOM 3186 C C . ASP A 1 427 ? -24.273 0.541 1.555 1.00 88.00 427 ASP A C 1
ATOM 3188 O O . ASP A 1 427 ? -24.705 -0.478 2.106 1.00 88.00 427 ASP A O 1
ATOM 3192 N N . ASP A 1 428 ? -24.282 0.685 0.234 1.00 84.94 428 ASP A N 1
ATOM 3193 C CA . ASP A 1 428 ? -24.787 -0.285 -0.743 1.00 84.94 428 ASP A CA 1
ATOM 3194 C C . ASP A 1 428 ? -23.778 -1.390 -1.090 1.00 84.94 428 ASP A C 1
ATOM 3196 O O . ASP A 1 428 ? -24.180 -2.439 -1.601 1.00 84.94 428 ASP A O 1
ATOM 3200 N N . SER A 1 429 ? -22.502 -1.212 -0.739 1.00 84.75 429 SER A N 1
ATOM 3201 C CA . SER A 1 429 ? -21.463 -2.241 -0.873 1.00 84.75 429 SER A CA 1
ATOM 3202 C C . SER A 1 429 ? -21.506 -3.298 0.236 1.00 84.75 429 SER A C 1
ATOM 3204 O O . SER A 1 429 ? -21.008 -4.405 0.041 1.00 84.75 429 SER A O 1
ATOM 3206 N N . ILE A 1 430 ? -22.149 -3.016 1.378 1.00 86.62 430 ILE A N 1
ATOM 3207 C CA . ILE A 1 430 ? -22.215 -3.947 2.519 1.00 86.62 430 ILE A CA 1
ATOM 3208 C C . ILE A 1 430 ? -23.063 -5.198 2.220 1.00 86.62 430 ILE A C 1
ATOM 3210 O O . ILE A 1 430 ? -22.588 -6.299 2.501 1.00 86.62 430 ILE A O 1
ATOM 3214 N N . PRO A 1 431 ? -24.306 -5.106 1.695 1.00 85.81 431 PRO A N 1
ATOM 3215 C CA . PRO A 1 431 ? -25.148 -6.288 1.500 1.00 85.81 431 PRO A CA 1
ATOM 3216 C C . PRO A 1 431 ? -24.508 -7.390 0.629 1.00 85.81 431 PRO A C 1
ATOM 3218 O O . PRO A 1 431 ? -24.578 -8.554 1.044 1.00 85.81 431 PRO A O 1
ATOM 3221 N N . PRO A 1 432 ? -23.831 -7.077 -0.500 1.00 86.31 432 PRO A N 1
ATOM 3222 C CA . PRO A 1 432 ? -23.100 -8.071 -1.291 1.00 86.31 432 PRO A CA 1
ATOM 3223 C C . PRO A 1 432 ? -22.083 -8.901 -0.504 1.00 86.31 432 PRO A C 1
ATOM 3225 O O . PRO A 1 432 ? -21.933 -10.090 -0.789 1.00 86.31 432 PRO A O 1
ATOM 3228 N N . LEU A 1 433 ? -21.448 -8.333 0.529 1.00 83.81 433 LEU A N 1
ATOM 3229 C CA . LEU A 1 433 ? -20.494 -9.056 1.386 1.00 83.81 433 LEU A CA 1
ATOM 3230 C C . LEU A 1 433 ? -21.128 -10.244 2.117 1.00 83.81 433 LEU A C 1
ATOM 3232 O O . LEU A 1 433 ? -20.437 -11.186 2.494 1.00 83.81 433 LEU A O 1
ATOM 3236 N N . PHE A 1 434 ? -22.447 -10.209 2.298 1.00 83.62 434 PHE A N 1
ATOM 3237 C CA . PHE A 1 434 ? -23.224 -11.237 2.985 1.00 83.62 434 PHE A CA 1
ATOM 3238 C C . PHE A 1 434 ? -24.182 -11.975 2.037 1.00 83.62 434 PHE A C 1
ATOM 3240 O O . PHE A 1 434 ? -25.114 -12.639 2.489 1.00 83.62 434 PHE A O 1
ATOM 3247 N N . GLY A 1 435 ? -23.965 -11.867 0.720 1.00 83.75 435 GLY A N 1
ATOM 3248 C CA . GLY A 1 435 ? -24.768 -12.551 -0.297 1.00 83.75 435 GLY A CA 1
ATOM 3249 C C . GLY A 1 435 ? -26.148 -11.935 -0.545 1.00 83.75 435 GLY A C 1
ATOM 3250 O O . GLY A 1 435 ? -27.008 -12.582 -1.146 1.00 83.75 435 GLY A O 1
ATOM 3251 N N . PHE A 1 436 ? -26.381 -10.700 -0.096 1.00 82.88 436 PHE A N 1
ATOM 3252 C CA . PHE A 1 436 ? -27.598 -9.952 -0.402 1.00 82.88 436 PHE A CA 1
ATOM 3253 C C . PHE A 1 436 ? -27.397 -9.052 -1.627 1.00 82.88 436 PHE A C 1
ATOM 3255 O O . PHE A 1 436 ? -26.285 -8.644 -1.948 1.00 82.88 436 PHE A O 1
ATOM 3262 N N . GLN A 1 437 ? -28.490 -8.724 -2.316 1.00 80.88 437 GLN A N 1
ATOM 3263 C CA . GLN A 1 437 ? -28.466 -7.722 -3.385 1.00 80.88 437 GLN A CA 1
ATOM 3264 C C . GLN A 1 437 ? -28.262 -6.314 -2.792 1.00 80.88 437 GLN A C 1
ATOM 3266 O O . GLN A 1 437 ? -28.763 -6.063 -1.689 1.00 80.88 437 GLN A O 1
ATOM 3271 N N . PRO A 1 438 ? -27.585 -5.394 -3.508 1.00 80.94 438 PRO A N 1
ATOM 3272 C CA . PRO A 1 438 ? -27.568 -3.978 -3.150 1.00 80.94 438 PRO A CA 1
ATOM 3273 C C . PRO A 1 438 ? -28.986 -3.404 -3.028 1.00 80.94 438 PRO A C 1
ATOM 3275 O O . PRO A 1 438 ? -29.944 -3.934 -3.601 1.00 80.94 438 PRO A O 1
ATOM 3278 N N . PHE A 1 439 ? -29.129 -2.311 -2.280 1.00 76.00 439 PHE A N 1
ATOM 3279 C CA . PHE A 1 439 ? -30.422 -1.650 -2.111 1.00 76.00 439 PHE A CA 1
ATOM 3280 C C . PHE A 1 439 ? -30.895 -1.040 -3.440 1.00 76.00 439 PHE A C 1
ATOM 3282 O O . PHE A 1 439 ? -30.148 -0.338 -4.115 1.00 76.00 439 PHE A O 1
ATOM 3289 N N . ASP A 1 440 ? -32.148 -1.298 -3.818 1.00 70.44 440 ASP A N 1
ATOM 3290 C CA . ASP A 1 440 ? -32.760 -0.696 -5.005 1.00 70.44 440 ASP A CA 1
ATOM 3291 C C . ASP A 1 440 ? -33.139 0.755 -4.685 1.00 70.44 440 ASP A C 1
ATOM 3293 O O . ASP A 1 440 ? -34.089 0.998 -3.949 1.00 70.44 440 ASP A O 1
ATOM 3297 N N . HIS A 1 441 ? -32.404 1.729 -5.223 1.00 64.06 441 HIS A N 1
ATOM 3298 C CA . HIS A 1 441 ? -32.690 3.149 -4.988 1.00 64.06 441 HIS A CA 1
ATOM 3299 C C . HIS A 1 441 ? -34.016 3.630 -5.609 1.00 64.06 441 HIS A C 1
ATOM 3301 O O . HIS A 1 441 ? -34.432 4.758 -5.346 1.00 64.06 441 HIS A O 1
ATOM 3307 N N . ASN A 1 442 ? -34.670 2.804 -6.437 1.00 58.41 442 ASN A N 1
ATOM 3308 C CA . ASN A 1 442 ? -35.903 3.148 -7.150 1.00 58.41 442 ASN A CA 1
ATOM 3309 C C . ASN A 1 442 ? -37.170 2.521 -6.538 1.00 58.41 442 ASN A C 1
ATOM 3311 O O . ASN A 1 442 ? -38.249 2.640 -7.129 1.00 58.41 442 ASN A O 1
ATOM 3315 N N . LYS A 1 443 ? -37.063 1.849 -5.387 1.00 50.25 443 LYS A N 1
ATOM 3316 C CA . LYS A 1 443 ? -38.185 1.289 -4.617 1.00 50.25 443 LYS A CA 1
ATOM 3317 C C . LYS A 1 443 ? -38.106 1.727 -3.164 1.00 50.25 443 LYS A C 1
ATOM 3319 O O . LYS A 1 443 ? -39.184 1.744 -2.530 1.00 50.25 443 LYS A O 1
#

Radius of gyration: 23.11 Å; chains: 1; bounding box: 66×67×62 Å

Secondary structure (DSSP, 8-state):
-HHHHHHHH-EETTEEHHHH-SEEEE-THHHHHHHHHHH--TTS-HHHHH-----GGG--HHHHHSPPTT-HHHHHHSS-SHHHHHHHHHHHHHHTTT-S-GGGHHHHHHHHHHTGGGT---HHHHHTTS---EEES-HHHHHHHHHH-GGGTTS-EEE---SSSPPPEEEEEEEEEEEETTEEEEEEEEE-SSEEEE-S--TTEE-TTSPBP-SEEEEGGG-S-EEEEEETTEEEEE-SS---HHHHHHHHT-THHHHHHHTTTTHHHHHHHHHHHHHHS-HHHHHHHHHHHHHHHHHHHTTS-S--HHHHHHHHHHHHHHHHHHHHHSSTT---HHHHHHHHHHHHHHHHHHHH-S-EEE---GGG--TTS--PEEEEEEGGGT-TTSHHHHHT-TT----------SSPPEEEEETTEEEEE--SSHHHHTTPPPP-TT-

pLDDT: mean 83.38, std 15.79, range [40.19, 98.25]